Protein AF-A0A1L5KXT1-F1 (afdb_monomer)

Nearest PDB structures (foldseek):
  4h8s-assembly2_C  TM=1.473E-01  e=1.699E+00  Homo sapiens
  5i6r-assembly1_A-2  TM=1.202E-01  e=8.720E-01  Homo sapiens
  6rz4-assembly1_A  TM=1.258E-01  e=9.381E+00  Homo sapiens

pLDDT: mean 79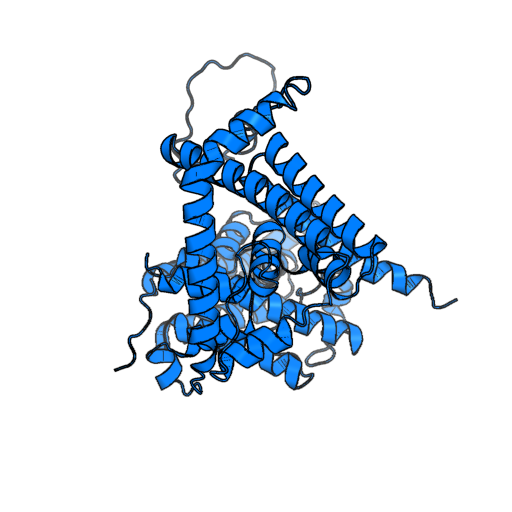.8, std 19.65, range [25.25, 97.38]

Foldseek 3Di:
DQAAFQWQLVVLLVLLVVLLVVLCVLLPPVNVVVQVVVCVPPVDAQDQDVVNLVSCCLNQNPAVLSVLSRCCSRLNDPVSSVLNVVLSVVLSVCCVVQNDLQSLLCQLVQLVVCLVVVFDDSNQHLVLDDDDSVLQVVADDGNPSQPDSVSSNVSSVSSNLSSLQSQLSSLVNTGPPDVLSNLLSLCSFQPVVLSSLSSCSGPSNVVVPDDHDCLCVLVSVVLVVLVVVVVVVCVVCLVVVVVVVCVVVVVDPQCPPCPVVVLVPVPPDPPDDDDDDDDDDDDDDDDDPDPVSDDCDPVNVVVLVVVLSSLVVLLVLLLVLLVVCQPPDQDPLVVLSVCSSVPHPDDDDDSSNRLVNSSSSLCVNQNDPLSVLCSCCSNVVVVVSNVSSSVSSVVLSSCCRNPNPVCSVVVSVVVVVVVVVVVVVVVVPPPD

Secondary structure (DSSP, 8-state):
-PPPP-B-HHHHHHHHHHHHHHHHHHTSHHHHHHHHHHHHHH-PPPPP-HHHHHHHHHHHTTSHHHHHHHHHHHS--HHHHHHHHHHHHHHHHHHHHH-HHHHHHHHHHHHHHHHHHT---TTS-TTSS---HHHHHHPPSGGGGG-SHHHHHHHHHHHHHHHHHHHHHHHHHHB-S-HHHHHHHHHHHH-HHHHHHHHTTSHHHHHHTPPP--THHHHHHHHHHHHHHHHHHHHHHHHHHHHHHHHHSTTS------TTTHHHHS---TT------------S------GGG-PPPHHHHHHHHHHHHHHHHHHHHHHHHHHHTTTSPPP-HHHHHHHHHTT--PPPPPGGG-HHHHHHHHHHHHHHHHHHHHHHHHHTT-HHHHHHHHHHHHHHHHHHHHH-GGGHHHHHHHHHHHHHHHHHHGGGSS--

Mean predicted aligned error: 11.0 Å

Structure (mmCIF, N/CA/C/O backbone):
data_AF-A0A1L5KXT1-F1
#
_entry.id   AF-A0A1L5KXT1-F1
#
loop_
_atom_site.group_PDB
_atom_site.id
_atom_site.type_symbol
_atom_site.label_atom_id
_atom_site.label_alt_id
_atom_site.label_comp_id
_atom_site.label_asym_id
_atom_site.label_entity_id
_atom_site.label_seq_id
_atom_site.pdbx_PDB_ins_code
_atom_site.Cartn_x
_atom_site.Cartn_y
_atom_site.Cartn_z
_atom_site.occupancy
_atom_site.B_iso_or_equiv
_atom_site.auth_seq_id
_atom_site.auth_comp_id
_atom_site.auth_asym_id
_atom_site.auth_atom_id
_atom_site.pdbx_PDB_model_num
ATOM 1 N N . MET A 1 1 ? -25.352 -8.870 -12.360 1.00 44.62 1 MET A N 1
ATOM 2 C CA . MET A 1 1 ? -24.172 -8.656 -13.226 1.00 44.62 1 MET A CA 1
ATOM 3 C C . MET A 1 1 ? -23.087 -8.090 -12.334 1.00 44.62 1 MET A C 1
ATOM 5 O O . MET A 1 1 ? -23.410 -7.185 -11.576 1.00 44.62 1 MET A O 1
ATOM 9 N N . ALA A 1 2 ? -21.878 -8.654 -12.338 1.00 59.81 2 ALA A N 1
ATOM 10 C CA . ALA A 1 2 ? -20.762 -8.050 -11.611 1.00 59.81 2 ALA A CA 1
ATOM 11 C C . ALA A 1 2 ? -20.406 -6.723 -12.294 1.00 59.81 2 ALA A C 1
ATOM 13 O O . ALA A 1 2 ? -20.260 -6.684 -13.516 1.00 59.81 2 ALA A O 1
ATOM 14 N N . THR A 1 3 ? -20.362 -5.641 -11.525 1.00 77.44 3 THR A N 1
ATOM 15 C CA . THR A 1 3 ? -20.001 -4.308 -12.009 1.00 77.44 3 THR A CA 1
ATOM 16 C C . THR A 1 3 ? -18.482 -4.192 -12.042 1.00 77.44 3 THR A C 1
ATOM 18 O O . THR A 1 3 ? -17.832 -4.413 -11.017 1.00 77.44 3 THR A O 1
ATOM 21 N N . SER A 1 4 ? -17.920 -3.868 -13.207 1.00 83.19 4 SER A N 1
ATOM 22 C CA . SER A 1 4 ? -16.497 -3.534 -13.326 1.00 83.19 4 SER A CA 1
ATOM 23 C C . SER A 1 4 ? -16.185 -2.257 -12.543 1.00 83.19 4 SER A C 1
ATOM 25 O O . SER A 1 4 ? -17.028 -1.360 -12.463 1.00 83.19 4 SER A O 1
ATOM 27 N N . PHE A 1 5 ? -14.992 -2.194 -11.962 1.00 85.31 5 PHE A N 1
ATOM 28 C CA . PHE A 1 5 ? -14.446 -0.991 -11.351 1.00 85.31 5 PHE A CA 1
ATOM 29 C C . PHE A 1 5 ? -14.280 0.097 -12.402 1.00 85.31 5 PHE A C 1
ATOM 31 O O . PHE A 1 5 ? -13.880 -0.169 -13.541 1.00 85.31 5 PHE A O 1
ATOM 38 N N . SER A 1 6 ? -14.578 1.333 -12.016 1.00 89.00 6 SER A N 1
ATOM 39 C CA . SER A 1 6 ? -14.327 2.468 -12.889 1.00 89.00 6 SER A CA 1
ATOM 40 C C . SER A 1 6 ? -12.870 2.887 -12.730 1.00 89.00 6 SER A C 1
ATOM 42 O O . SER A 1 6 ? -12.479 3.373 -11.676 1.00 89.00 6 SER A O 1
ATOM 44 N N . MET A 1 7 ? -12.068 2.693 -13.777 1.00 92.25 7 MET A N 1
ATOM 45 C CA . MET A 1 7 ? -10.639 3.016 -13.786 1.00 92.25 7 MET A CA 1
ATOM 46 C C . MET A 1 7 ? -10.308 3.920 -14.979 1.00 92.25 7 MET A C 1
ATOM 48 O O . MET A 1 7 ? -10.719 3.623 -16.108 1.00 92.25 7 MET A O 1
ATOM 52 N N . ASP A 1 8 ? -9.507 4.968 -14.774 1.00 94.12 8 ASP A N 1
ATOM 53 C CA . ASP A 1 8 ? -8.961 5.822 -15.835 1.00 94.12 8 ASP A CA 1
ATOM 54 C C . ASP A 1 8 ? -7.849 5.100 -16.614 1.00 94.12 8 ASP A C 1
ATOM 56 O O . ASP A 1 8 ? -6.649 5.371 -16.533 1.00 94.12 8 ASP A O 1
ATOM 60 N N . THR A 1 9 ? -8.289 4.136 -17.417 1.00 94.31 9 THR A N 1
ATOM 61 C CA . THR A 1 9 ? -7.427 3.331 -18.285 1.00 94.31 9 THR A CA 1
ATOM 62 C C . THR A 1 9 ? -6.722 4.191 -19.334 1.00 94.31 9 THR A C 1
ATOM 64 O O . THR A 1 9 ? -5.599 3.887 -19.735 1.00 94.31 9 THR A O 1
ATOM 67 N N . ILE A 1 10 ? -7.358 5.275 -19.790 1.00 94.69 10 ILE A N 1
ATOM 68 C CA . ILE A 1 10 ? -6.793 6.145 -20.824 1.00 94.69 10 ILE A CA 1
ATOM 69 C C . ILE A 1 10 ? -5.647 6.970 -20.240 1.00 94.69 10 ILE A C 1
ATOM 71 O O . ILE A 1 10 ? -4.559 6.970 -20.823 1.00 94.69 10 ILE A O 1
ATOM 75 N N . GLY A 1 11 ? -5.865 7.641 -19.107 1.00 95.56 11 GLY A N 1
ATOM 76 C CA . GLY A 1 11 ? -4.838 8.425 -18.427 1.00 95.56 11 GLY A CA 1
ATOM 77 C C . GLY A 1 11 ? -3.640 7.569 -18.027 1.00 95.56 11 GLY A C 1
ATOM 78 O O . GLY A 1 11 ? -2.501 7.914 -18.357 1.00 95.56 11 GLY A O 1
ATOM 79 N N . PHE A 1 12 ? -3.887 6.382 -17.470 1.00 96.06 12 PHE A N 1
ATOM 80 C CA . PHE A 1 12 ? -2.827 5.434 -17.131 1.00 96.06 12 PHE A CA 1
ATOM 81 C C . PHE A 1 12 ? -1.988 5.020 -18.351 1.00 96.06 12 PHE A C 1
ATOM 83 O O . PHE A 1 12 ? -0.756 5.073 -18.325 1.00 96.06 12 PHE A O 1
ATOM 90 N N . LEU A 1 13 ? -2.631 4.662 -19.471 1.00 97.12 13 LEU A N 1
ATOM 91 C CA . LEU A 1 13 ? -1.916 4.306 -20.702 1.00 97.12 13 LEU A CA 1
ATOM 92 C C . LEU A 1 13 ? -1.125 5.488 -21.275 1.00 97.12 13 LEU A C 1
ATOM 94 O O . LEU A 1 13 ? -0.047 5.292 -21.839 1.00 97.12 13 LEU A O 1
ATOM 98 N N . GLN A 1 14 ? -1.623 6.719 -21.143 1.00 96.69 14 GLN A N 1
ATOM 99 C CA . GLN A 1 14 ? -0.865 7.910 -21.525 1.00 96.69 14 GLN A CA 1
ATOM 100 C C . GLN A 1 14 ? 0.377 8.100 -20.647 1.00 96.69 14 GLN A C 1
ATOM 102 O O . GLN A 1 14 ? 1.435 8.440 -21.184 1.00 96.69 14 GLN A O 1
ATOM 107 N N . ALA A 1 15 ? 0.272 7.861 -19.338 1.00 96.44 15 ALA A N 1
ATOM 108 C CA . ALA A 1 15 ? 1.399 7.927 -18.412 1.00 96.44 15 ALA A CA 1
ATOM 109 C C . ALA A 1 15 ? 2.471 6.881 -18.760 1.00 96.44 15 ALA A C 1
ATOM 111 O O . ALA A 1 15 ? 3.634 7.247 -18.956 1.00 96.44 15 ALA A O 1
ATOM 112 N N . ILE A 1 16 ? 2.078 5.619 -18.985 1.00 96.31 16 ILE A N 1
ATOM 113 C CA . ILE A 1 16 ? 3.014 4.574 -19.426 1.00 96.31 16 ILE A CA 1
ATOM 114 C C . ILE A 1 16 ? 3.669 4.931 -20.762 1.00 96.31 16 ILE A C 1
ATOM 116 O O . ILE A 1 16 ? 4.884 4.821 -20.889 1.00 96.31 16 ILE A O 1
ATOM 120 N N . ASN A 1 17 ? 2.911 5.408 -21.752 1.00 96.38 17 ASN A N 1
ATOM 121 C CA . ASN A 1 17 ? 3.487 5.766 -23.052 1.00 96.38 17 ASN A CA 1
ATOM 122 C C . ASN A 1 17 ? 4.525 6.902 -22.934 1.00 96.38 17 ASN A C 1
ATOM 124 O O . ASN A 1 17 ? 5.507 6.918 -23.677 1.00 96.38 17 ASN A O 1
ATOM 128 N N . LYS A 1 18 ? 4.320 7.875 -22.031 1.00 97.38 18 LYS A N 1
ATOM 129 C CA . LYS A 1 18 ? 5.304 8.940 -21.758 1.00 97.38 18 LYS A CA 1
ATOM 130 C C . LYS A 1 18 ? 6.573 8.362 -21.126 1.00 97.38 18 LYS A C 1
ATOM 132 O O . LYS A 1 18 ? 7.670 8.726 -21.550 1.00 97.38 18 LYS A O 1
ATOM 137 N N . LEU A 1 19 ? 6.415 7.461 -20.157 1.00 97.31 19 LEU A N 1
ATOM 138 C CA . LEU A 1 19 ? 7.516 6.752 -19.508 1.00 97.31 19 LEU A CA 1
ATOM 139 C C . LEU A 1 19 ? 8.317 5.905 -20.506 1.00 97.31 19 LEU A C 1
ATOM 141 O O . LEU A 1 19 ? 9.532 6.057 -20.590 1.00 97.31 19 LEU A O 1
ATOM 145 N N . GLU A 1 20 ? 7.644 5.070 -21.299 1.00 96.44 20 GLU A N 1
ATOM 146 C CA . GLU A 1 20 ? 8.267 4.195 -22.298 1.00 96.44 20 GLU A CA 1
ATOM 147 C C . GLU A 1 20 ? 9.077 5.005 -23.314 1.00 96.44 20 GLU A C 1
ATOM 149 O O . GLU A 1 20 ? 10.246 4.707 -23.549 1.00 96.44 20 GLU A O 1
ATOM 154 N N . ARG A 1 21 ? 8.514 6.099 -23.846 1.00 96.25 21 ARG A N 1
ATOM 155 C CA . ARG A 1 21 ? 9.237 6.993 -24.765 1.00 96.25 21 ARG A CA 1
ATOM 156 C C . ARG A 1 21 ? 10.493 7.577 -24.130 1.00 96.25 21 ARG A C 1
ATOM 158 O O . ARG A 1 21 ? 11.554 7.529 -24.746 1.00 96.25 21 ARG A O 1
ATOM 165 N N . ARG A 1 22 ? 10.389 8.104 -22.903 1.00 95.06 22 ARG A N 1
ATOM 166 C CA . ARG A 1 22 ? 11.547 8.686 -22.211 1.00 95.06 22 ARG A CA 1
ATOM 167 C C . ARG A 1 22 ? 12.620 7.636 -21.944 1.00 95.06 22 ARG A C 1
ATOM 169 O O . ARG A 1 22 ? 13.802 7.915 -22.119 1.00 95.06 22 ARG A O 1
ATOM 176 N N . PHE A 1 23 ? 12.212 6.438 -21.538 1.00 95.06 23 PHE A N 1
ATOM 177 C CA . PHE A 1 23 ? 13.130 5.333 -21.322 1.00 95.06 23 PHE A CA 1
ATOM 178 C C . PHE A 1 23 ? 13.874 4.979 -22.615 1.00 95.06 23 PHE A C 1
ATOM 180 O O . PHE A 1 23 ? 15.103 4.970 -22.614 1.00 95.06 23 PHE A O 1
ATOM 187 N N . GLU A 1 24 ? 13.162 4.792 -23.731 1.00 94.56 24 GLU A N 1
ATOM 188 C CA . GLU A 1 24 ? 13.759 4.459 -25.032 1.00 94.56 24 GLU A CA 1
ATOM 189 C C . GLU A 1 24 ? 14.718 5.530 -25.568 1.00 94.56 24 GLU A C 1
ATOM 191 O O . GLU A 1 24 ? 15.759 5.188 -26.128 1.00 94.56 24 GLU A O 1
ATOM 196 N N . GLU A 1 25 ? 14.420 6.816 -25.364 1.00 92.44 25 GLU A N 1
ATOM 197 C CA . GLU A 1 25 ? 15.337 7.914 -25.707 1.00 92.44 25 GLU A CA 1
ATOM 198 C C . GLU A 1 25 ? 16.690 7.771 -24.990 1.00 92.44 25 GLU A C 1
ATOM 200 O O . GLU A 1 25 ? 17.755 7.929 -25.604 1.00 92.44 25 GLU A O 1
ATOM 205 N N . LEU A 1 26 ? 16.644 7.456 -23.691 1.00 90.12 26 LEU A N 1
ATOM 206 C CA . LEU A 1 26 ? 17.820 7.340 -22.831 1.00 90.12 26 LEU A CA 1
ATOM 207 C C . LEU A 1 26 ? 18.634 6.086 -23.145 1.00 90.12 26 LEU A C 1
ATOM 209 O O . LEU A 1 26 ? 19.855 6.160 -23.230 1.00 90.12 26 LEU A O 1
ATOM 213 N N . VAL A 1 27 ? 17.968 4.952 -23.378 1.00 90.50 27 VAL A N 1
ATOM 214 C CA . VAL A 1 27 ? 18.637 3.675 -23.680 1.00 90.50 27 VAL A CA 1
ATOM 215 C C . VAL A 1 27 ? 18.925 3.475 -25.172 1.00 90.50 27 VAL A C 1
ATOM 217 O O . VAL A 1 27 ? 19.299 2.374 -25.595 1.00 90.50 27 VAL A O 1
ATOM 220 N N . SER A 1 28 ? 18.731 4.512 -25.991 1.00 89.62 28 SER A N 1
ATOM 221 C CA . SER A 1 28 ? 19.008 4.447 -27.422 1.00 89.62 28 SER A CA 1
ATOM 222 C C . SER A 1 28 ? 20.512 4.261 -27.681 1.00 89.62 28 SER A C 1
ATOM 224 O O . SER A 1 28 ? 21.343 4.804 -26.948 1.00 89.62 28 SER A O 1
ATOM 226 N N . PRO A 1 29 ? 20.911 3.522 -28.734 1.00 86.19 29 PRO A N 1
ATOM 227 C CA . PRO A 1 29 ? 22.327 3.284 -29.022 1.00 86.19 29 PRO A CA 1
ATOM 228 C C . PRO A 1 29 ? 23.147 4.567 -29.207 1.00 86.19 29 PRO A C 1
ATOM 230 O O . PRO A 1 29 ? 24.334 4.588 -28.897 1.00 86.19 29 PRO A O 1
ATOM 233 N N . GLU A 1 30 ? 22.522 5.624 -29.729 1.00 85.69 30 GLU A N 1
ATOM 234 C CA . GLU A 1 30 ? 23.152 6.924 -29.966 1.00 85.69 30 GLU A CA 1
ATOM 235 C C . GLU A 1 30 ? 23.404 7.673 -28.657 1.00 85.69 30 GLU A C 1
ATOM 237 O O . GLU A 1 30 ? 24.541 8.074 -28.402 1.00 85.69 30 GLU A O 1
ATOM 242 N N . THR A 1 31 ? 22.381 7.796 -27.802 1.00 85.12 31 THR A N 1
ATOM 243 C CA . THR A 1 31 ? 22.521 8.404 -26.472 1.00 85.12 31 THR A CA 1
ATOM 244 C C . THR A 1 31 ? 23.550 7.642 -25.649 1.00 85.12 31 THR A C 1
ATOM 246 O O . THR A 1 31 ? 24.478 8.245 -25.119 1.00 85.12 31 THR A O 1
ATOM 249 N N . MET A 1 32 ? 23.454 6.312 -25.615 1.00 80.19 32 MET A N 1
ATOM 250 C CA . MET A 1 32 ? 24.367 5.482 -24.831 1.00 80.19 32 MET A CA 1
ATOM 251 C C . MET A 1 32 ? 25.814 5.601 -25.309 1.00 80.19 32 MET A C 1
ATOM 253 O O . MET A 1 32 ? 26.712 5.723 -24.483 1.00 80.19 32 MET A O 1
ATOM 257 N N . ARG A 1 33 ? 26.056 5.653 -26.627 1.00 82.12 33 ARG A N 1
ATOM 258 C CA . ARG A 1 33 ? 27.407 5.880 -27.162 1.00 82.12 33 ARG A CA 1
ATOM 259 C C . ARG A 1 33 ? 27.974 7.218 -26.698 1.00 82.12 33 ARG A C 1
ATOM 261 O O . ARG A 1 33 ? 29.106 7.261 -26.234 1.00 82.12 33 ARG A O 1
ATOM 268 N N . LYS A 1 34 ? 27.178 8.285 -26.785 1.00 82.25 34 LYS A N 1
ATOM 269 C CA . LYS A 1 34 ? 27.602 9.625 -26.371 1.00 82.25 34 LYS A CA 1
ATOM 270 C C . LYS A 1 34 ? 27.944 9.681 -24.880 1.00 82.25 34 LYS A C 1
ATOM 272 O O . LYS A 1 34 ? 28.972 10.232 -24.515 1.00 82.25 34 LYS A O 1
ATOM 277 N N . VAL A 1 35 ? 27.118 9.074 -24.027 1.00 78.06 35 VAL A N 1
ATOM 278 C CA . VAL A 1 35 ? 27.389 9.034 -22.582 1.00 78.06 35 VAL A CA 1
ATOM 279 C C . VAL A 1 35 ? 28.654 8.220 -22.282 1.00 78.06 35 VAL A C 1
ATOM 281 O O . VAL A 1 35 ? 29.433 8.637 -21.432 1.00 78.06 35 VAL A O 1
ATOM 284 N N . CYS A 1 36 ? 28.913 7.111 -22.989 1.00 77.12 36 CYS A N 1
ATOM 285 C CA . CYS A 1 36 ? 30.190 6.396 -22.864 1.00 77.12 36 CYS A CA 1
ATOM 286 C C . CYS A 1 36 ? 31.382 7.281 -23.259 1.00 77.12 36 CYS A C 1
ATOM 288 O O . CYS A 1 36 ? 32.355 7.349 -22.519 1.00 77.12 36 CYS A O 1
ATOM 290 N N . GLU A 1 37 ? 31.295 7.989 -24.389 1.00 81.75 37 GLU A N 1
ATOM 291 C CA . GLU A 1 37 ? 32.357 8.891 -24.856 1.00 81.75 37 GLU A CA 1
ATOM 292 C C . GLU A 1 37 ? 32.633 10.041 -23.874 1.00 81.75 37 GLU A C 1
ATOM 294 O O . GLU A 1 37 ? 33.781 10.458 -23.722 1.00 81.75 37 GLU A O 1
ATOM 299 N N . ASP A 1 38 ? 31.596 10.562 -23.217 1.00 78.69 38 ASP A N 1
ATOM 300 C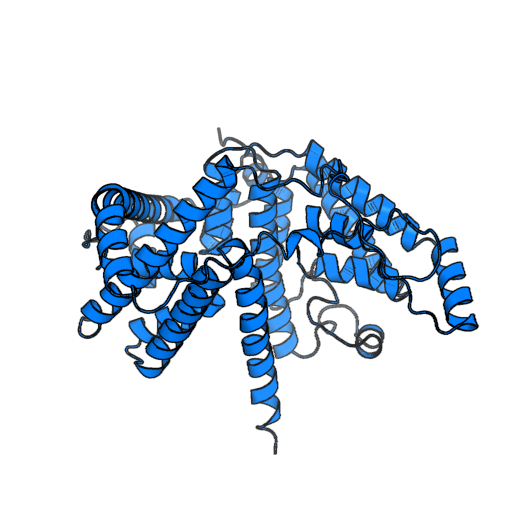 CA . ASP A 1 38 ? 31.717 11.618 -22.209 1.00 78.69 38 ASP A CA 1
ATOM 301 C C . ASP A 1 38 ? 32.282 11.068 -20.878 1.00 78.69 38 ASP A C 1
ATOM 303 O O . ASP A 1 38 ? 33.114 11.719 -20.238 1.00 78.69 38 ASP A O 1
ATOM 307 N N . TYR A 1 39 ? 31.900 9.843 -20.490 1.00 76.31 39 TYR A N 1
ATOM 308 C CA . TYR A 1 39 ? 32.452 9.143 -19.323 1.00 76.31 39 TYR A CA 1
ATOM 309 C C . TYR A 1 39 ? 33.943 8.829 -19.502 1.00 76.31 39 TYR A C 1
ATOM 311 O O . TYR A 1 39 ? 34.745 9.143 -18.625 1.00 76.31 39 TYR A O 1
ATOM 319 N N . ASP A 1 40 ? 34.331 8.274 -20.654 1.00 77.56 40 ASP A N 1
ATOM 320 C CA . ASP A 1 40 ? 35.722 7.919 -20.964 1.00 77.56 40 ASP A CA 1
ATOM 321 C C . ASP A 1 40 ? 36.638 9.151 -21.038 1.00 77.56 40 ASP A C 1
ATOM 323 O O . ASP A 1 40 ? 37.841 9.052 -20.790 1.00 77.56 40 ASP A O 1
ATOM 327 N N . ARG A 1 41 ? 36.079 10.317 -21.384 1.00 80.00 41 ARG A N 1
ATOM 328 C CA . ARG A 1 41 ? 36.828 11.570 -21.514 1.00 80.00 41 ARG A CA 1
ATOM 329 C C . ARG A 1 41 ? 37.106 12.233 -20.170 1.00 80.00 41 ARG A C 1
ATOM 331 O O . ARG A 1 41 ? 38.253 12.578 -19.899 1.00 80.00 41 ARG A O 1
ATOM 338 N N . ASP A 1 42 ? 36.067 12.403 -19.353 1.00 80.00 42 ASP A N 1
ATOM 339 C CA . ASP A 1 42 ? 36.114 13.294 -18.186 1.00 80.00 42 ASP A CA 1
ATOM 340 C C . ASP A 1 42 ? 35.766 12.584 -16.861 1.00 80.00 42 ASP A C 1
ATOM 342 O O . ASP A 1 42 ? 35.746 13.215 -15.806 1.00 80.00 42 ASP A O 1
ATOM 346 N N . GLY A 1 43 ? 35.464 11.279 -16.887 1.00 66.75 43 GLY A N 1
ATOM 347 C CA . GLY A 1 43 ? 35.012 10.517 -15.714 1.00 66.75 43 GLY A CA 1
ATOM 348 C C . GLY A 1 43 ? 33.641 10.955 -15.187 1.00 66.75 43 GLY A C 1
ATOM 349 O O . GLY A 1 43 ? 33.281 10.633 -14.053 1.00 66.75 43 GLY A O 1
ATOM 350 N N . THR A 1 44 ? 32.887 11.722 -15.982 1.00 62.41 44 THR A N 1
ATOM 351 C CA . THR A 1 44 ? 31.603 12.301 -15.574 1.00 62.41 44 THR A CA 1
ATOM 352 C C . THR A 1 44 ? 30.585 11.182 -15.360 1.00 62.41 44 THR A C 1
ATOM 354 O O . THR A 1 44 ? 30.309 10.456 -16.314 1.00 62.41 44 THR A O 1
ATOM 357 N N . PRO A 1 45 ? 29.996 11.029 -14.157 1.00 62.31 45 PRO A N 1
ATOM 358 C CA . PRO A 1 45 ? 28.981 10.013 -13.909 1.00 62.31 45 PRO A CA 1
ATOM 359 C C . PRO A 1 45 ? 27.832 10.129 -14.907 1.00 62.31 45 PRO A C 1
ATOM 361 O O . PRO A 1 45 ? 27.433 11.237 -15.272 1.00 62.31 45 PRO A O 1
ATOM 364 N N . THR A 1 46 ? 27.268 8.992 -15.313 1.00 64.62 46 THR A N 1
ATOM 365 C CA . THR A 1 46 ? 26.050 8.980 -16.123 1.00 64.62 46 THR A CA 1
ATOM 366 C C . THR A 1 46 ? 24.978 9.824 -15.426 1.00 64.62 46 THR A C 1
ATOM 368 O O . THR A 1 46 ? 24.665 9.541 -14.267 1.00 64.62 46 THR A O 1
ATOM 371 N N . PRO A 1 47 ? 24.435 10.875 -16.069 1.00 66.62 47 PRO A N 1
ATOM 372 C CA . PRO A 1 47 ? 23.525 11.786 -15.393 1.00 66.62 47 PRO A CA 1
ATOM 373 C C . PRO A 1 47 ? 22.266 11.054 -14.932 1.00 66.62 47 PRO A C 1
ATOM 375 O O . PRO A 1 47 ? 21.614 10.369 -15.722 1.00 66.62 47 PRO A O 1
ATOM 378 N N . TRP A 1 48 ? 21.906 11.231 -13.663 1.00 75.69 48 TRP A N 1
ATOM 379 C CA . TRP A 1 48 ? 20.602 10.820 -13.156 1.00 75.69 48 TRP A CA 1
ATOM 380 C C . TRP A 1 48 ? 19.502 11.580 -13.907 1.00 75.69 48 TRP A C 1
ATOM 382 O O . TRP A 1 48 ? 19.409 12.807 -13.815 1.00 75.69 48 TRP A O 1
ATOM 392 N N . ASP A 1 49 ? 18.655 10.864 -14.649 1.00 86.19 49 ASP A N 1
ATOM 393 C CA . ASP A 1 49 ? 17.541 11.484 -15.363 1.00 86.19 49 ASP A CA 1
ATOM 394 C C . ASP A 1 49 ? 16.346 11.677 -14.423 1.00 86.19 49 ASP A C 1
ATOM 396 O O . ASP A 1 49 ? 15.513 10.789 -14.241 1.00 86.19 49 ASP A O 1
ATOM 400 N N . HIS A 1 50 ? 16.248 12.867 -13.825 1.00 87.12 50 HIS A N 1
ATOM 401 C CA . HIS A 1 50 ? 15.157 13.197 -12.901 1.00 87.12 50 HIS A CA 1
ATOM 402 C C . HIS A 1 50 ? 13.770 13.044 -13.549 1.00 87.12 50 HIS A C 1
ATOM 404 O O . HIS A 1 50 ? 12.813 12.645 -12.889 1.00 87.12 50 HIS A O 1
ATOM 410 N N . ARG A 1 51 ? 13.663 13.297 -14.860 1.00 90.94 51 ARG A N 1
ATOM 411 C CA . ARG A 1 51 ? 12.407 13.149 -15.601 1.00 90.94 51 ARG A CA 1
ATOM 412 C C . ARG A 1 51 ? 11.982 11.685 -15.732 1.00 90.94 51 ARG A C 1
ATOM 414 O O . ARG A 1 51 ? 10.801 11.399 -15.566 1.00 90.94 51 ARG A O 1
ATOM 421 N N . LEU A 1 52 ? 12.908 10.771 -16.020 1.00 92.62 52 LEU A N 1
ATOM 422 C CA . LEU A 1 52 ? 12.646 9.332 -16.021 1.00 92.62 52 LEU A CA 1
ATOM 423 C C . LEU A 1 52 ? 12.174 8.878 -14.643 1.00 92.62 52 LEU A C 1
ATOM 425 O O . LEU A 1 52 ? 11.180 8.166 -14.565 1.00 92.62 52 LEU A O 1
ATOM 429 N N . TYR A 1 53 ? 12.849 9.319 -13.577 1.00 90.31 53 TYR A N 1
ATOM 430 C CA . TYR A 1 53 ? 12.444 8.997 -12.210 1.00 90.31 53 TYR A CA 1
ATOM 431 C C . TYR A 1 53 ? 11.019 9.468 -11.910 1.00 90.31 53 TYR A C 1
ATOM 433 O O . TYR A 1 53 ? 10.214 8.671 -11.440 1.00 90.31 53 TYR A O 1
ATOM 441 N N . ALA A 1 54 ? 10.688 10.725 -12.226 1.00 89.38 54 ALA A N 1
ATOM 442 C CA . ALA A 1 54 ? 9.346 11.262 -12.016 1.00 89.38 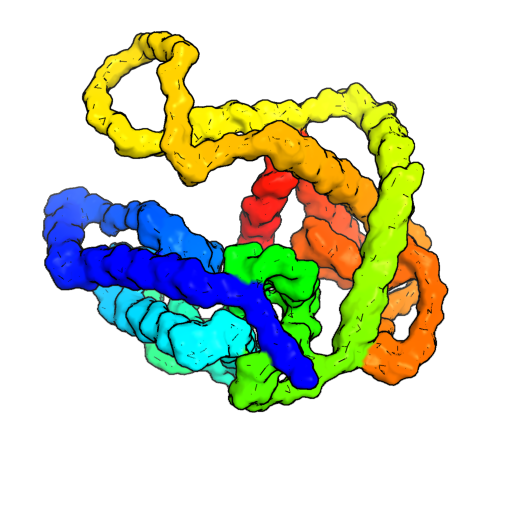54 ALA A CA 1
ATOM 443 C C . ALA A 1 54 ? 8.286 10.448 -12.777 1.00 89.38 54 ALA A C 1
ATOM 445 O O . ALA A 1 54 ? 7.342 9.958 -12.172 1.00 89.38 54 ALA A O 1
ATOM 446 N N . LEU A 1 55 ? 8.498 10.196 -14.075 1.00 93.50 55 LEU A N 1
ATOM 447 C CA . LEU A 1 55 ? 7.573 9.402 -14.893 1.00 93.50 55 LEU A CA 1
ATOM 448 C C . LEU A 1 55 ? 7.428 7.956 -14.398 1.00 93.50 55 LEU A C 1
ATOM 450 O O . LEU A 1 55 ? 6.338 7.393 -14.450 1.00 93.50 55 LEU A O 1
ATOM 454 N N . ALA A 1 56 ? 8.522 7.340 -13.949 1.00 93.19 56 ALA A N 1
ATOM 455 C CA . ALA A 1 56 ? 8.506 5.982 -13.421 1.00 93.19 56 ALA A CA 1
ATOM 456 C C . ALA A 1 56 ? 7.767 5.924 -12.082 1.00 93.19 56 ALA A C 1
ATOM 458 O O . ALA A 1 56 ? 6.934 5.044 -11.891 1.00 93.19 56 ALA A O 1
ATOM 459 N N . ARG A 1 57 ? 8.007 6.900 -11.201 1.00 91.00 57 ARG A N 1
ATOM 460 C CA . ARG A 1 57 ? 7.307 7.048 -9.925 1.00 91.00 57 ARG A CA 1
ATOM 461 C C . ARG A 1 57 ? 5.808 7.265 -10.120 1.00 91.00 57 ARG A C 1
ATOM 463 O O . ARG A 1 57 ? 5.030 6.652 -9.405 1.00 91.00 57 ARG A O 1
ATOM 470 N N . ASP A 1 58 ? 5.402 8.077 -11.090 1.00 91.31 58 ASP A N 1
ATOM 471 C CA . ASP A 1 58 ? 3.985 8.386 -11.328 1.00 91.31 58 ASP A CA 1
ATOM 472 C C . ASP A 1 58 ? 3.173 7.159 -11.803 1.00 91.31 58 ASP A C 1
ATOM 474 O O . ASP A 1 58 ? 1.953 7.110 -11.654 1.00 91.31 58 ASP A O 1
ATOM 478 N N . VAL A 1 59 ? 3.840 6.145 -12.367 1.00 93.06 59 VAL A N 1
ATOM 479 C CA . VAL A 1 59 ? 3.203 4.895 -12.818 1.00 93.06 59 VAL A CA 1
ATOM 480 C C . VAL A 1 59 ? 3.400 3.761 -11.812 1.00 93.06 59 VAL A C 1
ATOM 482 O O . VAL A 1 59 ? 2.457 3.034 -11.511 1.00 93.06 59 VAL A O 1
ATOM 485 N N . PHE A 1 60 ? 4.625 3.579 -11.316 1.00 92.19 60 PHE A N 1
ATOM 486 C CA . PHE A 1 60 ? 5.041 2.413 -10.530 1.00 92.19 60 PHE A CA 1
ATOM 487 C C . PHE A 1 60 ? 5.370 2.730 -9.065 1.00 92.19 60 PHE A C 1
ATOM 489 O O . PHE A 1 60 ? 5.926 1.878 -8.366 1.00 92.19 60 PHE A O 1
ATOM 496 N N . ALA A 1 61 ? 5.041 3.936 -8.595 1.00 87.12 61 ALA A N 1
ATOM 497 C CA . ALA A 1 61 ? 5.408 4.446 -7.276 1.00 87.12 61 ALA A CA 1
ATOM 498 C C . ALA A 1 61 ? 6.928 4.346 -7.010 1.00 87.12 61 ALA A C 1
ATOM 500 O O . ALA A 1 61 ? 7.753 4.225 -7.920 1.00 87.12 61 ALA A O 1
ATOM 501 N N . CYS A 1 62 ? 7.330 4.395 -5.742 1.00 73.31 62 CYS A N 1
ATOM 502 C CA . CYS A 1 62 ? 8.723 4.215 -5.321 1.00 73.31 62 CYS A CA 1
ATOM 503 C C . CYS A 1 62 ? 9.106 2.727 -5.165 1.00 73.31 62 CYS A C 1
ATOM 505 O O . CYS A 1 62 ? 9.719 2.344 -4.172 1.00 73.31 62 CYS A O 1
ATOM 507 N N . GLY A 1 63 ? 8.717 1.873 -6.118 1.00 83.12 63 GLY A N 1
ATOM 508 C CA . GLY A 1 63 ? 9.032 0.440 -6.106 1.00 83.12 63 GLY A CA 1
ATOM 509 C C . GLY A 1 63 ? 10.329 0.076 -6.837 1.00 83.12 63 GLY A C 1
ATOM 510 O O . GLY A 1 63 ? 10.944 0.882 -7.539 1.00 83.12 63 GLY A O 1
ATOM 511 N N . SER A 1 64 ? 10.725 -1.192 -6.758 1.00 89.25 64 SER A N 1
ATOM 512 C CA . SER A 1 64 ? 11.938 -1.704 -7.404 1.00 89.25 64 SER A CA 1
ATOM 513 C C . SER A 1 64 ? 11.900 -1.661 -8.931 1.00 89.25 64 SER A C 1
ATOM 515 O O . SER A 1 64 ? 12.957 -1.676 -9.559 1.00 89.25 64 SER A O 1
ATOM 517 N N . TRP A 1 65 ? 10.721 -1.558 -9.552 1.00 92.50 65 TRP A N 1
ATOM 518 C CA . TRP A 1 65 ? 10.611 -1.308 -10.993 1.00 92.50 65 TRP A CA 1
ATOM 519 C C . TRP A 1 65 ? 11.068 0.100 -11.387 1.00 92.50 65 TRP A C 1
ATOM 521 O O . TRP A 1 65 ? 11.766 0.247 -12.391 1.00 92.50 65 TRP A O 1
ATOM 531 N N . THR A 1 66 ? 10.782 1.109 -10.561 1.00 91.75 66 THR A N 1
ATOM 532 C CA . THR A 1 66 ? 11.314 2.472 -10.718 1.00 91.75 66 THR A CA 1
ATOM 533 C C . THR A 1 66 ? 12.837 2.467 -10.609 1.00 91.75 66 THR A C 1
ATOM 535 O O . THR A 1 66 ? 13.526 2.992 -11.485 1.00 91.75 66 THR A O 1
ATOM 538 N N . THR A 1 67 ? 13.384 1.766 -9.611 1.00 89.00 67 THR A N 1
ATOM 539 C CA . THR A 1 67 ? 14.837 1.579 -9.460 1.00 89.00 67 THR A CA 1
ATOM 540 C C . THR A 1 67 ? 15.455 0.857 -10.656 1.00 89.00 67 THR A C 1
ATOM 542 O O . THR A 1 67 ? 16.486 1.291 -11.168 1.00 89.00 67 THR A O 1
ATOM 545 N N . ASN A 1 68 ? 14.821 -0.214 -11.143 1.00 90.88 68 ASN A N 1
ATOM 546 C CA . ASN A 1 68 ? 15.261 -0.960 -12.321 1.00 90.88 68 ASN A CA 1
ATOM 547 C C . ASN A 1 68 ? 15.347 -0.067 -13.565 1.00 90.88 68 ASN A C 1
ATOM 549 O O . ASN A 1 68 ? 16.351 -0.123 -14.273 1.00 90.88 68 ASN A O 1
ATOM 553 N N . LEU A 1 69 ? 14.326 0.759 -13.818 1.00 92.56 69 LEU A N 1
ATOM 554 C CA . LEU A 1 69 ? 14.280 1.675 -14.960 1.00 92.56 69 LEU A CA 1
ATOM 555 C C . LEU A 1 69 ? 15.409 2.708 -14.891 1.00 92.56 69 LEU A C 1
ATOM 557 O O . LEU A 1 69 ? 16.171 2.853 -15.850 1.00 92.56 69 LEU A O 1
ATOM 561 N N . CYS A 1 70 ? 15.569 3.371 -13.743 1.00 89.81 70 CYS A N 1
ATOM 562 C CA . CYS A 1 70 ? 16.640 4.347 -13.546 1.00 89.81 70 CYS A CA 1
ATOM 563 C C . CYS A 1 70 ? 18.023 3.696 -13.676 1.00 89.81 70 CYS A C 1
ATOM 565 O O . CYS A 1 70 ? 18.890 4.196 -14.392 1.00 89.81 70 CYS A O 1
ATOM 567 N N . ALA A 1 71 ? 18.235 2.541 -13.046 1.00 87.12 71 ALA A N 1
ATOM 568 C CA . ALA A 1 71 ? 19.505 1.833 -13.125 1.00 87.12 71 ALA A CA 1
ATOM 569 C C . ALA A 1 71 ? 19.802 1.313 -14.538 1.00 87.12 71 ALA A C 1
ATOM 571 O O . ALA A 1 71 ? 20.953 1.348 -14.969 1.00 87.12 71 ALA A O 1
ATOM 572 N N . ALA A 1 72 ? 18.797 0.854 -15.287 1.00 89.25 72 ALA A N 1
ATOM 573 C CA . ALA A 1 72 ? 18.968 0.424 -16.672 1.00 89.25 72 ALA A CA 1
ATOM 574 C C . ALA A 1 72 ? 19.434 1.579 -17.570 1.00 89.25 72 ALA A C 1
ATOM 576 O O . ALA A 1 72 ? 20.331 1.379 -18.390 1.00 89.25 72 ALA A O 1
ATOM 577 N N . ALA A 1 73 ? 18.882 2.780 -17.372 1.00 88.56 73 ALA A N 1
ATOM 578 C CA . ALA A 1 73 ? 19.296 3.983 -18.090 1.00 88.56 73 ALA A CA 1
ATOM 579 C C . ALA A 1 73 ? 20.727 4.429 -17.734 1.00 88.56 73 ALA A C 1
ATOM 581 O O . ALA A 1 73 ? 21.428 4.960 -18.590 1.00 88.56 73 ALA A O 1
ATOM 582 N N . MET A 1 74 ? 21.188 4.173 -16.504 1.00 82.12 74 MET A N 1
ATOM 583 C CA . MET A 1 74 ? 22.523 4.587 -16.046 1.00 82.12 74 MET A CA 1
ATOM 584 C C . MET A 1 74 ? 23.638 3.556 -16.286 1.00 82.12 74 MET A C 1
ATOM 586 O O . MET A 1 74 ? 24.798 3.926 -16.408 1.00 82.12 74 MET A O 1
ATOM 590 N N . SER A 1 75 ? 23.326 2.256 -16.307 1.00 76.12 75 SER A N 1
ATOM 591 C CA . SER A 1 75 ? 24.335 1.188 -16.152 1.00 76.12 75 SER A CA 1
ATOM 592 C C . SER A 1 75 ? 24.862 0.573 -17.451 1.00 76.12 75 SER A C 1
ATOM 594 O O . SER A 1 75 ? 25.650 -0.370 -17.395 1.00 76.12 75 SER A O 1
ATOM 596 N N . PHE A 1 76 ? 24.407 1.031 -18.623 1.00 70.62 76 PHE A N 1
ATOM 597 C CA . PHE A 1 76 ? 24.740 0.429 -19.930 1.00 70.62 76 PHE A CA 1
ATOM 598 C C . PHE A 1 76 ? 24.443 -1.073 -20.038 1.00 70.62 76 PHE A C 1
ATOM 600 O O . PHE A 1 76 ? 24.916 -1.772 -20.937 1.00 70.62 76 PHE A O 1
ATOM 607 N N . ASN A 1 77 ? 23.612 -1.589 -19.135 1.00 78.75 77 ASN A N 1
ATOM 608 C CA . ASN A 1 77 ? 23.358 -3.006 -19.023 1.00 78.75 77 ASN A CA 1
ATOM 609 C C . ASN A 1 77 ? 22.199 -3.417 -19.936 1.00 78.75 77 ASN A C 1
ATOM 611 O O . ASN A 1 77 ? 21.028 -3.351 -19.559 1.00 78.75 77 ASN A O 1
ATOM 615 N N . GLY A 1 78 ? 22.526 -3.926 -21.128 1.00 83.12 78 GLY A N 1
ATOM 616 C CA . GLY A 1 78 ? 21.533 -4.400 -22.098 1.00 83.12 78 GLY A CA 1
ATOM 617 C C . GLY A 1 78 ? 20.574 -5.474 -21.558 1.00 83.12 78 GLY A C 1
ATOM 618 O O . GLY A 1 78 ? 19.445 -5.583 -22.039 1.00 83.12 78 GLY A O 1
ATOM 619 N N . ARG A 1 79 ? 20.971 -6.240 -20.526 1.00 84.69 79 ARG A N 1
ATOM 620 C CA . ARG A 1 79 ? 20.079 -7.196 -19.849 1.00 84.69 79 ARG A CA 1
ATOM 621 C C . ARG A 1 79 ? 18.994 -6.469 -19.059 1.00 84.69 79 ARG A C 1
ATOM 623 O O . ARG A 1 79 ? 17.829 -6.822 -19.227 1.00 84.69 79 ARG A O 1
ATOM 630 N N . LEU A 1 80 ? 19.364 -5.474 -18.247 1.00 87.50 80 LEU A N 1
ATOM 631 C CA . LEU A 1 80 ? 18.403 -4.657 -17.497 1.00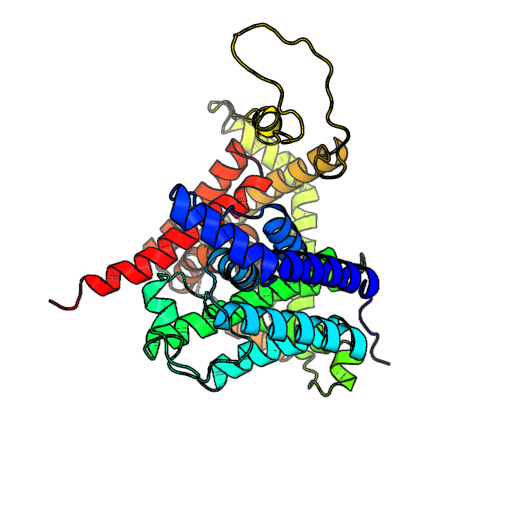 87.50 80 LEU A CA 1
ATOM 632 C C . LEU A 1 80 ? 17.494 -3.865 -18.435 1.00 87.50 80 LEU A C 1
ATOM 634 O O . LEU A 1 80 ? 16.285 -3.828 -18.227 1.00 87.50 80 LEU A O 1
ATOM 638 N N . VAL A 1 81 ? 18.057 -3.297 -19.505 1.00 91.00 81 VAL A N 1
ATOM 639 C CA . VAL A 1 81 ? 17.271 -2.589 -20.522 1.00 91.00 81 VAL A CA 1
ATOM 640 C C . VAL A 1 81 ? 16.231 -3.523 -21.144 1.00 91.00 81 VAL A C 1
ATOM 642 O O . VAL A 1 81 ? 15.055 -3.180 -21.230 1.00 91.00 81 VAL A O 1
ATOM 645 N N . GLY A 1 82 ? 16.634 -4.734 -21.540 1.00 91.56 82 GLY A N 1
ATOM 646 C CA . GLY A 1 82 ? 15.710 -5.723 -22.092 1.00 91.56 82 GLY A CA 1
ATOM 647 C C . GLY A 1 82 ? 14.641 -6.189 -21.096 1.00 91.56 82 GLY A C 1
ATOM 648 O O . GLY A 1 82 ? 13.520 -6.474 -21.504 1.00 91.56 82 GLY A O 1
ATOM 649 N N . GLU A 1 83 ? 14.975 -6.285 -19.809 1.00 91.06 83 GLU A N 1
ATOM 650 C CA . GLU A 1 83 ? 14.025 -6.596 -18.732 1.00 91.06 83 GLU A CA 1
ATOM 651 C C . GLU A 1 83 ? 12.977 -5.493 -18.564 1.00 91.06 83 GLU A C 1
ATOM 653 O O . GLU A 1 83 ? 11.785 -5.784 -18.624 1.00 91.06 83 GLU A O 1
ATOM 658 N N . CYS A 1 84 ? 13.411 -4.234 -18.475 1.00 94.19 84 CYS A N 1
ATOM 659 C CA . CYS A 1 84 ? 12.520 -3.079 -18.371 1.00 94.19 84 CYS A CA 1
ATOM 660 C C . CYS A 1 84 ? 11.594 -2.953 -19.588 1.00 94.19 84 CYS A C 1
ATOM 662 O O . CYS A 1 84 ? 10.399 -2.734 -19.423 1.00 94.19 84 CYS A O 1
ATOM 664 N N . ARG A 1 85 ? 12.116 -3.169 -20.806 1.00 95.31 85 ARG A N 1
ATOM 665 C CA . ARG A 1 85 ? 11.310 -3.175 -22.040 1.00 95.31 85 ARG A CA 1
ATOM 666 C C . ARG A 1 85 ? 10.203 -4.217 -22.008 1.00 95.31 85 ARG A C 1
ATOM 668 O O . ARG A 1 85 ? 9.058 -3.899 -22.303 1.00 95.31 85 ARG A O 1
ATOM 675 N N . ARG A 1 86 ? 10.535 -5.462 -21.645 1.00 94.62 86 ARG A N 1
ATOM 676 C CA . ARG A 1 86 ? 9.537 -6.540 -21.555 1.00 94.62 86 ARG A CA 1
ATOM 677 C C . ARG A 1 86 ? 8.460 -6.217 -20.527 1.00 94.62 86 ARG A C 1
ATOM 679 O O . ARG A 1 86 ? 7.292 -6.451 -20.807 1.00 94.62 86 ARG A O 1
ATOM 686 N N . PHE A 1 87 ? 8.849 -5.657 -19.384 1.00 93.88 87 PHE A N 1
ATOM 687 C CA . PHE A 1 87 ? 7.905 -5.259 -18.346 1.00 93.88 87 PHE A CA 1
ATOM 688 C C . PHE A 1 87 ? 6.976 -4.126 -18.803 1.00 93.88 87 PHE A C 1
ATOM 690 O O . PHE A 1 87 ? 5.763 -4.303 -18.787 1.00 93.88 87 PHE A O 1
ATOM 697 N N . LEU A 1 88 ? 7.521 -3.002 -19.289 1.00 95.69 88 LEU A N 1
ATOM 698 C CA . LEU A 1 88 ? 6.730 -1.863 -19.783 1.00 95.69 88 LEU A CA 1
ATOM 699 C C . LEU A 1 88 ? 5.760 -2.270 -20.897 1.00 95.69 88 LEU A C 1
ATOM 701 O O . LEU A 1 88 ? 4.591 -1.866 -20.900 1.00 95.69 88 LEU A O 1
ATOM 705 N N . HIS A 1 89 ? 6.245 -3.094 -21.827 1.00 94.69 89 HIS A N 1
ATOM 706 C CA . HIS A 1 89 ? 5.440 -3.609 -22.921 1.00 94.69 89 HIS A CA 1
ATOM 707 C C . HIS A 1 89 ? 4.313 -4.509 -22.406 1.00 94.69 89 HIS A C 1
ATOM 709 O O . HIS A 1 89 ? 3.157 -4.263 -22.739 1.00 94.69 89 HIS A O 1
ATOM 715 N N . GLY A 1 90 ? 4.626 -5.470 -21.528 1.00 94.19 90 GLY A N 1
ATOM 716 C CA . GLY A 1 90 ? 3.637 -6.361 -20.917 1.00 94.19 90 GLY A CA 1
ATOM 717 C C . GLY A 1 90 ? 2.552 -5.602 -20.153 1.00 94.19 90 GLY A C 1
ATOM 718 O O . GLY A 1 90 ? 1.369 -5.831 -20.391 1.00 94.19 90 GLY A O 1
ATOM 719 N N . CYS A 1 91 ? 2.928 -4.619 -19.327 1.00 94.12 91 CYS A N 1
ATOM 720 C CA . CYS A 1 91 ? 1.974 -3.751 -18.628 1.00 94.12 91 CYS A CA 1
ATOM 721 C C . CYS A 1 91 ? 1.032 -3.045 -19.613 1.00 94.12 91 CYS A C 1
ATOM 723 O O . CYS A 1 91 ? -0.190 -3.088 -19.467 1.00 94.12 91 CYS A O 1
ATOM 725 N N . SER A 1 92 ? 1.595 -2.429 -20.655 1.00 95.31 92 SER A N 1
ATOM 726 C CA . SER A 1 92 ? 0.812 -1.717 -21.667 1.00 95.31 92 SER A CA 1
ATOM 727 C C . SER A 1 92 ? -0.130 -2.640 -22.437 1.00 95.31 92 SER A C 1
ATOM 729 O O . SER A 1 92 ? -1.267 -2.267 -22.721 1.00 95.31 92 SER A O 1
ATOM 731 N N . GLU A 1 93 ? 0.338 -3.827 -22.820 1.00 95.94 93 GLU A N 1
ATOM 732 C CA . GLU A 1 93 ? -0.452 -4.805 -23.564 1.00 95.94 93 GLU A CA 1
ATOM 733 C C . GLU A 1 93 ? -1.603 -5.360 -22.725 1.00 95.94 93 GLU A C 1
ATOM 735 O O . GLU A 1 93 ? -2.745 -5.358 -23.196 1.00 95.94 93 GLU A O 1
ATOM 740 N N . THR A 1 94 ? -1.338 -5.768 -21.479 1.00 95.56 94 THR A N 1
ATOM 741 C CA . THR A 1 94 ? -2.371 -6.279 -20.570 1.00 95.56 94 THR A CA 1
ATOM 742 C C . THR A 1 94 ? -3.427 -5.212 -20.303 1.00 95.56 94 THR A C 1
ATOM 744 O O . THR A 1 94 ? -4.616 -5.487 -20.469 1.00 95.56 94 THR A O 1
ATOM 747 N N . VAL A 1 95 ? -3.028 -3.973 -19.995 1.00 96.69 95 VAL A N 1
ATOM 748 C CA . VAL A 1 95 ? -3.992 -2.896 -19.721 1.00 96.69 95 VAL A CA 1
ATOM 749 C C . VAL A 1 95 ? -4.796 -2.509 -20.962 1.00 96.69 95 VAL A C 1
ATOM 751 O O . VAL A 1 95 ? -6.007 -2.332 -20.863 1.00 96.69 95 VAL A O 1
ATOM 754 N N . ARG A 1 96 ? -4.185 -2.447 -22.155 1.00 95.94 96 ARG A N 1
ATOM 755 C CA . ARG A 1 96 ? -4.934 -2.191 -23.403 1.00 95.94 96 ARG A CA 1
ATOM 756 C C . ARG A 1 96 ? -5.961 -3.280 -23.701 1.00 95.94 96 ARG A C 1
ATOM 758 O O . ARG A 1 96 ? -7.004 -2.982 -24.277 1.00 95.94 96 ARG A O 1
ATOM 765 N N . LYS A 1 97 ? -5.646 -4.535 -23.376 1.00 95.38 97 LYS A N 1
ATOM 766 C CA . LYS A 1 97 ? -6.476 -5.689 -23.736 1.00 95.38 97 LYS A CA 1
ATOM 767 C C . LYS A 1 97 ? -7.563 -5.994 -22.707 1.00 95.38 97 LYS A C 1
ATOM 769 O O . LYS A 1 97 ? -8.658 -6.388 -23.102 1.00 95.38 97 LYS A O 1
ATOM 774 N N . TYR A 1 98 ? -7.254 -5.847 -21.423 1.00 94.69 98 TYR A N 1
ATOM 775 C CA . TYR A 1 98 ? -8.101 -6.313 -20.325 1.00 94.69 98 TYR A CA 1
ATOM 776 C C . TYR A 1 98 ? -8.402 -5.246 -19.262 1.00 94.69 98 TYR A C 1
ATOM 778 O O . TYR A 1 98 ? -9.237 -5.485 -18.397 1.00 94.69 98 TYR A O 1
ATOM 786 N N . GLY A 1 99 ? -7.763 -4.074 -19.325 1.00 94.94 99 GLY A N 1
ATOM 787 C CA . GLY A 1 99 ? -7.940 -2.993 -18.353 1.00 94.94 99 GLY A CA 1
ATOM 788 C C . GLY A 1 99 ? -7.021 -3.090 -17.131 1.00 94.94 99 GLY A C 1
ATOM 789 O O . GLY A 1 99 ? -6.300 -4.070 -16.931 1.00 94.94 99 GLY A O 1
ATOM 790 N N . ILE A 1 100 ? -7.042 -2.035 -16.309 1.00 95.88 100 ILE A N 1
ATOM 791 C CA . ILE A 1 100 ? -6.173 -1.895 -15.127 1.00 95.88 100 ILE A CA 1
ATOM 792 C C . ILE A 1 100 ? -6.483 -2.960 -14.069 1.00 95.88 100 ILE A C 1
ATOM 794 O O . ILE A 1 100 ? -5.553 -3.571 -13.551 1.00 95.88 100 ILE A O 1
ATOM 798 N N . SER A 1 101 ? -7.759 -3.238 -13.779 1.00 94.62 101 SER A N 1
ATOM 799 C CA . SER A 1 101 ? -8.160 -4.207 -12.745 1.00 94.62 101 SER A CA 1
ATOM 800 C C . SER A 1 101 ? -7.558 -5.596 -12.981 1.00 94.62 101 SER A C 1
ATOM 802 O O . SER A 1 101 ? -7.044 -6.222 -12.056 1.00 94.62 101 SER A O 1
ATOM 804 N N . VAL A 1 102 ? -7.567 -6.059 -14.237 1.00 95.56 102 VAL A N 1
ATOM 805 C CA . VAL A 1 102 ? -6.991 -7.355 -14.627 1.00 95.56 102 VAL A CA 1
ATOM 806 C C . VAL A 1 102 ? -5.472 -7.339 -14.529 1.00 95.56 102 VAL A C 1
ATOM 808 O O . VAL A 1 102 ? -4.897 -8.298 -14.022 1.00 95.56 102 VAL A O 1
ATOM 811 N N . TRP A 1 103 ? -4.821 -6.253 -14.950 1.00 96.25 103 TRP A N 1
ATOM 812 C CA . TRP A 1 103 ? -3.373 -6.103 -14.804 1.00 96.25 103 TRP A CA 1
ATOM 813 C C . TRP A 1 103 ? -2.930 -6.129 -13.335 1.00 96.25 103 TRP A C 1
ATOM 815 O O . TRP A 1 103 ? -2.006 -6.863 -12.987 1.00 96.25 103 TRP A O 1
ATOM 825 N N . LEU A 1 104 ? -3.626 -5.398 -12.459 1.00 95.75 104 LEU A N 1
ATOM 826 C CA . LEU A 1 104 ? -3.359 -5.419 -11.021 1.00 95.75 104 LEU A CA 1
ATOM 827 C C . LEU A 1 104 ? -3.567 -6.817 -10.437 1.00 95.75 104 LEU A C 1
ATOM 829 O O . LEU A 1 104 ? -2.722 -7.302 -9.688 1.00 95.75 104 LEU A O 1
ATOM 833 N N . TYR A 1 105 ? -4.654 -7.496 -10.814 1.00 95.06 105 TYR A N 1
ATOM 834 C CA . TYR A 1 105 ? -4.906 -8.864 -10.370 1.00 95.06 105 TYR A CA 1
ATOM 835 C C . TYR A 1 105 ? -3.802 -9.825 -10.826 1.00 95.06 105 TYR A C 1
ATOM 837 O O . TYR A 1 105 ? -3.349 -10.637 -10.022 1.00 95.06 105 TYR A O 1
ATOM 845 N N . GLU A 1 106 ? -3.346 -9.724 -12.078 1.00 94.44 106 GLU A N 1
ATOM 846 C CA . GLU A 1 106 ? -2.261 -10.549 -12.614 1.00 94.44 106 GLU A CA 1
ATOM 847 C C . GLU A 1 106 ? -0.970 -10.359 -11.807 1.00 94.44 106 GLU A C 1
ATOM 849 O O . GLU A 1 106 ? -0.404 -11.351 -11.352 1.00 94.44 106 GLU A O 1
ATOM 854 N N . LEU A 1 107 ? -0.555 -9.109 -11.557 1.00 93.81 107 LEU A N 1
ATOM 855 C CA . LEU A 1 107 ? 0.649 -8.794 -10.777 1.00 93.81 107 LEU A CA 1
ATOM 856 C C . LEU A 1 107 ? 0.579 -9.333 -9.346 1.00 93.81 107 LEU A C 1
ATOM 858 O O . LEU A 1 107 ? 1.515 -9.974 -8.865 1.00 93.81 107 LEU A O 1
ATOM 862 N N . LEU A 1 108 ? -0.542 -9.090 -8.664 1.00 94.50 108 LEU A N 1
ATOM 863 C CA . LEU A 1 108 ? -0.739 -9.560 -7.297 1.00 94.50 108 LEU A CA 1
ATOM 864 C C . LEU A 1 108 ? -0.730 -11.089 -7.251 1.00 94.50 108 LEU A C 1
ATOM 866 O O . LEU A 1 108 ? 0.021 -11.684 -6.480 1.00 94.50 108 LEU A O 1
ATOM 870 N N . ASN A 1 109 ? -1.526 -11.733 -8.104 1.00 93.44 109 ASN A N 1
ATOM 871 C CA . ASN A 1 109 ? -1.654 -13.184 -8.131 1.00 93.44 109 ASN A CA 1
ATOM 872 C C . ASN A 1 109 ? -0.327 -13.868 -8.488 1.00 93.44 109 ASN A C 1
ATOM 874 O O . ASN A 1 109 ? 0.031 -14.859 -7.858 1.00 93.44 109 ASN A O 1
ATOM 878 N N . ASP A 1 110 ? 0.422 -13.336 -9.452 1.00 94.25 110 ASP A N 1
ATOM 879 C CA . ASP A 1 110 ? 1.739 -13.846 -9.827 1.00 94.25 110 ASP A CA 1
ATOM 880 C C . ASP A 1 110 ? 2.760 -13.726 -8.678 1.00 94.25 110 ASP A C 1
ATOM 882 O O . ASP A 1 110 ? 3.424 -14.710 -8.338 1.00 94.25 110 ASP A O 1
ATOM 886 N N . SER A 1 111 ? 2.808 -12.575 -7.996 1.00 94.12 111 SER A N 1
ATOM 887 C CA . SER A 1 111 ? 3.690 -12.372 -6.837 1.00 94.12 111 SER A CA 1
ATOM 888 C C . SER A 1 111 ? 3.373 -13.326 -5.676 1.00 94.12 111 SER A C 1
ATOM 890 O O . SER A 1 111 ? 4.275 -13.914 -5.075 1.00 94.12 111 SER A O 1
ATOM 892 N N . THR A 1 112 ? 2.088 -13.570 -5.414 1.00 91.81 112 THR A N 1
ATOM 893 C CA . THR A 1 112 ? 1.634 -14.524 -4.399 1.00 91.81 112 THR A CA 1
ATOM 894 C C . THR A 1 112 ? 1.931 -15.971 -4.809 1.00 91.81 112 THR A C 1
ATOM 896 O O . THR A 1 112 ? 2.373 -16.778 -3.990 1.00 91.81 112 THR A O 1
ATOM 899 N N . LEU A 1 113 ? 1.755 -16.324 -6.087 1.00 92.31 113 LEU A N 1
ATOM 900 C CA . LEU A 1 113 ? 2.103 -17.651 -6.602 1.00 92.31 113 LEU A CA 1
ATOM 901 C C . LEU A 1 113 ? 3.607 -17.935 -6.513 1.00 92.31 113 LEU A C 1
ATOM 903 O O . LEU A 1 113 ? 3.978 -19.082 -6.247 1.00 92.31 113 LEU A O 1
ATOM 907 N N . ALA A 1 114 ? 4.457 -16.923 -6.707 1.00 92.00 114 ALA A N 1
ATOM 908 C CA . ALA A 1 114 ? 5.905 -17.060 -6.567 1.00 92.00 114 ALA A CA 1
ATOM 909 C C . ALA A 1 114 ? 6.294 -17.512 -5.148 1.00 92.00 114 ALA A C 1
ATOM 911 O O . ALA A 1 114 ? 7.083 -18.449 -4.990 1.00 92.00 114 ALA A O 1
ATOM 912 N N . LEU A 1 115 ? 5.664 -16.920 -4.123 1.00 90.62 115 LEU A N 1
ATOM 913 C CA . LEU A 1 115 ? 5.827 -17.322 -2.723 1.00 90.62 115 LEU A CA 1
ATOM 914 C C . LEU A 1 115 ? 5.371 -18.764 -2.488 1.00 90.62 115 LEU A C 1
ATOM 916 O O . LEU A 1 115 ? 6.142 -19.581 -1.982 1.00 90.62 115 LEU A O 1
ATOM 920 N N . PHE A 1 116 ? 4.154 -19.108 -2.919 1.00 89.75 116 PHE A N 1
ATOM 921 C CA . PHE A 1 116 ? 3.600 -20.452 -2.722 1.00 89.75 116 PHE A CA 1
ATOM 922 C C . PHE A 1 116 ? 4.417 -21.556 -3.403 1.00 89.75 116 PHE A C 1
ATOM 924 O O . PHE A 1 116 ? 4.476 -22.680 -2.904 1.00 89.75 116 PHE A O 1
ATOM 931 N N . ARG A 1 117 ? 5.037 -21.263 -4.551 1.00 90.44 117 ARG A N 1
ATOM 932 C CA . ARG A 1 117 ? 5.820 -22.239 -5.326 1.00 90.44 117 ARG A CA 1
ATOM 933 C C . ARG A 1 117 ? 7.305 -22.276 -4.949 1.00 90.44 117 ARG A C 1
ATOM 935 O O . ARG A 1 117 ? 8.011 -23.158 -5.440 1.00 90.44 117 ARG A O 1
ATOM 942 N N . ASP A 1 118 ? 7.786 -21.353 -4.107 1.00 89.31 118 ASP A N 1
ATOM 943 C CA . ASP A 1 118 ? 9.223 -21.070 -3.910 1.00 89.31 118 ASP A CA 1
ATOM 944 C C . ASP A 1 118 ? 9.941 -20.946 -5.272 1.00 89.31 118 ASP A C 1
ATOM 946 O O . ASP A 1 118 ? 11.037 -21.477 -5.479 1.00 89.31 118 ASP A O 1
ATOM 950 N N . ASP A 1 119 ? 9.294 -20.280 -6.234 1.00 90.12 119 ASP A N 1
ATOM 951 C CA . ASP A 1 119 ? 9.815 -20.088 -7.586 1.00 90.12 119 ASP A CA 1
ATOM 952 C C . ASP A 1 119 ? 9.649 -18.625 -8.019 1.00 90.12 119 ASP A C 1
ATOM 954 O O . ASP A 1 119 ? 8.519 -18.157 -8.148 1.00 90.12 119 ASP A O 1
ATOM 958 N N . PRO A 1 120 ? 10.751 -17.877 -8.218 1.00 90.56 120 PRO A N 1
ATOM 959 C CA . PRO A 1 120 ? 10.684 -16.459 -8.530 1.00 90.56 120 PRO A CA 1
ATOM 960 C C . PRO A 1 120 ? 9.978 -16.189 -9.851 1.00 90.56 120 PRO A C 1
ATOM 962 O O . PRO A 1 120 ? 10.337 -16.769 -10.877 1.00 90.56 120 PRO A O 1
ATOM 965 N N . SER A 1 121 ? 9.060 -15.229 -9.831 1.00 89.94 121 SER A N 1
ATOM 966 C CA . SER A 1 121 ? 8.373 -14.760 -11.027 1.00 89.94 121 SER A CA 1
ATOM 967 C C . SER A 1 121 ? 9.325 -14.062 -12.002 1.00 89.94 121 SER A C 1
ATOM 969 O O . SER A 1 121 ? 10.310 -13.430 -11.611 1.00 89.94 121 SER A O 1
ATOM 971 N N . ASP A 1 122 ? 9.019 -14.122 -13.296 1.00 85.50 122 ASP A N 1
ATOM 972 C CA . ASP A 1 122 ? 9.708 -13.334 -14.318 1.00 85.50 122 ASP A CA 1
ATOM 973 C C . ASP A 1 122 ? 9.415 -11.826 -14.230 1.00 85.50 122 ASP A C 1
ATOM 975 O O . ASP A 1 122 ? 10.240 -11.035 -14.690 1.00 85.50 122 ASP A O 1
ATOM 979 N N . TYR A 1 123 ? 8.330 -11.425 -13.560 1.00 87.19 123 TYR A N 1
ATOM 980 C CA . TYR A 1 123 ? 8.005 -10.035 -13.222 1.00 87.19 123 TYR A CA 1
ATOM 981 C C . TYR A 1 123 ? 8.725 -9.521 -11.963 1.00 87.19 123 TYR A C 1
ATOM 983 O O . TYR A 1 123 ? 8.560 -8.360 -11.586 1.00 87.19 123 TYR A O 1
ATOM 991 N N . MET A 1 124 ? 9.563 -10.338 -11.315 1.00 91.62 124 MET A N 1
ATOM 992 C CA . MET A 1 124 ? 10.404 -9.860 -10.216 1.00 91.62 124 MET A CA 1
ATOM 993 C C . MET A 1 124 ? 11.604 -9.058 -10.741 1.00 91.62 124 MET A C 1
ATOM 995 O O . MET A 1 124 ? 12.461 -9.654 -11.418 1.00 91.62 124 MET A O 1
ATOM 999 N N . PRO A 1 125 ? 11.738 -7.767 -10.372 1.00 90.19 125 PRO A N 1
ATOM 1000 C CA . PRO A 1 125 ? 12.822 -6.919 -10.846 1.00 90.19 125 PRO A CA 1
ATOM 1001 C C . PRO A 1 125 ? 14.184 -7.377 -10.310 1.00 90.19 125 PRO A C 1
ATOM 1003 O O . PRO A 1 125 ? 14.343 -7.729 -9.141 1.00 90.19 125 PRO A O 1
ATOM 1006 N N . SER A 1 126 ? 15.210 -7.340 -11.161 1.00 87.38 126 SER A N 1
ATOM 1007 C CA . SER A 1 126 ? 16.586 -7.695 -10.791 1.00 87.38 126 SER A CA 1
ATOM 1008 C C . SER A 1 126 ? 17.155 -6.880 -9.614 1.00 87.38 126 SER A C 1
ATOM 1010 O O . SER A 1 126 ? 17.931 -7.431 -8.825 1.00 87.38 126 SER A O 1
ATOM 1012 N N . LEU A 1 127 ? 16.764 -5.608 -9.469 1.00 86.94 127 LEU A N 1
ATOM 1013 C CA . LEU A 1 127 ? 17.144 -4.720 -8.359 1.00 86.94 127 LEU A CA 1
ATOM 1014 C C . LEU A 1 127 ? 16.064 -4.631 -7.278 1.00 86.94 127 LEU A C 1
ATOM 1016 O O . LEU A 1 127 ? 15.925 -3.610 -6.610 1.00 86.94 127 LEU A O 1
ATOM 1020 N N . ILE A 1 128 ? 15.320 -5.719 -7.064 1.00 87.44 128 ILE A N 1
ATOM 1021 C CA . ILE A 1 128 ? 14.447 -5.837 -5.892 1.00 87.44 128 ILE A CA 1
ATOM 1022 C C . ILE A 1 128 ? 15.196 -5.707 -4.565 1.00 87.44 128 ILE A C 1
ATOM 1024 O O . ILE A 1 128 ? 14.657 -5.266 -3.560 1.00 87.44 128 ILE A O 1
ATOM 1028 N N . ARG A 1 129 ? 16.482 -6.053 -4.592 1.00 80.56 129 ARG A N 1
ATOM 1029 C CA . ARG A 1 129 ? 17.432 -5.797 -3.521 1.00 80.56 129 ARG A CA 1
ATOM 1030 C C . ARG A 1 129 ? 18.565 -4.954 -4.066 1.00 80.56 129 ARG A C 1
ATOM 1032 O O . ARG A 1 129 ? 19.083 -5.258 -5.147 1.00 80.56 129 ARG A O 1
ATOM 1039 N N . MET A 1 130 ? 18.989 -3.973 -3.275 1.00 72.75 130 MET A N 1
ATOM 1040 C CA . MET A 1 130 ? 20.204 -3.214 -3.548 1.00 72.75 130 MET A CA 1
ATOM 1041 C C . MET A 1 130 ? 21.389 -4.176 -3.679 1.00 72.75 130 MET A C 1
ATOM 1043 O O . MET A 1 130 ? 21.533 -5.134 -2.920 1.00 72.75 130 MET A O 1
ATOM 1047 N N . THR A 1 131 ? 22.187 -3.971 -4.719 1.00 73.81 131 THR A N 1
ATOM 1048 C CA . THR A 1 131 ? 23.312 -4.834 -5.089 1.00 73.81 131 THR A CA 1
ATOM 1049 C C . THR A 1 131 ? 24.303 -4.005 -5.883 1.00 73.81 131 THR A C 1
ATOM 1051 O O . THR A 1 131 ? 23.932 -2.996 -6.491 1.00 73.81 131 THR A O 1
ATOM 1054 N N . THR A 1 132 ? 25.565 -4.417 -5.894 1.00 74.94 132 THR A N 1
ATOM 1055 C CA . THR A 1 132 ? 26.574 -3.715 -6.689 1.00 74.94 132 THR A CA 1
ATOM 1056 C C . THR A 1 132 ? 26.405 -4.019 -8.180 1.00 74.94 132 THR A C 1
ATOM 1058 O O . THR A 1 132 ? 25.862 -5.056 -8.576 1.00 74.94 132 THR A O 1
ATOM 1061 N N . VAL A 1 133 ? 26.912 -3.128 -9.037 1.00 70.38 133 VAL A N 1
ATOM 1062 C CA . VAL A 1 133 ? 26.937 -3.353 -10.494 1.00 70.38 133 VAL A CA 1
ATOM 1063 C C . VAL A 1 133 ? 27.674 -4.653 -10.829 1.00 70.38 133 VAL A C 1
ATOM 1065 O O . VAL A 1 133 ? 27.220 -5.434 -11.664 1.00 70.38 133 VAL A O 1
ATOM 1068 N N . GLU A 1 134 ? 28.781 -4.929 -10.140 1.00 71.94 134 GLU A N 1
ATOM 1069 C CA . GLU A 1 134 ? 29.558 -6.150 -10.333 1.00 71.94 134 GLU A CA 1
ATOM 1070 C C . GLU A 1 134 ? 28.771 -7.425 -10.013 1.00 71.94 134 GLU A C 1
ATOM 1072 O O . GLU A 1 134 ? 28.789 -8.387 -10.787 1.00 71.94 134 GLU A O 1
ATOM 1077 N N . GLU A 1 135 ? 28.066 -7.445 -8.882 1.00 76.12 135 GLU A N 1
ATOM 1078 C CA . GLU A 1 135 ? 27.211 -8.568 -8.498 1.00 76.12 135 GLU A CA 1
ATOM 1079 C C . GLU A 1 135 ? 26.093 -8.777 -9.510 1.00 76.12 135 GLU A C 1
ATOM 1081 O O . GLU A 1 135 ? 25.856 -9.906 -9.945 1.00 76.12 135 GLU A O 1
ATOM 1086 N N . LEU A 1 136 ? 25.442 -7.695 -9.941 1.00 77.56 136 LEU A N 1
ATOM 1087 C CA . LEU A 1 136 ? 24.386 -7.755 -10.940 1.00 77.56 136 LEU A CA 1
ATOM 1088 C C . LEU A 1 136 ? 24.875 -8.383 -12.255 1.00 77.56 136 LEU A C 1
ATOM 1090 O O . LEU A 1 136 ? 24.170 -9.205 -12.846 1.00 77.56 136 LEU A O 1
ATOM 1094 N N . MET A 1 137 ? 26.089 -8.042 -12.693 1.00 74.19 137 MET A N 1
ATOM 1095 C CA . MET A 1 137 ? 26.692 -8.598 -13.909 1.00 74.19 137 MET A CA 1
ATOM 1096 C C . MET A 1 137 ? 27.041 -10.084 -13.770 1.00 74.19 137 MET A C 1
ATOM 1098 O O . MET A 1 137 ? 26.938 -10.834 -14.743 1.00 74.19 137 MET A O 1
ATOM 1102 N N . ARG A 1 138 ? 27.409 -10.533 -12.565 1.00 78.44 138 ARG A N 1
ATOM 1103 C CA . ARG A 1 138 ? 27.739 -11.938 -12.274 1.00 78.44 138 ARG A CA 1
ATOM 1104 C C . ARG A 1 138 ? 26.507 -12.803 -11.979 1.00 78.44 138 ARG A C 1
ATOM 1106 O O . ARG A 1 138 ? 26.610 -14.030 -12.014 1.00 78.44 138 ARG A O 1
ATOM 1113 N N . ARG A 1 139 ? 25.339 -12.205 -11.701 1.00 78.56 139 ARG A N 1
ATOM 1114 C CA . ARG A 1 139 ? 24.124 -12.948 -11.331 1.00 78.56 139 ARG A CA 1
ATOM 1115 C C . ARG A 1 139 ? 23.666 -13.893 -12.451 1.00 78.56 139 ARG A C 1
ATOM 1117 O O . ARG A 1 139 ? 23.449 -13.454 -13.588 1.00 78.56 139 ARG A O 1
ATOM 1124 N N . PRO A 1 140 ? 23.412 -15.176 -12.139 1.00 77.50 140 PRO A N 1
ATOM 1125 C CA . PRO A 1 140 ? 22.893 -16.132 -13.111 1.00 77.50 140 PRO A CA 1
ATOM 1126 C C . PRO A 1 140 ? 21.462 -15.774 -13.560 1.00 77.50 140 PRO A C 1
ATOM 1128 O O . PRO A 1 140 ? 20.827 -14.846 -13.051 1.00 77.50 140 PRO A O 1
ATOM 1131 N N . ARG A 1 141 ? 20.946 -16.492 -14.565 1.00 75.56 141 ARG A N 1
ATOM 1132 C CA . ARG A 1 141 ? 19.540 -16.397 -15.004 1.00 75.56 141 ARG A CA 1
ATOM 1133 C C . ARG A 1 141 ? 18.638 -17.328 -14.182 1.00 75.56 141 ARG A C 1
ATOM 1135 O O . ARG A 1 141 ? 19.122 -18.233 -13.502 1.00 75.56 141 ARG A O 1
ATOM 1142 N N . GLY A 1 142 ? 17.326 -17.113 -14.280 1.00 77.00 142 GLY A N 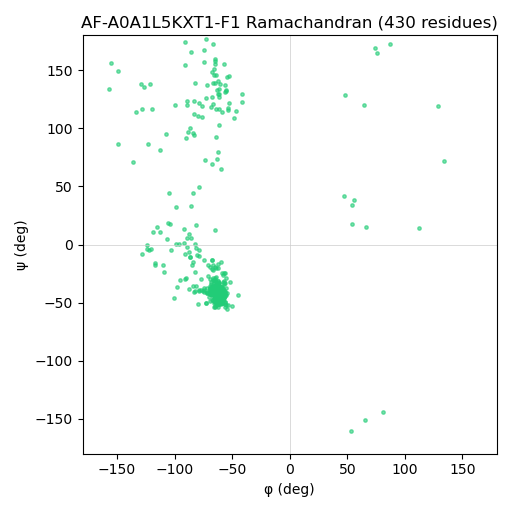1
ATOM 1143 C CA . GLY A 1 142 ? 16.315 -17.937 -13.612 1.00 77.00 142 GLY A CA 1
ATOM 1144 C C . GLY A 1 142 ? 16.384 -17.842 -12.087 1.00 77.00 142 GLY A C 1
ATOM 1145 O O . GLY A 1 142 ? 16.829 -16.837 -11.537 1.00 77.00 142 GLY A O 1
ATOM 1146 N N . ARG A 1 143 ? 15.988 -18.914 -11.399 1.00 78.69 143 ARG A N 1
ATOM 1147 C CA . ARG A 1 143 ? 15.807 -18.957 -9.937 1.00 78.69 143 ARG A CA 1
ATOM 1148 C C . ARG A 1 143 ? 17.026 -18.541 -9.103 1.00 78.69 143 ARG A C 1
ATOM 1150 O O . ARG A 1 143 ? 16.873 -18.024 -8.001 1.00 78.69 143 ARG A O 1
ATOM 1157 N N . LYS A 1 144 ? 18.246 -18.743 -9.613 1.00 82.06 144 LYS A N 1
ATOM 1158 C CA . LYS A 1 144 ? 19.494 -18.403 -8.901 1.00 82.06 144 LYS A CA 1
ATOM 1159 C C . LYS A 1 144 ? 19.836 -16.906 -8.946 1.00 82.06 144 LYS A C 1
ATOM 1161 O O . LYS A 1 144 ? 20.805 -16.492 -8.317 1.00 82.06 144 LYS A O 1
ATOM 1166 N N . ARG A 1 145 ? 19.069 -16.087 -9.682 1.00 83.12 145 ARG A N 1
ATOM 1167 C CA . ARG A 1 145 ? 19.336 -14.647 -9.848 1.00 83.12 145 ARG A CA 1
ATOM 1168 C C . ARG A 1 145 ? 19.175 -13.830 -8.561 1.00 83.12 145 ARG A C 1
ATOM 1170 O O . ARG A 1 145 ? 19.709 -12.733 -8.487 1.00 83.12 145 ARG A O 1
ATOM 1177 N N . PHE A 1 146 ? 18.497 -14.382 -7.556 1.00 85.25 146 PHE A N 1
ATOM 1178 C CA . PHE A 1 146 ? 18.267 -13.751 -6.251 1.00 85.25 146 PHE A CA 1
ATOM 1179 C C . PHE A 1 146 ? 19.156 -14.319 -5.137 1.00 85.25 146 PHE A C 1
ATOM 1181 O O . PHE A 1 146 ? 18.870 -14.137 -3.959 1.00 85.25 146 PHE A O 1
ATOM 1188 N N . GLY A 1 147 ? 20.236 -15.014 -5.507 1.00 84.94 147 GLY A N 1
ATOM 1189 C CA . GLY A 1 147 ? 21.188 -15.571 -4.553 1.00 84.94 147 GLY A CA 1
ATOM 1190 C C . GLY A 1 147 ? 20.727 -16.895 -3.944 1.00 84.94 147 GLY A C 1
ATOM 1191 O O . GLY A 1 147 ? 20.159 -17.755 -4.629 1.00 84.94 147 GLY A O 1
ATOM 1192 N N . ASN A 1 148 ? 21.047 -17.095 -2.666 1.00 86.94 148 ASN A N 1
ATOM 1193 C CA . ASN A 1 148 ? 20.739 -18.327 -1.942 1.00 86.94 148 ASN A CA 1
ATOM 1194 C C . ASN A 1 148 ? 19.229 -18.456 -1.622 1.00 86.94 148 ASN A C 1
ATOM 1196 O O . ASN A 1 148 ? 18.426 -17.582 -1.941 1.00 86.94 148 ASN A O 1
ATOM 1200 N N . ARG A 1 149 ? 18.815 -19.576 -1.010 1.00 87.88 149 ARG A N 1
ATOM 1201 C CA . ARG A 1 149 ? 17.394 -19.838 -0.702 1.00 87.88 149 ARG A CA 1
ATOM 1202 C C . ARG A 1 149 ? 16.775 -18.767 0.204 1.00 87.88 149 ARG A C 1
ATOM 1204 O O . ARG A 1 149 ? 15.665 -18.341 -0.086 1.00 87.88 149 ARG A O 1
ATOM 1211 N N . LYS A 1 150 ? 17.493 -18.323 1.241 1.00 87.31 150 LYS A N 1
ATOM 1212 C CA . LYS A 1 150 ? 17.034 -17.279 2.172 1.00 87.31 150 LYS A CA 1
ATOM 1213 C C . LYS A 1 150 ? 16.882 -15.940 1.451 1.00 87.31 150 LYS A C 1
ATOM 1215 O O . LYS A 1 150 ? 15.822 -15.333 1.492 1.00 87.31 150 LYS A O 1
ATOM 1220 N N . GLN A 1 151 ? 17.905 -15.529 0.703 1.00 86.94 151 GLN A N 1
ATOM 1221 C CA . GLN A 1 151 ? 17.893 -14.280 -0.064 1.00 86.94 151 GLN A CA 1
ATOM 1222 C C . GLN A 1 151 ? 16.774 -14.244 -1.108 1.00 86.94 151 GLN A C 1
ATOM 1224 O O . GLN A 1 151 ? 16.160 -13.198 -1.310 1.00 86.94 151 GLN A O 1
ATOM 1229 N N . ARG A 1 152 ? 16.496 -15.389 -1.738 1.00 89.56 152 ARG A N 1
ATOM 1230 C CA . ARG A 1 152 ? 15.382 -15.553 -2.669 1.00 89.56 152 ARG A CA 1
ATOM 1231 C C . ARG A 1 152 ? 14.024 -15.464 -1.975 1.00 89.56 152 ARG A C 1
ATOM 1233 O O . ARG A 1 152 ? 13.146 -14.826 -2.536 1.00 89.56 152 ARG A O 1
ATOM 1240 N N . GLY A 1 153 ? 13.865 -16.078 -0.801 1.00 90.19 153 GLY A N 1
ATOM 1241 C CA . GLY A 1 153 ? 12.653 -15.957 0.021 1.00 90.19 153 GLY A CA 1
ATOM 1242 C C . GLY A 1 153 ? 12.322 -14.495 0.303 1.00 90.19 153 GLY A C 1
ATOM 1243 O O . GLY A 1 153 ? 11.291 -14.011 -0.148 1.00 90.19 153 GLY A O 1
ATOM 1244 N N . LEU A 1 154 ? 13.285 -13.767 0.874 1.00 88.94 154 LEU A N 1
ATOM 1245 C CA . LEU A 1 154 ? 13.157 -12.335 1.165 1.00 88.94 154 LEU A CA 1
ATOM 1246 C C . LEU A 1 154 ? 12.843 -11.499 -0.085 1.00 88.94 154 LEU A C 1
ATOM 1248 O O . LEU A 1 154 ? 12.049 -10.570 -0.037 1.00 88.94 154 LEU A O 1
ATOM 1252 N N . ALA A 1 155 ? 13.450 -11.825 -1.232 1.00 89.75 155 ALA A N 1
ATOM 1253 C CA . ALA A 1 155 ? 13.156 -11.129 -2.482 1.00 89.75 155 ALA A CA 1
ATOM 1254 C C . ALA A 1 155 ? 11.718 -11.377 -2.972 1.00 89.75 155 ALA A C 1
ATOM 1256 O O . ALA A 1 155 ? 11.112 -10.474 -3.537 1.00 89.75 155 ALA A O 1
ATOM 1257 N N . MET A 1 156 ? 11.176 -12.587 -2.797 1.00 92.69 156 MET A N 1
ATOM 1258 C CA . MET A 1 156 ? 9.788 -12.894 -3.168 1.00 92.69 156 MET A CA 1
ATOM 1259 C C . MET A 1 156 ? 8.791 -12.231 -2.212 1.00 92.69 156 MET A C 1
ATOM 1261 O O . MET A 1 156 ? 7.762 -11.741 -2.668 1.00 92.69 156 MET A O 1
ATOM 1265 N N . GLU A 1 157 ? 9.110 -12.169 -0.918 1.00 90.56 157 GLU A N 1
ATOM 1266 C CA . GLU A 1 157 ? 8.298 -11.472 0.089 1.00 90.56 157 GLU A CA 1
ATOM 1267 C C . GLU A 1 157 ? 8.234 -9.977 -0.218 1.00 90.56 157 GLU A C 1
ATOM 1269 O O . GLU A 1 157 ? 7.145 -9.434 -0.396 1.00 90.56 157 GLU A O 1
ATOM 1274 N N . GLU A 1 158 ? 9.391 -9.346 -0.428 1.00 89.38 158 GLU A N 1
ATOM 1275 C CA . GLU A 1 158 ? 9.465 -7.939 -0.827 1.00 89.38 158 GLU A CA 1
ATOM 1276 C C . GLU A 1 158 ? 8.727 -7.686 -2.150 1.00 89.38 158 GLU A C 1
ATOM 1278 O O . GLU A 1 158 ? 8.054 -6.670 -2.307 1.00 89.38 158 GLU A O 1
ATOM 1283 N N . HIS A 1 159 ? 8.788 -8.627 -3.101 1.00 91.94 159 HIS A N 1
ATOM 1284 C CA . HIS A 1 159 ? 8.073 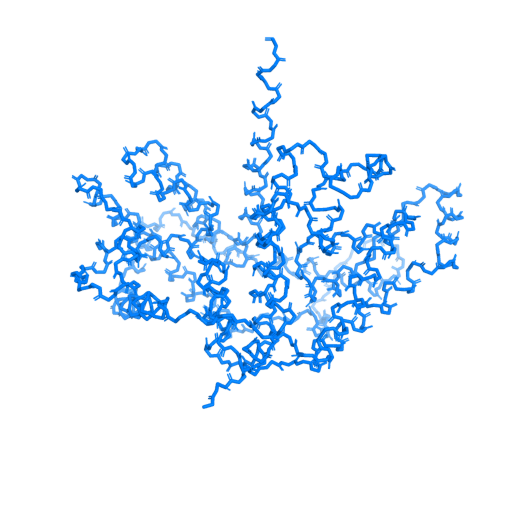-8.486 -4.371 1.00 91.94 159 HIS A CA 1
ATOM 1285 C C . HIS A 1 159 ? 6.570 -8.450 -4.150 1.00 91.94 159 HIS A C 1
ATOM 1287 O O . HIS A 1 159 ? 5.903 -7.553 -4.663 1.00 91.94 159 HIS A O 1
ATOM 1293 N N . SER A 1 160 ? 6.057 -9.404 -3.372 1.00 92.44 160 SER A N 1
ATOM 1294 C CA . SER A 1 160 ? 4.648 -9.459 -3.004 1.00 92.44 160 SER A CA 1
ATOM 1295 C C . SER A 1 160 ? 4.228 -8.159 -2.323 1.00 92.44 160 SER A C 1
ATOM 1297 O O . SER A 1 160 ? 3.293 -7.507 -2.787 1.00 92.44 160 SER A O 1
ATOM 1299 N N . THR A 1 161 ? 4.960 -7.708 -1.305 1.00 89.38 161 THR A N 1
ATOM 1300 C CA . THR A 1 161 ? 4.668 -6.457 -0.590 1.00 89.38 161 THR A CA 1
ATOM 1301 C C . THR A 1 161 ? 4.639 -5.248 -1.529 1.00 89.38 161 THR A C 1
ATOM 1303 O O . THR A 1 161 ? 3.699 -4.450 -1.494 1.00 89.38 161 THR A O 1
ATOM 1306 N N . GLN A 1 162 ? 5.614 -5.123 -2.433 1.00 90.75 162 GLN A N 1
ATOM 1307 C CA . GLN A 1 162 ? 5.634 -4.031 -3.405 1.00 90.75 162 GLN A CA 1
ATOM 1308 C C . GLN A 1 162 ? 4.484 -4.097 -4.413 1.00 90.75 162 GLN A C 1
ATOM 1310 O O . GLN A 1 162 ? 3.972 -3.044 -4.785 1.00 90.75 162 GLN A O 1
ATOM 1315 N N . MET A 1 163 ? 4.058 -5.285 -4.857 1.00 94.06 163 MET A N 1
ATOM 1316 C CA . MET A 1 163 ? 2.922 -5.401 -5.782 1.00 94.06 163 MET A CA 1
ATOM 1317 C C . MET A 1 163 ? 1.610 -4.973 -5.117 1.00 94.06 163 MET A C 1
ATOM 1319 O O . MET A 1 163 ? 0.810 -4.291 -5.755 1.00 94.06 163 MET A O 1
ATOM 1323 N N . HIS A 1 164 ? 1.415 -5.276 -3.829 1.00 93.56 164 HIS A N 1
ATOM 1324 C CA . HIS A 1 164 ? 0.257 -4.796 -3.063 1.00 93.56 164 HIS A CA 1
ATOM 1325 C C . HIS A 1 164 ? 0.263 -3.271 -2.918 1.00 93.56 164 HIS A C 1
ATOM 1327 O O . HIS A 1 164 ? -0.745 -2.624 -3.206 1.00 93.56 164 HIS A O 1
ATOM 1333 N N . ARG A 1 165 ? 1.417 -2.675 -2.584 1.00 91.88 165 ARG A N 1
ATOM 1334 C CA . ARG A 1 165 ? 1.579 -1.210 -2.530 1.00 91.88 165 ARG A CA 1
ATOM 1335 C C . ARG A 1 165 ? 1.354 -0.550 -3.892 1.00 91.88 165 ARG A C 1
ATOM 1337 O O . ARG A 1 165 ? 0.687 0.476 -3.966 1.00 91.88 165 ARG A O 1
ATOM 1344 N N . LEU A 1 166 ? 1.869 -1.145 -4.970 1.00 94.38 166 LEU A N 1
ATOM 1345 C CA . LEU A 1 166 ? 1.664 -0.664 -6.337 1.00 94.38 166 LEU A CA 1
ATOM 1346 C C . LEU A 1 166 ? 0.185 -0.714 -6.736 1.00 94.38 166 LEU A C 1
ATOM 1348 O O . LEU A 1 166 ? -0.324 0.234 -7.333 1.00 94.38 166 LEU A O 1
ATOM 1352 N N . ALA A 1 167 ? -0.511 -1.799 -6.402 1.00 95.69 167 ALA A N 1
ATOM 1353 C CA . ALA A 1 167 ? -1.933 -1.927 -6.684 1.00 95.69 167 ALA A CA 1
ATOM 1354 C C . ALA A 1 167 ? -2.758 -0.897 -5.904 1.00 95.69 167 ALA A C 1
ATOM 1356 O O . ALA A 1 167 ? -3.599 -0.231 -6.503 1.00 95.69 167 ALA A O 1
ATOM 1357 N N . ALA A 1 168 ? -2.460 -0.692 -4.617 1.00 94.88 168 ALA A N 1
ATOM 1358 C CA . ALA A 1 168 ? -3.083 0.358 -3.818 1.00 94.88 168 ALA A CA 1
ATOM 1359 C C . ALA A 1 168 ? -2.829 1.751 -4.418 1.00 94.88 168 ALA A C 1
ATOM 1361 O O . ALA A 1 168 ? -3.776 2.484 -4.681 1.00 94.88 168 ALA A O 1
ATOM 1362 N N . TYR A 1 169 ? -1.574 2.085 -4.733 1.00 94.44 169 TYR A N 1
ATOM 1363 C CA . TYR A 1 169 ? -1.207 3.344 -5.391 1.00 94.44 169 TYR A CA 1
ATOM 1364 C C . TYR A 1 169 ? -1.955 3.555 -6.715 1.00 94.44 169 TYR A C 1
ATOM 1366 O O . TYR A 1 169 ? -2.467 4.638 -6.986 1.00 94.44 169 TYR A O 1
ATOM 1374 N N . THR A 1 170 ? -2.063 2.504 -7.531 1.00 95.06 170 THR A N 1
ATOM 1375 C CA . THR A 1 170 ? -2.771 2.567 -8.814 1.00 95.06 170 THR A CA 1
ATOM 1376 C C . THR A 1 170 ? -4.262 2.827 -8.615 1.00 95.06 170 THR A C 1
ATOM 1378 O O . THR A 1 170 ? -4.835 3.628 -9.347 1.00 95.06 170 THR A O 1
ATOM 1381 N N . LEU A 1 171 ? -4.892 2.184 -7.629 1.00 95.00 171 LEU A N 1
ATOM 1382 C CA . LEU A 1 171 ? -6.299 2.414 -7.291 1.00 95.00 171 LEU A CA 1
ATOM 1383 C C . LEU A 1 171 ? -6.546 3.837 -6.784 1.00 95.00 171 LEU A C 1
ATOM 1385 O O . LEU A 1 171 ? -7.557 4.426 -7.145 1.00 95.00 171 LEU A O 1
ATOM 1389 N N . LEU A 1 172 ? -5.621 4.402 -6.005 1.00 92.88 172 LEU A N 1
ATOM 1390 C CA . LEU A 1 172 ? -5.729 5.775 -5.500 1.00 92.88 172 LEU A CA 1
ATOM 1391 C C . LEU A 1 172 ? -5.579 6.832 -6.605 1.00 92.88 172 LEU A C 1
ATOM 1393 O O . LEU A 1 172 ? -6.245 7.858 -6.549 1.00 92.88 172 LEU A O 1
ATOM 1397 N N . ASN A 1 173 ? -4.730 6.586 -7.607 1.00 92.44 173 ASN A N 1
ATOM 1398 C CA . ASN A 1 173 ? -4.446 7.576 -8.656 1.00 92.44 173 ASN A CA 1
ATOM 1399 C C . ASN A 1 173 ? -5.286 7.422 -9.922 1.00 92.44 173 ASN A C 1
ATOM 1401 O O . ASN A 1 173 ? -5.509 8.397 -10.634 1.00 92.44 173 ASN A O 1
ATOM 1405 N N . TRP A 1 174 ? -5.686 6.193 -10.244 1.00 94.12 174 TRP A N 1
ATOM 1406 C CA . TRP A 1 174 ? -6.367 5.863 -11.497 1.00 94.12 174 TRP A CA 1
ATOM 1407 C C . TRP A 1 174 ? -7.708 5.172 -11.274 1.00 94.12 174 TRP A C 1
ATOM 1409 O O . TRP A 1 174 ? -8.407 4.895 -12.247 1.00 94.12 174 TRP A O 1
ATOM 1419 N N . GLY A 1 175 ? -8.083 4.871 -10.032 1.00 91.19 175 GLY A N 1
ATOM 1420 C CA . GLY A 1 175 ? -9.470 4.564 -9.713 1.00 91.19 175 GLY A CA 1
ATOM 1421 C C . GLY A 1 175 ? -10.326 5.810 -9.883 1.00 91.19 175 GLY A C 1
ATOM 1422 O O . GLY A 1 175 ? -9.863 6.932 -9.690 1.00 91.19 175 GLY A O 1
ATOM 1423 N N . ALA A 1 176 ? -11.586 5.626 -10.263 1.00 83.25 176 ALA A N 1
ATOM 1424 C CA . ALA A 1 176 ? -12.553 6.701 -10.129 1.00 83.25 176 ALA A CA 1
ATOM 1425 C C . ALA A 1 176 ? -12.619 7.149 -8.665 1.00 83.25 176 ALA A C 1
ATOM 1427 O O . ALA A 1 176 ? -12.329 6.357 -7.762 1.00 83.25 176 ALA A O 1
ATOM 1428 N N . ASP A 1 177 ? -13.042 8.397 -8.459 1.00 76.88 177 ASP A N 1
ATOM 1429 C CA . ASP A 1 177 ? -13.356 8.955 -7.143 1.00 76.88 177 ASP A CA 1
ATOM 1430 C C . ASP A 1 177 ? -14.605 8.264 -6.564 1.00 76.88 177 ASP A C 1
ATOM 1432 O O . ASP A 1 177 ? -15.720 8.784 -6.537 1.00 76.88 177 ASP A O 1
ATOM 1436 N N . GLU A 1 178 ? -14.427 6.993 -6.215 1.00 83.31 178 GLU A N 1
ATOM 1437 C CA . GLU A 1 178 ? -15.416 6.113 -5.636 1.00 83.31 178 GLU A CA 1
ATOM 1438 C C . GLU A 1 178 ? -14.834 5.454 -4.390 1.00 83.31 178 GLU A C 1
ATOM 1440 O O . GLU A 1 178 ? -13.697 4.975 -4.363 1.00 83.31 178 GLU A O 1
ATOM 1445 N N . ARG A 1 179 ? -15.668 5.364 -3.353 1.00 84.62 179 ARG A N 1
ATOM 1446 C CA . ARG A 1 179 ? -15.307 4.763 -2.065 1.00 84.62 179 ARG A CA 1
ATOM 1447 C C . ARG A 1 179 ? -14.712 3.357 -2.209 1.00 84.62 179 ARG A C 1
ATOM 1449 O O . ARG A 1 179 ? -13.814 2.986 -1.467 1.00 84.62 179 ARG A O 1
ATOM 1456 N N . ARG A 1 180 ? -15.159 2.603 -3.218 1.00 87.38 180 ARG A N 1
ATOM 1457 C CA . ARG A 1 180 ? -14.702 1.235 -3.487 1.00 87.38 180 ARG A CA 1
ATOM 1458 C C . ARG A 1 180 ? -13.203 1.167 -3.808 1.00 87.38 180 ARG A C 1
ATOM 1460 O O . ARG A 1 180 ? -12.540 0.269 -3.301 1.00 87.38 180 ARG A O 1
ATOM 1467 N N . SER A 1 181 ? -12.657 2.106 -4.586 1.00 90.38 181 SER A N 1
ATOM 1468 C CA . SER A 1 181 ? -11.216 2.164 -4.893 1.00 90.38 181 SER A CA 1
ATOM 1469 C C . SER A 1 181 ? -10.388 2.408 -3.630 1.00 90.38 181 SER A C 1
ATOM 1471 O O . SER A 1 181 ? -9.382 1.731 -3.412 1.00 90.38 181 SER A O 1
ATOM 1473 N N . LEU A 1 182 ? -10.854 3.324 -2.772 1.00 89.88 182 LEU A N 1
ATOM 1474 C CA . LEU A 1 182 ? -10.226 3.643 -1.487 1.00 89.88 182 LEU A CA 1
ATOM 1475 C C . LEU A 1 182 ? -10.254 2.441 -0.535 1.00 89.88 182 LEU A C 1
ATOM 1477 O O . LEU A 1 182 ? -9.231 2.104 0.060 1.00 89.88 182 LEU A O 1
ATOM 1481 N N . ASP A 1 183 ? -11.398 1.760 -0.434 1.00 91.06 183 ASP A N 1
ATOM 1482 C CA . ASP A 1 183 ? -11.559 0.595 0.439 1.00 91.06 183 ASP A CA 1
ATOM 1483 C C . ASP A 1 183 ? -10.636 -0.556 0.000 1.00 91.06 183 ASP A C 1
ATOM 1485 O O . ASP A 1 183 ? -9.958 -1.156 0.835 1.00 91.06 183 ASP A O 1
ATOM 1489 N N . ILE A 1 184 ? -10.533 -0.828 -1.309 1.00 93.50 184 ILE A N 1
ATOM 1490 C CA . ILE A 1 184 ? -9.612 -1.849 -1.838 1.00 93.50 184 ILE A CA 1
ATOM 1491 C C . ILE A 1 184 ? -8.160 -1.445 -1.589 1.00 93.50 184 ILE A C 1
ATOM 1493 O O . ILE A 1 184 ? -7.377 -2.272 -1.128 1.00 93.50 184 ILE A O 1
ATOM 1497 N N . ALA A 1 185 ? -7.786 -0.193 -1.871 1.00 93.94 185 ALA A N 1
ATOM 1498 C CA . ALA A 1 185 ? -6.425 0.292 -1.657 1.00 93.94 185 ALA A CA 1
ATOM 1499 C C . ALA A 1 185 ? -6.010 0.171 -0.185 1.00 93.94 185 ALA A C 1
ATOM 1501 O O . ALA A 1 185 ? -4.935 -0.349 0.110 1.00 93.94 185 ALA A O 1
ATOM 1502 N N . ARG A 1 186 ? -6.890 0.561 0.745 1.00 91.88 186 ARG A N 1
ATOM 1503 C CA . ARG A 1 186 ? -6.671 0.383 2.183 1.00 91.88 186 ARG A CA 1
ATOM 1504 C C . ARG A 1 186 ? -6.498 -1.091 2.537 1.00 91.88 186 ARG A C 1
ATOM 1506 O O . ARG A 1 186 ? -5.538 -1.438 3.219 1.00 91.88 186 ARG A O 1
ATOM 1513 N N . MET A 1 187 ? -7.385 -1.964 2.062 1.00 93.38 187 MET A N 1
ATOM 1514 C CA . MET A 1 187 ? -7.284 -3.394 2.359 1.00 93.38 187 MET A CA 1
ATOM 1515 C C . MET A 1 187 ? -6.034 -4.022 1.740 1.00 93.38 187 MET A C 1
ATOM 1517 O O . MET A 1 187 ? -5.431 -4.872 2.370 1.00 93.38 187 MET A O 1
ATOM 1521 N N . LEU A 1 188 ? -5.561 -3.580 0.575 1.00 93.62 188 LEU A N 1
ATOM 1522 C CA . LEU A 1 188 ? -4.286 -4.043 0.014 1.00 93.62 188 LEU A CA 1
ATOM 1523 C C . LEU A 1 188 ? -3.074 -3.646 0.869 1.00 93.62 188 LEU A C 1
ATOM 1525 O O . LEU A 1 188 ? -2.085 -4.376 0.871 1.00 93.62 188 LEU A O 1
ATOM 1529 N N . LEU A 1 189 ? -3.139 -2.510 1.570 1.00 90.12 189 LEU A N 1
ATOM 1530 C CA . LEU A 1 189 ? -2.059 -2.029 2.436 1.00 90.12 189 LEU A CA 1
ATOM 1531 C C . LEU A 1 189 ? -2.070 -2.681 3.824 1.00 90.12 189 LEU A C 1
ATOM 1533 O O . LEU A 1 189 ? -0.997 -2.975 4.340 1.00 90.12 189 LEU A O 1
ATOM 1537 N N . LEU A 1 190 ? -3.251 -2.889 4.419 1.00 88.25 190 LEU A N 1
ATOM 1538 C CA . LEU A 1 190 ? -3.389 -3.395 5.795 1.00 88.25 190 LEU A CA 1
ATOM 1539 C C . LEU A 1 190 ? -3.647 -4.908 5.853 1.00 88.25 190 LEU A C 1
ATOM 1541 O O . LEU A 1 190 ? -3.137 -5.593 6.730 1.00 88.25 190 LEU A O 1
ATOM 1545 N N . TYR A 1 191 ? -4.417 -5.442 4.902 1.00 89.12 191 TYR A N 1
ATOM 1546 C CA . TYR A 1 191 ? -4.824 -6.849 4.840 1.00 89.12 191 TYR A CA 1
ATOM 1547 C C . TYR A 1 191 ? -4.692 -7.400 3.407 1.00 89.12 191 TYR A C 1
ATOM 1549 O O . TYR A 1 191 ? -5.707 -7.662 2.746 1.00 89.12 191 TYR A O 1
ATOM 1557 N N . PRO A 1 192 ? -3.458 -7.59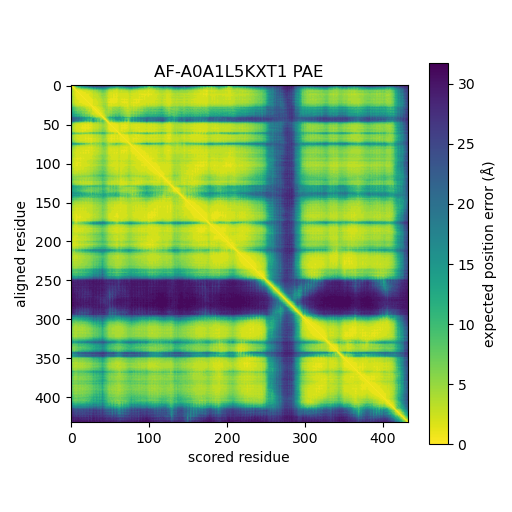6 2.897 1.00 89.75 192 PRO A N 1
ATOM 1558 C CA . PRO A 1 192 ? -3.170 -7.917 1.493 1.00 89.75 192 PRO A CA 1
ATOM 1559 C C . PRO A 1 192 ? -4.077 -8.991 0.868 1.00 89.75 192 PRO A C 1
ATOM 1561 O O . PRO A 1 192 ? -4.594 -8.820 -0.240 1.00 89.75 192 PRO A O 1
ATOM 1564 N N . GLY A 1 193 ? -4.343 -10.076 1.607 1.00 89.12 193 GLY A N 1
ATOM 1565 C CA . GLY A 1 193 ? -5.219 -11.164 1.165 1.00 89.12 193 GLY A CA 1
ATOM 1566 C C . GLY A 1 193 ? -6.682 -10.745 0.968 1.00 89.12 193 GLY A C 1
ATOM 1567 O O . GLY A 1 193 ? -7.301 -11.140 -0.022 1.00 89.12 193 GLY A O 1
ATOM 1568 N N . ILE A 1 194 ? -7.219 -9.905 1.860 1.00 91.88 194 ILE A N 1
ATOM 1569 C CA . ILE A 1 194 ? -8.573 -9.344 1.749 1.00 91.88 194 ILE A CA 1
ATOM 1570 C C . ILE A 1 194 ? -8.638 -8.382 0.563 1.00 91.88 194 ILE A C 1
ATOM 1572 O O . ILE A 1 194 ? -9.523 -8.522 -0.281 1.00 91.88 194 ILE A O 1
ATOM 1576 N N . GLY A 1 195 ? -7.674 -7.463 0.443 1.00 93.00 195 GLY A N 1
ATOM 1577 C CA . GLY A 1 195 ? -7.612 -6.516 -0.675 1.00 93.00 195 GLY A CA 1
ATOM 1578 C C . GLY A 1 195 ? -7.563 -7.219 -2.036 1.00 93.00 195 GLY A C 1
ATOM 1579 O O . GLY A 1 195 ? -8.287 -6.847 -2.962 1.00 93.00 195 GLY A O 1
ATOM 1580 N N . MET A 1 196 ? -6.791 -8.307 -2.146 1.00 92.44 196 MET A N 1
ATOM 1581 C CA . MET A 1 196 ? -6.784 -9.141 -3.349 1.00 92.44 196 MET A CA 1
ATOM 1582 C C . MET A 1 196 ? -8.158 -9.776 -3.611 1.00 92.44 196 MET A C 1
ATOM 1584 O O . MET A 1 196 ? -8.601 -9.800 -4.760 1.00 92.44 196 MET A O 1
ATOM 1588 N N . CYS A 1 197 ? -8.846 -10.293 -2.587 1.00 92.06 197 CYS A N 1
ATOM 1589 C CA . CYS A 1 197 ? -10.186 -10.861 -2.759 1.00 92.06 197 CYS A CA 1
ATOM 1590 C C . CYS A 1 197 ? -11.202 -9.804 -3.213 1.00 92.06 197 CYS A C 1
ATOM 1592 O O . CYS A 1 197 ? -12.016 -10.097 -4.088 1.00 92.06 197 CYS A O 1
ATOM 1594 N N . MET A 1 198 ? -11.092 -8.569 -2.715 1.00 92.81 198 MET A N 1
ATOM 1595 C CA . MET A 1 198 ? -11.914 -7.451 -3.179 1.00 92.81 198 MET A CA 1
ATOM 1596 C C . MET A 1 198 ? -11.692 -7.126 -4.651 1.00 92.81 198 MET A C 1
ATOM 1598 O O . MET A 1 198 ? -12.659 -6.941 -5.389 1.00 92.81 198 MET A O 1
ATOM 1602 N N . LEU A 1 199 ? -10.440 -7.125 -5.113 1.00 91.88 199 LEU A N 1
ATOM 1603 C CA . LEU A 1 199 ? -10.132 -6.890 -6.524 1.00 91.88 199 LEU A CA 1
ATOM 1604 C C . LEU A 1 199 ? -10.747 -7.967 -7.441 1.00 91.88 199 LEU A C 1
ATOM 1606 O O . LEU A 1 199 ? -11.151 -7.673 -8.565 1.00 91.88 199 LEU A O 1
ATOM 1610 N N . ARG A 1 200 ? -10.877 -9.212 -6.960 1.00 92.31 200 ARG A N 1
ATOM 1611 C CA . ARG A 1 200 ? -11.492 -10.314 -7.724 1.00 92.31 200 ARG A CA 1
ATOM 1612 C C . ARG A 1 200 ? -12.984 -10.139 -7.968 1.00 92.31 200 ARG A C 1
ATOM 1614 O O . ARG A 1 200 ? -13.529 -10.879 -8.777 1.00 92.31 200 ARG A O 1
ATOM 1621 N N . GLU A 1 201 ? -13.656 -9.211 -7.295 1.00 90.19 201 GLU A N 1
ATOM 1622 C CA . GLU A 1 201 ? -15.067 -8.928 -7.565 1.00 90.19 201 GLU A CA 1
ATOM 1623 C C . GLU A 1 201 ? -15.308 -8.140 -8.854 1.00 90.19 201 GLU A C 1
ATOM 1625 O O . GLU A 1 201 ? -16.458 -8.018 -9.290 1.00 90.19 201 GLU A O 1
ATOM 1630 N N . ASP A 1 202 ? -14.256 -7.564 -9.434 1.00 91.38 202 ASP A N 1
ATOM 1631 C CA . ASP A 1 202 ? -14.337 -6.849 -10.698 1.00 91.38 202 ASP A CA 1
ATOM 1632 C C . ASP A 1 202 ? -14.917 -7.733 -11.808 1.00 91.38 202 ASP A C 1
ATOM 1634 O O . ASP A 1 202 ? -14.549 -8.900 -11.977 1.00 91.38 202 ASP A O 1
ATOM 1638 N N . GLY A 1 203 ? -15.804 -7.158 -12.619 1.00 90.38 203 GLY A N 1
ATOM 1639 C CA . GLY A 1 203 ? -16.432 -7.876 -13.721 1.00 90.38 203 GLY A CA 1
ATOM 1640 C C . GLY A 1 203 ? -15.448 -8.374 -14.786 1.00 90.38 203 GLY A C 1
ATOM 1641 O O . GLY A 1 203 ? -15.706 -9.420 -15.388 1.00 90.38 203 GLY A O 1
ATOM 1642 N N . ASP A 1 204 ? -14.353 -7.659 -15.056 1.00 92.12 204 ASP A N 1
ATOM 1643 C CA . ASP A 1 204 ? -13.305 -8.074 -15.996 1.00 92.12 204 ASP A CA 1
ATOM 1644 C C . ASP A 1 204 ? -12.371 -9.117 -15.366 1.00 92.12 204 ASP A C 1
ATOM 1646 O O . ASP A 1 204 ? -12.056 -10.113 -16.019 1.00 92.12 204 ASP A O 1
ATOM 1650 N N . VAL A 1 205 ? -12.019 -8.983 -14.082 1.00 93.31 205 VAL A N 1
ATOM 1651 C CA . VAL A 1 205 ? -11.207 -9.981 -13.350 1.00 93.31 205 VAL A CA 1
ATOM 1652 C C . VAL A 1 205 ? -11.934 -11.326 -13.220 1.00 93.31 205 VAL A C 1
ATOM 1654 O O . VAL A 1 205 ? -11.342 -12.383 -13.454 1.00 93.31 205 VAL A O 1
ATOM 1657 N N . LEU A 1 206 ? -13.241 -11.317 -12.940 1.00 92.31 206 LEU A N 1
ATOM 1658 C CA . LEU A 1 206 ? -14.055 -12.539 -12.945 1.00 92.31 206 LEU A CA 1
ATOM 1659 C C . LEU A 1 206 ? -14.099 -13.185 -14.332 1.00 92.31 206 LEU A C 1
ATOM 1661 O O . LEU A 1 206 ? -13.954 -14.401 -14.457 1.00 92.31 206 LEU A O 1
ATOM 1665 N N . ARG A 1 207 ? -14.267 -12.380 -15.391 1.00 92.31 207 ARG A N 1
ATOM 1666 C CA . ARG A 1 207 ? -14.246 -12.868 -16.782 1.00 92.31 207 ARG A CA 1
ATOM 1667 C C . ARG A 1 207 ? -12.883 -13.423 -17.189 1.00 92.31 207 ARG A C 1
ATOM 1669 O O . ARG A 1 207 ? -12.833 -14.324 -18.023 1.00 92.31 207 ARG A O 1
ATOM 1676 N N . PHE A 1 208 ? -11.806 -12.918 -16.595 1.00 90.62 208 PHE A N 1
ATOM 1677 C CA . PHE A 1 208 ? -10.452 -13.430 -16.781 1.00 90.62 208 PHE A CA 1
ATOM 1678 C C . PHE A 1 208 ? -10.236 -14.807 -16.123 1.00 90.62 208 PHE A C 1
ATOM 1680 O O . PHE A 1 208 ? -9.318 -15.530 -16.504 1.00 90.62 208 PHE A O 1
ATOM 1687 N N . GLY A 1 209 ? -11.115 -15.212 -15.197 1.00 90.56 209 GLY A N 1
ATOM 1688 C CA . GLY A 1 209 ? -11.131 -16.549 -14.595 1.00 90.56 209 GLY A CA 1
ATOM 1689 C C . GLY A 1 209 ? -10.762 -16.592 -13.112 1.00 90.56 209 GLY A C 1
ATOM 1690 O O . GLY A 1 209 ? -10.497 -17.676 -12.591 1.00 90.56 209 GLY A O 1
ATOM 1691 N N . ALA A 1 210 ? -10.735 -15.448 -12.423 1.00 89.56 210 ALA A N 1
ATOM 1692 C CA . ALA A 1 210 ? -10.484 -15.417 -10.987 1.00 89.56 210 ALA A CA 1
ATOM 1693 C C . ALA A 1 210 ? -11.611 -16.108 -10.198 1.00 89.56 210 ALA A C 1
ATOM 1695 O O . ALA A 1 210 ? -12.797 -15.919 -10.476 1.00 89.56 210 ALA A O 1
ATOM 1696 N N . ALA A 1 211 ? -11.241 -16.884 -9.177 1.00 86.75 211 ALA A N 1
ATOM 1697 C CA . ALA A 1 211 ? -12.204 -17.485 -8.260 1.00 86.75 211 ALA A CA 1
ATOM 1698 C C . ALA A 1 211 ? -12.679 -16.441 -7.230 1.00 86.75 211 ALA A C 1
ATOM 1700 O O . ALA A 1 211 ? -11.836 -15.901 -6.500 1.00 86.75 211 ALA A O 1
ATOM 1701 N N . PRO A 1 212 ? -13.993 -16.159 -7.137 1.00 81.06 212 PRO A N 1
ATOM 1702 C CA . PRO A 1 212 ? -14.512 -15.246 -6.131 1.00 81.06 212 PRO A CA 1
ATOM 1703 C C . PRO A 1 212 ? -14.458 -15.889 -4.742 1.00 81.06 212 PRO A C 1
ATOM 1705 O O . PRO A 1 212 ? -14.850 -17.043 -4.568 1.00 81.06 212 PRO A O 1
ATOM 1708 N N . ASP A 1 213 ? -14.044 -15.115 -3.746 1.00 84.19 213 ASP A N 1
ATOM 1709 C CA . ASP A 1 213 ? -14.261 -15.411 -2.331 1.00 84.19 213 ASP A CA 1
ATOM 1710 C C . ASP A 1 213 ? -14.886 -14.169 -1.716 1.00 84.19 213 ASP A C 1
ATOM 1712 O O . ASP A 1 213 ? -14.256 -13.129 -1.751 1.00 84.19 213 ASP A O 1
ATOM 1716 N N . MET A 1 214 ? -16.116 -14.255 -1.211 1.00 85.69 214 MET A N 1
ATOM 1717 C CA . MET A 1 214 ? -16.849 -13.099 -0.672 1.00 85.69 214 MET A CA 1
ATOM 1718 C C . MET A 1 214 ? -16.934 -13.114 0.859 1.00 85.69 214 MET A C 1
ATOM 1720 O O . MET A 1 214 ? -17.627 -12.279 1.440 1.00 85.69 214 MET A O 1
ATOM 1724 N N . ARG A 1 215 ? -16.287 -14.079 1.531 1.00 86.19 215 ARG A N 1
ATOM 1725 C CA . ARG A 1 215 ? -16.370 -14.231 2.997 1.00 86.19 215 ARG A CA 1
ATOM 1726 C C . ARG A 1 215 ? -15.762 -13.043 3.734 1.00 86.19 215 ARG A C 1
ATOM 1728 O O . ARG A 1 215 ? -16.302 -12.623 4.755 1.00 86.19 215 ARG A O 1
ATOM 1735 N N . TYR A 1 216 ? -14.732 -12.442 3.142 1.00 87.19 216 TYR A N 1
ATOM 1736 C CA . TYR A 1 216 ? -14.069 -11.253 3.662 1.00 87.19 216 TYR A CA 1
ATOM 1737 C C . TYR A 1 216 ? -15.016 -10.051 3.820 1.00 87.19 216 TYR A C 1
ATOM 1739 O O . TYR A 1 216 ? -14.726 -9.165 4.617 1.00 87.19 216 TYR A O 1
ATOM 1747 N N . ARG A 1 217 ? -16.138 -9.977 3.076 1.00 90.00 217 ARG A N 1
ATOM 1748 C CA . ARG A 1 217 ? -17.033 -8.803 3.104 1.00 90.00 217 ARG A CA 1
ATOM 1749 C C . ARG A 1 217 ? -17.501 -8.490 4.518 1.00 90.00 217 ARG A C 1
ATOM 1751 O O . ARG A 1 217 ? -17.541 -7.336 4.897 1.00 90.00 217 ARG A O 1
ATOM 1758 N N . ARG A 1 218 ? -17.760 -9.527 5.315 1.00 88.88 218 ARG A N 1
ATOM 1759 C CA . ARG A 1 218 ? -18.182 -9.400 6.717 1.00 88.88 218 ARG A CA 1
ATOM 1760 C C . ARG A 1 218 ? -17.103 -8.772 7.587 1.00 88.88 218 ARG A C 1
ATOM 1762 O O . ARG A 1 218 ? -17.413 -7.949 8.434 1.00 88.88 218 ARG A O 1
ATOM 1769 N N . VAL A 1 219 ? -15.853 -9.167 7.364 1.00 90.44 219 VAL A N 1
ATOM 1770 C CA . VAL A 1 219 ? -14.691 -8.598 8.049 1.00 90.44 219 VAL A CA 1
ATOM 1771 C C . VAL A 1 219 ? -14.541 -7.124 7.676 1.00 90.44 219 VAL A C 1
ATOM 1773 O O . VAL A 1 219 ? -14.388 -6.276 8.547 1.00 90.44 219 VAL A O 1
ATOM 1776 N N . VAL A 1 220 ? -14.653 -6.810 6.385 1.00 91.31 220 VAL A N 1
ATOM 1777 C CA . VAL A 1 220 ? -14.570 -5.436 5.877 1.00 91.31 220 VAL A CA 1
ATOM 1778 C C . VAL A 1 220 ? -15.706 -4.571 6.431 1.00 91.31 220 VAL A C 1
ATOM 1780 O O . VAL A 1 220 ? -15.438 -3.500 6.971 1.00 91.31 220 VAL A O 1
ATOM 1783 N N . ASP A 1 221 ? -16.950 -5.050 6.374 1.00 90.69 221 ASP A N 1
ATOM 1784 C CA . ASP A 1 221 ? -18.129 -4.372 6.925 1.00 90.69 221 ASP A CA 1
ATOM 1785 C C . ASP A 1 221 ? -17.962 -4.113 8.430 1.00 90.69 221 ASP A C 1
ATOM 1787 O O . ASP A 1 221 ? -18.189 -2.995 8.892 1.00 90.69 221 ASP A O 1
ATOM 1791 N N . TYR A 1 222 ? -17.484 -5.113 9.179 1.00 91.38 222 TYR A N 1
ATOM 1792 C CA . TYR A 1 222 ? -17.202 -4.999 10.609 1.00 91.38 222 TYR A CA 1
ATOM 1793 C C . TYR A 1 222 ? -16.162 -3.912 10.908 1.00 91.38 222 TYR A C 1
ATOM 1795 O O . TYR A 1 222 ? -16.409 -3.017 11.716 1.00 91.38 222 TYR A O 1
ATOM 1803 N N . LEU A 1 223 ? -15.012 -3.940 10.225 1.00 91.81 223 LEU A N 1
ATOM 1804 C CA . LEU A 1 223 ? -13.963 -2.935 10.410 1.00 91.81 223 LEU A CA 1
ATOM 1805 C C . LEU A 1 223 ? -14.442 -1.528 10.022 1.00 91.81 223 LEU A C 1
ATOM 1807 O O . LEU A 1 223 ? -14.082 -0.551 10.679 1.00 91.81 223 LEU A O 1
ATOM 1811 N N . HIS A 1 224 ? -15.265 -1.397 8.977 1.00 91.31 224 HIS A N 1
ATOM 1812 C CA . HIS A 1 224 ? -15.865 -0.113 8.610 1.00 91.31 224 HIS A CA 1
ATOM 1813 C C . HIS A 1 224 ? -16.837 0.404 9.665 1.00 91.31 224 HIS A C 1
ATOM 1815 O O . HIS A 1 224 ? -16.815 1.598 9.962 1.00 91.31 224 HIS A O 1
ATOM 1821 N N . GLU A 1 225 ? -17.664 -0.467 10.240 1.00 92.56 225 GLU A N 1
ATOM 1822 C CA . GLU A 1 225 ? -18.582 -0.090 11.310 1.00 92.56 225 GLU A CA 1
ATOM 1823 C C . GLU A 1 225 ? -17.816 0.391 12.549 1.00 92.56 225 GLU A C 1
ATOM 1825 O O . GLU A 1 225 ? -18.154 1.432 13.113 1.00 92.56 225 GLU A O 1
ATOM 1830 N N . ARG A 1 226 ? -16.727 -0.293 12.923 1.00 94.12 226 ARG A N 1
ATOM 1831 C CA . ARG A 1 226 ? -15.861 0.141 14.031 1.00 94.12 226 ARG A CA 1
ATOM 1832 C C . ARG A 1 226 ? -15.189 1.483 13.773 1.00 94.12 226 ARG A C 1
ATOM 1834 O O . ARG A 1 226 ? -15.203 2.339 14.653 1.00 94.12 226 ARG A O 1
ATOM 1841 N N . ARG A 1 227 ? -14.678 1.724 12.562 1.00 92.62 227 ARG A N 1
ATOM 1842 C CA . ARG A 1 227 ? -14.132 3.047 12.215 1.00 92.62 227 ARG A CA 1
ATOM 1843 C C . ARG A 1 227 ? -15.188 4.143 12.249 1.00 92.62 227 ARG A C 1
ATOM 1845 O O . ARG A 1 227 ? -14.932 5.190 12.823 1.00 92.62 227 ARG A O 1
ATOM 1852 N N . ALA A 1 228 ? -16.390 3.882 11.739 1.00 93.50 228 ALA A N 1
ATOM 1853 C CA . ALA A 1 228 ? -17.485 4.845 11.817 1.00 93.50 228 ALA A CA 1
ATOM 1854 C C . ALA A 1 228 ? -17.872 5.170 13.274 1.00 93.50 228 ALA A C 1
ATOM 1856 O O . ALA A 1 228 ? -18.161 6.323 13.591 1.00 93.50 228 ALA A O 1
ATOM 1857 N N . GLN A 1 229 ? -17.839 4.180 14.176 1.00 95.06 229 GLN A N 1
ATOM 1858 C CA . GLN A 1 229 ? -18.018 4.406 15.617 1.00 95.06 229 GLN A CA 1
ATOM 1859 C C . GLN A 1 229 ? -16.896 5.282 16.193 1.00 95.06 229 GLN A C 1
ATOM 1861 O O . GLN A 1 229 ? -17.178 6.222 16.935 1.00 95.06 229 GLN A O 1
ATOM 1866 N N . ALA A 1 230 ? -15.641 5.016 15.822 1.00 95.00 230 ALA A N 1
ATOM 1867 C CA . ALA A 1 230 ? -14.495 5.810 16.253 1.00 95.00 230 ALA A CA 1
ATOM 1868 C C . ALA A 1 230 ? -14.551 7.253 15.739 1.00 95.00 230 ALA A C 1
ATOM 1870 O O . ALA A 1 230 ? -14.122 8.168 16.442 1.00 95.00 230 ALA A O 1
ATOM 1871 N N . ASP A 1 231 ? -15.016 7.466 14.507 1.00 94.62 231 ASP A N 1
ATOM 1872 C CA . ASP A 1 231 ? -15.166 8.796 13.911 1.00 94.62 231 ASP A CA 1
ATOM 1873 C C . ASP A 1 231 ? -16.257 9.582 14.645 1.00 94.62 231 ASP A C 1
ATOM 1875 O O . ASP A 1 231 ? -16.023 10.713 15.065 1.00 94.62 231 ASP A O 1
ATOM 1879 N N . ALA A 1 232 ? -17.402 8.949 14.920 1.00 95.38 232 ALA A N 1
ATOM 1880 C CA . ALA A 1 232 ? -18.476 9.557 15.704 1.00 95.38 232 ALA A CA 1
ATOM 1881 C C . ALA A 1 232 ? -18.035 9.911 17.139 1.00 95.38 232 ALA A C 1
ATOM 1883 O O . ALA A 1 232 ? -18.395 10.969 17.658 1.00 95.38 232 ALA A O 1
ATOM 1884 N N . GLU A 1 233 ? -17.237 9.059 17.795 1.00 94.88 233 GLU A N 1
ATOM 1885 C CA . GLU A 1 233 ? -16.686 9.362 19.122 1.00 94.88 233 GLU A CA 1
ATOM 1886 C C . GLU A 1 233 ? -15.736 10.571 19.083 1.00 94.88 233 GLU A C 1
ATOM 1888 O O . GLU A 1 233 ? -15.805 11.450 19.949 1.00 94.88 233 GLU A O 1
ATOM 1893 N N . TYR A 1 234 ? -14.877 10.653 18.063 1.00 94.31 234 TYR A N 1
ATOM 1894 C CA . TYR A 1 234 ? -13.967 11.782 17.878 1.00 94.31 234 TYR A CA 1
ATOM 1895 C C . TYR A 1 234 ? -14.699 13.086 17.573 1.00 94.31 234 TYR A C 1
ATOM 1897 O O . TYR A 1 234 ? -14.341 14.126 18.121 1.00 94.31 234 TYR A O 1
ATOM 1905 N N . GLU A 1 235 ? -15.757 13.057 16.767 1.00 93.19 235 GLU A N 1
ATOM 1906 C CA . GLU A 1 235 ? -16.581 14.242 16.511 1.00 93.19 235 GLU A CA 1
ATOM 1907 C C . GLU A 1 235 ? -17.206 14.802 17.799 1.00 93.19 235 GLU A C 1
ATOM 1909 O O . GLU A 1 235 ? -17.289 16.021 17.972 1.00 93.19 235 GLU A O 1
ATOM 1914 N N . LEU A 1 236 ? -17.604 13.928 18.730 1.00 92.00 236 LEU A N 1
ATOM 1915 C CA . LEU A 1 236 ? -18.214 14.323 20.002 1.00 92.00 236 LEU A CA 1
ATOM 1916 C C . LEU A 1 236 ? -17.192 14.804 21.040 1.00 92.00 236 LEU A C 1
ATOM 1918 O O . LEU A 1 236 ? -17.467 15.754 21.776 1.00 92.00 236 LEU A O 1
ATOM 1922 N N . HIS A 1 237 ? -16.030 14.152 21.127 1.00 89.94 237 HIS A N 1
ATOM 1923 C CA . HIS A 1 237 ? -15.090 14.337 22.241 1.00 89.94 237 HIS A CA 1
ATOM 1924 C C . HIS A 1 237 ? -13.727 14.912 21.840 1.00 89.94 237 HIS A C 1
ATOM 1926 O O . HIS A 1 237 ? -12.994 15.397 22.703 1.00 89.94 237 HIS A O 1
ATOM 1932 N N . GLY A 1 238 ? -13.373 14.889 20.556 1.00 86.81 238 GLY A N 1
ATOM 1933 C CA . GLY A 1 238 ? -12.045 15.235 20.050 1.00 86.81 238 GLY A CA 1
ATOM 1934 C C . GLY A 1 238 ? -11.640 16.677 20.344 1.00 86.81 238 GLY A C 1
ATOM 1935 O O . GLY A 1 238 ? -10.519 16.918 20.779 1.00 86.81 238 GLY A O 1
ATOM 1936 N N . ASN A 1 239 ? -12.558 17.638 20.205 1.00 84.81 239 ASN A N 1
ATOM 1937 C CA . ASN A 1 239 ? -12.269 19.048 20.505 1.00 84.81 239 ASN A CA 1
ATOM 1938 C C . ASN A 1 239 ? -11.987 19.288 21.994 1.00 84.81 239 ASN A C 1
ATOM 1940 O O . ASN A 1 239 ? -11.064 20.027 22.337 1.00 84.81 239 ASN A O 1
ATOM 1944 N N . GLN A 1 240 ? -12.766 18.657 22.879 1.00 88.06 240 GLN A N 1
ATOM 1945 C CA . GLN A 1 240 ? -12.530 18.747 24.319 1.00 88.06 240 GLN A CA 1
ATOM 1946 C C . GLN A 1 240 ? -11.189 18.101 24.675 1.00 88.06 240 GLN A C 1
ATOM 1948 O O . GLN A 1 240 ? -10.382 18.711 25.372 1.00 88.06 240 GLN A O 1
ATOM 1953 N N . TRP A 1 241 ? -10.936 16.902 24.146 1.00 89.12 241 TRP A N 1
ATOM 1954 C CA . TRP A 1 241 ? -9.684 16.187 24.358 1.00 89.12 241 TRP A CA 1
ATOM 1955 C C . TRP A 1 241 ? -8.472 17.007 23.904 1.00 89.12 241 TRP A C 1
ATOM 1957 O O . TRP A 1 241 ? -7.524 17.147 24.667 1.00 89.12 241 TRP A O 1
ATOM 1967 N N . MET A 1 242 ? -8.526 17.621 22.717 1.00 82.88 242 MET A N 1
ATOM 1968 C CA . MET A 1 242 ? -7.458 18.491 22.209 1.00 82.88 242 MET A CA 1
ATOM 1969 C C . MET A 1 242 ? -7.192 19.678 23.137 1.00 82.88 242 MET A C 1
ATOM 1971 O O . MET A 1 242 ? -6.037 20.008 23.386 1.00 82.88 242 MET A O 1
ATOM 1975 N N . SER A 1 243 ? -8.240 20.317 23.666 1.00 80.50 243 SER A N 1
ATOM 1976 C CA . SER A 1 243 ? -8.073 21.424 24.614 1.00 80.50 243 SER A CA 1
ATOM 1977 C C . SER A 1 243 ? -7.386 20.965 25.900 1.00 80.50 243 SER A C 1
ATOM 1979 O O . SER A 1 243 ? -6.505 21.658 26.396 1.00 80.50 243 SER A O 1
ATOM 1981 N N . GLU A 1 244 ? -7.775 19.808 26.438 1.00 84.94 244 GLU A N 1
ATOM 1982 C CA . GLU A 1 244 ? -7.162 19.239 27.642 1.00 84.94 244 GLU A CA 1
ATOM 1983 C C . GLU A 1 244 ? -5.717 18.788 27.397 1.00 84.94 244 GLU A C 1
ATOM 1985 O O . GLU A 1 244 ? -4.870 18.964 28.271 1.00 84.94 244 GLU A O 1
ATOM 1990 N N . TYR A 1 245 ? -5.439 18.224 26.220 1.00 79.19 245 TYR A N 1
ATOM 1991 C CA . TYR A 1 245 ? -4.106 17.801 25.802 1.00 79.19 245 TYR A CA 1
ATOM 1992 C C . TYR A 1 245 ? -3.161 19.003 25.712 1.00 79.19 245 TYR A C 1
ATOM 1994 O O . TYR A 1 245 ? -2.134 19.014 26.382 1.00 79.19 245 TYR A O 1
ATOM 2002 N N . MET A 1 246 ? -3.546 20.060 24.986 1.00 71.12 246 MET A N 1
ATOM 2003 C CA . MET A 1 246 ? -2.733 21.277 24.864 1.00 71.12 246 MET A CA 1
ATOM 2004 C C . MET A 1 246 ? -2.454 21.917 26.231 1.00 71.12 246 MET A C 1
ATOM 2006 O O . MET A 1 246 ? -1.305 22.197 26.540 1.00 71.12 246 MET A O 1
ATOM 2010 N N . SER A 1 247 ? -3.462 22.031 27.107 1.00 73.94 247 SER A N 1
ATOM 2011 C CA . SER A 1 247 ? -3.274 22.606 28.449 1.00 73.94 247 SER A CA 1
ATOM 2012 C C . SER A 1 247 ? -2.331 21.815 29.365 1.00 73.94 247 SER A C 1
ATOM 2014 O O . SER A 1 247 ? -1.842 22.356 30.353 1.00 73.94 247 SER A O 1
ATOM 2016 N N . ARG A 1 248 ? -2.086 20.526 29.091 1.00 72.62 248 ARG A N 1
ATOM 2017 C CA . ARG A 1 248 ? -1.099 19.716 29.831 1.00 72.62 248 ARG A CA 1
ATOM 2018 C C . ARG A 1 248 ? 0.321 19.870 29.290 1.00 72.62 248 ARG A C 1
ATOM 2020 O O . ARG A 1 248 ? 1.257 19.529 30.005 1.00 72.62 248 ARG A O 1
ATOM 2027 N N . HIS A 1 249 ? 0.459 20.380 28.070 1.00 66.44 249 HIS A N 1
ATOM 2028 C CA . HIS A 1 249 ? 1.720 20.533 27.349 1.00 66.44 249 HIS A CA 1
ATOM 2029 C C . HIS A 1 249 ? 2.082 22.012 27.087 1.00 66.44 249 HIS A C 1
ATOM 2031 O O . HIS A 1 249 ? 2.986 22.284 26.309 1.00 66.44 249 HIS A O 1
ATOM 2037 N N . ASP A 1 250 ? 1.435 22.967 27.775 1.00 51.62 250 ASP A N 1
ATOM 2038 C CA . ASP A 1 250 ? 1.645 24.425 27.631 1.00 51.62 250 ASP A CA 1
ATOM 2039 C C . ASP A 1 250 ? 3.094 24.901 27.923 1.00 51.62 250 ASP A C 1
ATOM 2041 O O . ASP A 1 250 ? 3.452 26.017 27.547 1.00 51.62 250 ASP A O 1
ATOM 2045 N N . ASP A 1 251 ? 3.941 24.080 28.561 1.00 48.97 251 ASP A N 1
ATOM 2046 C CA . ASP A 1 251 ? 5.361 24.394 28.817 1.00 48.97 251 ASP A CA 1
ATOM 2047 C C . ASP A 1 251 ? 6.301 24.007 27.653 1.00 48.97 251 ASP A C 1
ATOM 2049 O O . ASP A 1 251 ? 7.470 24.403 27.639 1.00 48.97 251 ASP A O 1
ATOM 2053 N N . GLU A 1 252 ? 5.809 23.263 26.660 1.00 47.78 252 GLU A N 1
ATOM 2054 C CA . GLU A 1 252 ? 6.527 22.960 25.424 1.00 47.78 252 GLU A CA 1
ATOM 2055 C C . GLU A 1 252 ? 5.885 23.768 24.306 1.00 47.78 252 GLU A C 1
ATOM 2057 O O . GLU A 1 252 ? 4.877 23.370 23.731 1.00 47.78 252 GLU A O 1
ATOM 2062 N N . GLU A 1 253 ? 6.454 24.942 24.021 1.00 37.12 253 GLU A N 1
ATOM 2063 C CA . GLU A 1 253 ? 6.087 25.750 22.861 1.00 37.12 253 GLU A CA 1
ATOM 2064 C C . GLU A 1 253 ? 6.086 24.818 21.637 1.00 37.12 253 GLU A C 1
ATOM 2066 O O . GLU A 1 253 ? 7.160 24.336 21.249 1.00 37.12 253 GLU A O 1
ATOM 2071 N N . PRO A 1 254 ? 4.917 24.474 21.054 1.00 37.53 254 PRO A N 1
ATOM 2072 C CA . PRO A 1 254 ? 4.910 23.591 19.915 1.00 37.53 254 PRO A CA 1
ATOM 2073 C C . PRO A 1 254 ? 5.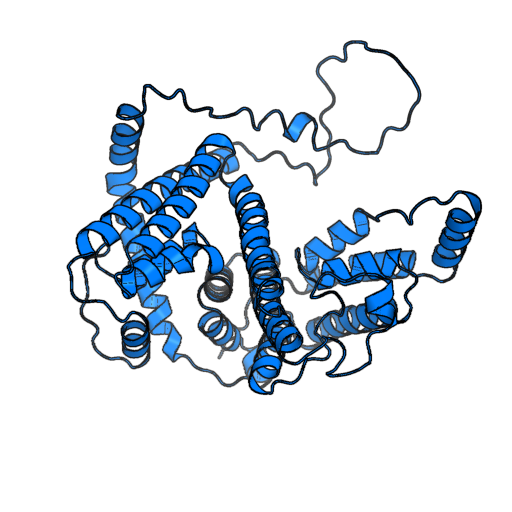644 24.361 18.837 1.00 37.53 254 PRO A C 1
ATOM 2075 O O . PRO A 1 254 ? 5.204 25.427 18.395 1.00 37.53 254 PRO A O 1
ATOM 2078 N N . ALA A 1 255 ? 6.778 23.817 18.410 1.00 41.97 255 ALA A N 1
ATOM 2079 C CA . ALA A 1 255 ? 7.303 24.125 17.106 1.00 41.97 255 ALA A CA 1
ATOM 2080 C C . ALA A 1 255 ? 6.248 23.626 16.114 1.00 41.97 255 ALA A C 1
ATOM 2082 O O . ALA A 1 255 ? 6.403 22.568 15.515 1.00 41.97 255 ALA A O 1
ATOM 2083 N N . VAL A 1 256 ? 5.178 24.406 15.918 1.00 39.72 256 VAL A N 1
ATOM 2084 C CA . VAL A 1 256 ? 4.461 24.492 14.652 1.00 39.72 256 VAL A CA 1
ATOM 2085 C C . VAL A 1 256 ? 5.505 25.061 13.703 1.00 39.72 256 VAL A C 1
ATOM 2087 O O . VAL A 1 256 ? 5.585 26.263 13.451 1.00 39.72 256 VAL A O 1
ATOM 2090 N N . GLY A 1 257 ? 6.449 24.186 13.362 1.00 35.72 257 GLY A N 1
ATOM 2091 C CA . GLY A 1 257 ? 7.681 24.513 12.702 1.00 35.72 257 GLY A CA 1
ATOM 2092 C C . GLY A 1 257 ? 7.306 25.121 11.378 1.00 35.72 257 GLY A C 1
ATOM 2093 O O . GLY A 1 257 ? 6.389 24.662 10.698 1.00 35.72 257 GLY A O 1
ATOM 2094 N N . GLU A 1 258 ? 8.018 26.177 11.030 1.00 38.19 258 GLU A N 1
ATOM 2095 C CA . GLU A 1 258 ? 8.001 26.818 9.732 1.00 38.19 258 GLU A CA 1
ATOM 2096 C C . GLU A 1 258 ? 8.417 25.835 8.618 1.00 38.19 258 GLU A C 1
ATOM 2098 O O . GLU A 1 258 ? 9.380 26.050 7.896 1.00 38.19 258 GLU A O 1
ATOM 2103 N N . ILE A 1 259 ? 7.645 24.782 8.362 1.00 40.47 259 ILE A N 1
ATOM 2104 C CA . ILE A 1 259 ? 7.710 23.980 7.130 1.00 40.47 259 ILE A CA 1
ATOM 2105 C C . ILE A 1 259 ? 6.824 24.648 6.074 1.00 40.47 259 ILE A C 1
ATOM 2107 O O . ILE A 1 259 ? 6.212 24.038 5.211 1.00 40.47 259 ILE A O 1
ATOM 2111 N N . ALA A 1 260 ? 6.771 25.977 6.140 1.00 40.69 260 ALA A N 1
ATOM 2112 C CA . ALA A 1 260 ? 6.416 26.845 5.035 1.00 40.69 260 ALA A CA 1
ATOM 2113 C C . ALA A 1 260 ? 7.661 27.524 4.429 1.00 40.69 260 ALA A C 1
ATOM 2115 O O . ALA A 1 260 ? 7.526 28.224 3.426 1.00 40.69 260 ALA A O 1
ATOM 2116 N N . THR A 1 261 ? 8.864 27.338 4.995 1.00 35.75 261 THR A N 1
ATOM 2117 C CA . THR A 1 261 ? 10.109 27.898 4.433 1.00 35.75 261 THR A CA 1
ATOM 2118 C C . THR A 1 261 ? 11.032 26.844 3.822 1.00 35.75 261 THR A C 1
ATOM 2120 O O . THR A 1 261 ? 11.749 27.177 2.886 1.00 35.75 261 THR A O 1
ATOM 2123 N N . ALA A 1 262 ? 10.949 25.566 4.211 1.00 34.94 262 ALA A N 1
ATOM 2124 C CA . ALA A 1 262 ? 11.716 24.507 3.537 1.00 34.94 262 ALA A CA 1
ATOM 2125 C C . ALA A 1 262 ? 11.268 24.280 2.075 1.00 34.94 262 ALA A C 1
ATOM 2127 O O . ALA A 1 262 ? 12.098 23.997 1.213 1.00 34.94 262 ALA A O 1
ATOM 2128 N N . ASP A 1 263 ? 9.990 24.519 1.764 1.00 37.72 263 ASP A N 1
ATOM 2129 C CA . ASP A 1 263 ? 9.471 24.497 0.386 1.00 37.72 263 ASP A CA 1
ATOM 2130 C C . ASP A 1 263 ? 9.746 25.788 -0.404 1.00 37.72 263 ASP A C 1
ATOM 2132 O O . ASP A 1 263 ? 9.557 25.813 -1.621 1.00 37.72 263 ASP A O 1
ATOM 2136 N N . ARG A 1 264 ? 10.237 26.863 0.238 1.00 37.69 264 ARG A N 1
ATOM 2137 C CA . ARG A 1 264 ? 10.742 28.027 -0.514 1.00 37.69 264 ARG A CA 1
ATOM 2138 C C . ARG A 1 264 ? 12.058 27.712 -1.227 1.00 37.69 264 ARG A C 1
ATOM 2140 O O . ARG A 1 264 ? 12.289 28.277 -2.291 1.00 37.69 264 ARG A O 1
ATOM 2147 N N . ASP A 1 265 ? 12.849 26.771 -0.704 1.00 35.75 265 ASP A N 1
ATOM 2148 C CA . ASP A 1 265 ? 14.192 26.475 -1.221 1.00 35.75 265 ASP A CA 1
ATOM 2149 C C . ASP A 1 265 ? 14.366 25.047 -1.779 1.00 35.75 265 ASP A C 1
ATOM 2151 O O . ASP A 1 265 ? 15.281 24.812 -2.571 1.00 35.75 265 ASP A O 1
ATOM 2155 N N . ALA A 1 266 ? 13.487 24.087 -1.457 1.00 37.31 266 ALA A N 1
ATOM 2156 C CA . ALA A 1 266 ? 13.575 22.720 -1.997 1.00 37.31 266 ALA A CA 1
ATOM 2157 C C . ALA A 1 266 ? 13.031 22.573 -3.438 1.00 37.31 266 ALA A C 1
ATOM 2159 O O . ALA A 1 266 ? 13.262 21.556 -4.094 1.00 37.31 266 ALA A O 1
ATOM 2160 N N . GLY A 1 267 ? 12.366 23.605 -3.965 1.00 35.28 267 GLY A N 1
ATOM 2161 C CA . GLY A 1 267 ? 11.808 23.667 -5.318 1.00 35.28 267 GLY A CA 1
ATOM 2162 C C . GLY A 1 267 ? 12.609 24.546 -6.281 1.00 35.28 267 GLY A C 1
ATOM 2163 O O . GLY A 1 267 ? 12.030 25.347 -7.014 1.00 35.28 267 GLY A O 1
ATOM 2164 N N . GLY A 1 268 ? 13.941 24.442 -6.291 1.00 28.98 268 GLY A N 1
ATOM 2165 C CA . GLY A 1 268 ? 14.782 25.145 -7.262 1.00 28.98 268 GLY A CA 1
ATOM 2166 C C . GLY A 1 268 ? 14.518 24.673 -8.697 1.00 28.98 268 GLY A C 1
ATOM 2167 O O . GLY A 1 268 ? 15.136 23.723 -9.176 1.00 28.98 268 GLY A O 1
ATOM 2168 N N . CYS A 1 269 ? 13.609 25.343 -9.407 1.00 30.42 269 CYS A N 1
ATOM 2169 C CA . CYS A 1 269 ? 13.380 25.133 -10.832 1.00 30.42 269 CYS A CA 1
ATOM 2170 C C . CYS A 1 269 ? 14.689 25.396 -11.605 1.00 30.42 269 CYS A C 1
ATOM 2172 O O . CYS A 1 269 ? 15.181 26.522 -11.666 1.00 30.42 269 CYS A O 1
ATOM 2174 N N . SER A 1 270 ? 15.261 24.355 -12.217 1.00 38.69 270 SER A N 1
ATOM 2175 C CA . SER A 1 270 ? 16.539 24.383 -12.956 1.00 38.69 270 SER A CA 1
ATOM 2176 C C . SER A 1 270 ? 16.531 25.262 -14.230 1.00 38.69 270 SER A C 1
ATOM 2178 O O . SER A 1 270 ? 17.447 25.168 -15.051 1.00 38.69 270 SER A O 1
ATOM 2180 N N . SER A 1 271 ? 15.527 26.111 -14.461 1.00 34.09 271 SER A N 1
ATOM 2181 C CA . SER A 1 271 ? 15.382 26.846 -15.724 1.00 34.09 271 SER A CA 1
ATOM 2182 C C . SER A 1 271 ? 16.166 28.162 -15.814 1.00 34.09 271 SER A C 1
ATOM 2184 O O . SER A 1 271 ? 16.050 28.850 -16.825 1.00 34.09 271 SER A O 1
ATOM 2186 N N . LYS A 1 272 ? 17.004 28.521 -14.834 1.00 29.98 272 LYS A N 1
ATOM 2187 C CA . LYS A 1 272 ? 17.897 29.688 -14.945 1.00 29.98 272 LYS A CA 1
ATOM 2188 C C . LYS A 1 272 ? 19.357 29.297 -14.740 1.00 29.98 272 LYS A C 1
ATOM 2190 O O . LYS A 1 272 ? 19.910 29.407 -13.653 1.00 29.98 272 LYS A O 1
ATOM 2195 N N . ARG A 1 273 ? 20.006 28.877 -15.828 1.00 33.12 273 ARG A N 1
ATOM 2196 C CA . ARG A 1 273 ? 21.433 29.164 -15.999 1.00 33.12 273 ARG A CA 1
ATOM 2197 C C . ARG A 1 273 ? 21.536 30.599 -16.491 1.00 33.12 273 ARG A C 1
ATOM 2199 O O . ARG A 1 273 ? 21.176 30.844 -17.631 1.00 33.12 273 ARG A O 1
ATOM 2206 N N . ASP A 1 274 ? 22.052 31.485 -15.651 1.00 28.91 274 ASP A N 1
ATOM 2207 C CA . ASP A 1 274 ? 22.914 32.580 -16.088 1.00 28.91 274 ASP A CA 1
ATOM 2208 C C . ASP A 1 274 ? 23.916 32.910 -14.972 1.00 28.91 274 ASP A C 1
ATOM 2210 O O . ASP A 1 274 ? 23.695 32.616 -13.800 1.00 28.91 274 ASP A O 1
ATOM 2214 N N . GLY A 1 275 ? 25.096 33.368 -15.381 1.00 27.70 275 GLY A N 1
ATOM 2215 C CA . GLY A 1 275 ? 26.358 33.242 -14.656 1.00 27.70 275 GLY A CA 1
ATOM 2216 C C . GLY A 1 275 ? 26.500 33.964 -13.306 1.00 27.70 275 GLY A C 1
ATOM 2217 O O . GLY A 1 275 ? 25.956 35.032 -13.087 1.00 27.70 275 GLY A O 1
ATOM 2218 N N . VAL A 1 276 ? 27.410 33.406 -12.496 1.00 28.91 276 VAL A N 1
ATOM 2219 C CA . VAL A 1 276 ? 28.475 34.100 -11.734 1.00 28.91 276 VAL A CA 1
ATOM 2220 C C . VAL A 1 276 ? 28.084 35.097 -10.618 1.00 28.91 276 VAL A C 1
ATOM 2222 O O . VAL A 1 276 ? 27.589 36.179 -10.877 1.00 28.91 276 VAL A O 1
ATOM 2225 N N . ARG A 1 277 ? 28.555 34.764 -9.398 1.00 29.55 277 ARG A N 1
ATOM 2226 C CA . ARG A 1 277 ? 28.944 35.612 -8.238 1.00 29.55 277 ARG A CA 1
ATOM 2227 C C . ARG A 1 277 ? 28.006 36.737 -7.771 1.00 29.55 277 ARG A C 1
ATOM 2229 O O . ARG A 1 277 ? 27.858 37.753 -8.434 1.00 29.55 277 ARG A O 1
ATOM 2236 N N . GLY A 1 278 ? 27.734 36.695 -6.466 1.00 25.25 278 GLY A N 1
ATOM 2237 C CA . GLY A 1 278 ? 27.629 37.888 -5.623 1.00 25.25 278 GLY A CA 1
ATOM 2238 C C . GLY A 1 278 ? 26.345 37.928 -4.812 1.00 25.25 278 GLY A C 1
ATOM 2239 O O . GLY A 1 278 ? 25.260 37.956 -5.374 1.00 25.25 278 GLY A O 1
ATOM 2240 N N . TYR A 1 279 ? 26.492 37.950 -3.489 1.00 35.16 279 TYR A N 1
ATOM 2241 C CA . TYR A 1 279 ? 25.433 38.307 -2.555 1.00 35.16 279 TYR A CA 1
ATOM 2242 C C . TYR A 1 279 ? 24.850 39.674 -2.937 1.00 35.16 279 TYR A C 1
ATOM 2244 O O . TYR A 1 279 ? 25.565 40.674 -2.883 1.00 35.16 279 TYR A O 1
ATOM 2252 N N . ALA A 1 280 ? 23.576 39.710 -3.313 1.00 26.44 280 ALA A N 1
ATOM 2253 C CA . ALA A 1 280 ? 22.760 40.915 -3.317 1.00 26.44 280 ALA A CA 1
ATOM 2254 C C . ALA A 1 280 ? 21.282 40.522 -3.244 1.00 26.44 280 ALA A C 1
ATOM 2256 O O . ALA A 1 280 ? 20.832 39.601 -3.920 1.00 26.44 280 ALA A O 1
ATOM 2257 N N . GLU A 1 281 ? 20.587 41.230 -2.365 1.00 38.53 281 GLU A N 1
ATOM 2258 C CA . GLU A 1 281 ? 19.161 41.191 -2.061 1.00 38.53 281 GLU A CA 1
ATOM 2259 C C . GLU A 1 281 ? 18.298 41.072 -3.328 1.00 38.53 281 GLU A C 1
ATOM 2261 O O . GLU A 1 281 ? 18.446 41.857 -4.267 1.00 38.53 281 GLU A O 1
ATOM 2266 N N . VAL A 1 282 ? 17.373 40.109 -3.347 1.00 31.69 282 VAL A N 1
ATOM 2267 C CA . VAL A 1 282 ? 16.343 40.009 -4.387 1.00 31.69 282 VAL A CA 1
ATOM 2268 C C . VAL A 1 282 ? 14.990 40.124 -3.705 1.00 31.69 282 VAL A C 1
ATOM 2270 O O . VAL A 1 282 ? 14.653 39.324 -2.834 1.00 31.69 282 VAL A O 1
ATOM 2273 N N . GLY A 1 283 ? 14.274 41.186 -4.071 1.00 26.61 283 GLY A N 1
ATOM 2274 C CA . GLY A 1 283 ? 12.953 41.517 -3.565 1.00 26.61 283 GLY A CA 1
ATOM 2275 C C . GLY A 1 283 ? 11.888 40.489 -3.935 1.00 26.61 283 GLY A C 1
ATOM 2276 O O . GLY A 1 283 ? 12.023 39.732 -4.897 1.00 26.61 283 GLY A O 1
ATOM 2277 N N . ASP A 1 284 ? 10.830 40.517 -3.127 1.00 38.22 284 ASP A N 1
ATOM 2278 C CA . ASP A 1 284 ? 9.531 39.901 -3.379 1.00 38.22 284 ASP A CA 1
ATOM 2279 C C . ASP A 1 284 ? 9.099 40.117 -4.835 1.00 38.22 284 ASP A C 1
ATOM 2281 O O . ASP A 1 284 ? 9.001 41.260 -5.270 1.00 38.22 284 ASP A O 1
ATOM 2285 N N . GLU A 1 285 ? 8.845 39.007 -5.538 1.00 40.28 285 GLU A N 1
ATOM 2286 C CA . GLU A 1 285 ? 8.085 38.832 -6.794 1.00 40.28 285 GLU A CA 1
ATOM 2287 C C . GLU A 1 285 ? 8.821 37.937 -7.811 1.00 40.28 285 GLU A C 1
ATOM 2289 O O . GLU A 1 285 ? 9.270 38.363 -8.873 1.00 40.28 285 GLU A O 1
ATOM 2294 N N . SER A 1 286 ? 8.873 36.629 -7.533 1.00 34.91 286 SER A N 1
ATOM 2295 C CA . SER A 1 286 ? 8.829 35.626 -8.608 1.00 34.91 286 SER A CA 1
ATOM 2296 C C . SER A 1 286 ? 8.168 34.336 -8.118 1.00 34.91 286 SER A C 1
ATOM 2298 O O . SER A 1 286 ? 8.829 33.412 -7.644 1.00 34.91 286 SER A O 1
ATOM 2300 N N . LEU A 1 287 ? 6.839 34.281 -8.208 1.00 38.00 287 LEU A N 1
ATOM 2301 C CA . LEU A 1 287 ? 6.089 33.037 -8.067 1.00 38.00 287 LEU A CA 1
ATOM 2302 C C . LEU A 1 287 ? 6.313 32.184 -9.322 1.00 38.00 287 LEU A C 1
ATOM 2304 O O . LEU A 1 287 ? 6.167 32.652 -10.448 1.00 38.00 287 LEU A O 1
ATOM 2308 N N . CYS A 1 288 ? 6.741 30.945 -9.114 1.00 37.91 288 CYS A N 1
ATOM 2309 C CA . CYS A 1 288 ? 6.918 29.944 -10.155 1.00 37.91 288 CYS A CA 1
ATOM 2310 C C . CYS A 1 288 ? 5.537 29.398 -10.568 1.00 37.91 288 CYS A C 1
ATOM 2312 O O . CYS A 1 288 ? 4.919 28.677 -9.789 1.00 37.91 288 CYS A O 1
ATOM 2314 N N . ASP A 1 289 ? 5.062 29.718 -11.776 1.00 35.12 289 ASP A N 1
ATOM 2315 C CA . ASP A 1 289 ? 3.789 29.229 -12.354 1.00 35.12 289 ASP A CA 1
ATOM 2316 C C . ASP A 1 289 ? 3.909 27.794 -12.915 1.00 35.12 289 ASP A C 1
ATOM 2318 O O . ASP A 1 289 ? 3.569 27.503 -14.062 1.00 35.12 289 ASP A O 1
ATOM 2322 N N . CYS A 1 290 ? 4.459 26.872 -12.128 1.00 38.50 290 CYS A N 1
ATOM 2323 C CA . CYS A 1 290 ? 4.601 25.469 -12.509 1.00 38.50 290 CYS A CA 1
ATOM 2324 C C . CYS A 1 290 ? 3.477 24.644 -11.859 1.00 38.50 290 CYS A C 1
ATOM 2326 O O . CYS A 1 290 ? 3.386 24.592 -10.637 1.00 38.50 290 CYS A O 1
ATOM 2328 N N . GLU A 1 291 ? 2.629 23.973 -12.654 1.00 37.16 291 GLU A N 1
ATOM 2329 C CA . GLU A 1 291 ? 1.560 23.086 -12.140 1.00 37.16 291 GLU A CA 1
ATOM 2330 C C . GLU A 1 291 ? 2.104 21.966 -11.230 1.00 37.16 291 GLU A C 1
ATOM 2332 O O . GLU A 1 291 ? 1.395 21.489 -10.352 1.00 37.16 291 GLU A O 1
ATOM 2337 N N . SER A 1 292 ? 3.379 21.573 -11.376 1.00 38.41 292 SER A N 1
ATOM 2338 C CA . SER A 1 292 ? 4.023 20.583 -10.495 1.00 38.41 292 SER A CA 1
ATOM 2339 C C . SER A 1 292 ? 4.535 21.155 -9.167 1.00 38.41 292 SER A C 1
ATOM 2341 O O . SER A 1 292 ? 5.070 20.408 -8.357 1.00 38.41 292 SER A O 1
ATOM 2343 N N . CYS A 1 293 ? 4.418 22.468 -8.964 1.00 39.00 293 CYS A N 1
ATOM 2344 C CA . CYS A 1 293 ? 4.823 23.209 -7.769 1.00 39.00 293 CYS A CA 1
ATOM 2345 C C . CYS A 1 293 ? 3.591 23.623 -6.944 1.00 39.00 293 CYS A C 1
ATOM 2347 O O . CYS A 1 293 ? 3.665 24.588 -6.183 1.00 39.00 293 CYS A O 1
ATOM 2349 N N . ALA A 1 294 ? 2.446 22.964 -7.173 1.00 41.25 294 ALA A N 1
ATOM 2350 C CA . ALA A 1 294 ? 1.153 23.323 -6.610 1.00 41.25 294 ALA A CA 1
ATOM 2351 C C . ALA A 1 294 ? 1.273 23.593 -5.104 1.00 41.25 294 ALA A C 1
ATOM 2353 O O . ALA A 1 294 ? 1.625 22.721 -4.311 1.00 41.25 294 ALA A O 1
ATOM 2354 N N . ARG A 1 295 ? 1.017 24.847 -4.728 1.00 52.25 295 ARG A N 1
ATOM 2355 C CA . ARG A 1 295 ? 0.920 25.268 -3.333 1.00 52.25 295 ARG A CA 1
ATOM 2356 C C . ARG A 1 295 ? -0.247 24.487 -2.732 1.00 52.25 295 ARG A C 1
ATOM 2358 O O . ARG A 1 295 ? -1.330 24.543 -3.301 1.00 52.25 295 ARG A O 1
ATOM 2365 N N . ILE A 1 296 ? -0.028 23.800 -1.610 1.00 53.41 296 ILE A N 1
ATOM 2366 C CA . ILE A 1 296 ? -1.121 23.232 -0.805 1.00 53.41 296 ILE A CA 1
ATOM 2367 C C . ILE A 1 296 ? -2.095 24.379 -0.509 1.00 53.41 296 ILE A C 1
ATOM 2369 O O . ILE A 1 296 ? -1.677 25.375 0.103 1.00 53.41 296 ILE A O 1
ATOM 2373 N N . ASP A 1 297 ? -3.339 24.274 -0.983 1.00 63.84 297 ASP A N 1
ATOM 2374 C CA . ASP A 1 297 ? -4.341 25.321 -0.785 1.00 63.84 297 ASP A CA 1
ATOM 2375 C C . ASP A 1 297 ? -4.668 25.455 0.714 1.00 63.84 297 ASP A C 1
ATOM 2377 O O . ASP A 1 297 ? -4.410 24.563 1.523 1.00 63.84 297 ASP A O 1
ATOM 2381 N N . MET A 1 298 ? -5.215 26.593 1.134 1.00 60.41 298 MET A N 1
ATOM 2382 C CA . MET A 1 298 ? -5.648 26.804 2.515 1.00 60.41 298 MET A CA 1
ATOM 2383 C C . MET A 1 298 ? -6.674 25.760 2.975 1.00 60.41 298 MET A C 1
ATOM 2385 O O . MET A 1 298 ? -6.656 25.388 4.147 1.00 60.41 298 MET A O 1
ATOM 2389 N N . GLU A 1 299 ? -7.544 25.286 2.082 1.00 65.06 299 GLU A N 1
ATOM 2390 C CA . GLU A 1 299 ? -8.505 24.215 2.377 1.00 65.06 299 GLU A CA 1
ATOM 2391 C C . GLU A 1 299 ? -7.788 22.883 2.650 1.00 65.06 299 GLU A C 1
ATOM 2393 O O . GLU A 1 299 ? -7.966 22.308 3.726 1.00 65.06 299 GLU A O 1
ATOM 2398 N N . ASP A 1 300 ? -6.852 22.491 1.780 1.00 71.75 300 ASP A N 1
ATOM 2399 C CA . ASP A 1 300 ? -6.006 21.305 1.968 1.00 71.75 300 ASP A CA 1
ATOM 2400 C C . ASP A 1 300 ? -5.205 21.372 3.281 1.00 71.75 300 ASP A C 1
ATOM 2402 O O . ASP A 1 300 ? -5.057 20.378 3.993 1.00 71.75 300 ASP A O 1
ATOM 2406 N N . ARG A 1 301 ? -4.710 22.561 3.658 1.00 71.94 301 ARG A N 1
ATOM 2407 C CA . ARG A 1 301 ? -4.012 22.768 4.940 1.00 71.94 301 ARG A CA 1
ATOM 2408 C C . ARG A 1 301 ? -4.922 22.537 6.140 1.00 71.94 301 ARG A C 1
ATOM 2410 O O . ARG A 1 301 ? -4.487 21.962 7.136 1.00 71.94 301 ARG A O 1
ATOM 2417 N N . LEU A 1 302 ? -6.166 23.010 6.081 1.00 74.44 302 LEU A N 1
ATOM 2418 C CA . LEU A 1 302 ? -7.126 22.819 7.168 1.00 74.44 302 LEU A CA 1
ATOM 2419 C C . LEU A 1 302 ? -7.501 21.345 7.326 1.00 74.44 302 LEU A C 1
ATOM 2421 O O . LEU A 1 302 ? -7.673 20.888 8.459 1.00 74.44 302 LEU A O 1
ATOM 2425 N N . ASP A 1 303 ? -7.599 20.610 6.224 1.00 79.75 303 ASP A N 1
ATOM 2426 C CA . ASP A 1 303 ? -7.879 19.178 6.249 1.00 79.75 303 ASP A CA 1
ATOM 2427 C C . ASP A 1 303 ? -6.686 18.366 6.760 1.00 79.75 303 ASP A C 1
ATOM 2429 O O . ASP A 1 303 ? -6.874 17.510 7.626 1.00 79.75 303 ASP A O 1
ATOM 2433 N N . LEU A 1 304 ? -5.453 18.709 6.371 1.00 81.12 304 LEU A N 1
ATOM 2434 C CA . LEU A 1 304 ? -4.246 18.122 6.965 1.00 81.12 304 LEU A CA 1
ATOM 2435 C C . LEU A 1 304 ? -4.203 18.327 8.484 1.00 81.12 304 LEU A C 1
ATOM 2437 O O . LEU A 1 304 ? -4.005 17.367 9.222 1.00 81.12 304 LEU A O 1
ATOM 2441 N N . LEU A 1 305 ? -4.502 19.535 8.971 1.00 82.19 305 LEU A N 1
ATOM 2442 C CA . LEU A 1 305 ? -4.560 19.813 10.410 1.00 82.19 305 LEU A CA 1
ATOM 2443 C C . LEU A 1 305 ? -5.649 19.001 11.134 1.00 82.19 305 LEU A C 1
ATOM 2445 O O . LEU A 1 305 ? -5.483 18.651 12.304 1.00 82.19 305 LEU A O 1
ATOM 2449 N N . LYS A 1 306 ? -6.791 18.716 10.490 1.00 86.06 306 LYS A N 1
ATOM 2450 C CA . LYS A 1 306 ? -7.811 17.815 11.066 1.00 86.06 306 LYS A CA 1
ATOM 2451 C C . LYS A 1 306 ? -7.268 16.391 11.172 1.00 86.06 306 LYS A C 1
ATOM 2453 O O . LYS A 1 306 ? -7.440 15.769 12.218 1.00 86.06 306 LYS A O 1
ATOM 2458 N N . CYS A 1 307 ? -6.587 15.910 10.134 1.00 88.31 307 CYS A N 1
ATOM 2459 C CA . CYS A 1 307 ? -5.954 14.595 10.125 1.00 88.31 307 CYS A CA 1
ATOM 2460 C C . CYS A 1 307 ? -4.864 14.475 11.198 1.00 88.31 307 CYS A C 1
ATOM 2462 O O . CYS A 1 307 ? -4.820 13.471 11.898 1.00 88.31 307 CYS A O 1
ATOM 2464 N N . GLU A 1 308 ? -4.042 15.508 11.394 1.00 89.25 308 GLU A N 1
ATOM 2465 C CA . GLU A 1 308 ? -3.016 15.549 12.446 1.00 89.25 308 GLU A CA 1
ATOM 2466 C C . GLU A 1 308 ? -3.630 15.435 13.845 1.00 89.25 308 GLU A C 1
ATOM 2468 O O . GLU A 1 308 ? -3.205 14.613 14.657 1.00 89.25 308 GLU A O 1
ATOM 2473 N N . ARG A 1 309 ? -4.693 16.202 14.122 1.00 89.81 309 ARG A N 1
ATOM 2474 C CA . ARG A 1 309 ? -5.410 16.111 15.405 1.00 89.81 309 ARG A CA 1
ATOM 2475 C C . ARG A 1 309 ? -6.061 14.749 15.617 1.00 89.81 309 ARG A C 1
ATOM 2477 O O . ARG A 1 309 ? -6.074 14.257 16.744 1.00 89.81 309 ARG A O 1
ATOM 2484 N N . ARG A 1 310 ? -6.618 14.155 14.560 1.00 93.06 310 ARG A N 1
ATOM 2485 C CA . ARG A 1 310 ? -7.190 12.805 14.610 1.00 93.06 310 ARG A CA 1
ATOM 2486 C C . ARG A 1 310 ? -6.111 11.763 14.893 1.00 93.06 310 ARG A C 1
ATOM 2488 O O . ARG A 1 310 ? -6.297 10.955 15.792 1.00 93.06 310 ARG A O 1
ATOM 2495 N N . TYR A 1 311 ? -4.974 11.843 14.204 1.00 92.81 311 TYR A N 1
ATOM 2496 C CA . TYR A 1 311 ? -3.836 10.953 14.415 1.00 92.81 311 TYR A CA 1
ATOM 2497 C C . TYR A 1 311 ? -3.387 10.967 15.882 1.00 92.81 311 TYR A C 1
ATOM 2499 O O . TYR A 1 311 ? -3.327 9.916 16.510 1.00 92.81 311 TYR A O 1
ATOM 2507 N N . MET A 1 312 ? -3.147 12.150 16.463 1.00 91.62 312 MET A N 1
ATOM 2508 C CA . MET A 1 312 ? -2.723 12.266 17.868 1.00 91.62 312 MET A CA 1
ATOM 2509 C C . MET A 1 312 ? -3.752 11.686 18.847 1.00 91.62 312 MET A C 1
ATOM 2511 O O . MET A 1 312 ? -3.388 10.994 19.797 1.00 91.62 312 MET A O 1
ATOM 2515 N N . TYR A 1 313 ? -5.040 11.955 18.613 1.00 93.69 313 TYR A N 1
ATOM 2516 C CA . TYR A 1 313 ? -6.119 11.401 19.429 1.00 93.69 313 TYR A CA 1
ATOM 2517 C C . TYR A 1 313 ? -6.116 9.870 19.390 1.00 93.69 313 TYR A C 1
ATOM 2519 O O . TYR A 1 313 ? -6.184 9.227 20.438 1.00 93.69 313 TYR A O 1
ATOM 2527 N N . ASP A 1 314 ? -6.001 9.292 18.195 1.00 95.75 314 ASP A N 1
ATOM 2528 C CA . ASP A 1 314 ? -6.015 7.845 17.999 1.00 95.75 314 ASP A CA 1
ATOM 2529 C C . ASP A 1 314 ? -4.803 7.168 18.639 1.00 95.75 314 ASP A C 1
ATOM 2531 O O . ASP A 1 314 ? -4.971 6.131 19.275 1.00 95.75 314 ASP A O 1
ATOM 2535 N N . VAL A 1 315 ? -3.614 7.776 18.560 1.00 95.31 315 VAL A N 1
ATOM 2536 C CA . VAL A 1 315 ? -2.401 7.282 19.234 1.00 95.31 315 VAL A CA 1
ATOM 2537 C C . VAL A 1 315 ? -2.621 7.138 20.736 1.00 95.31 315 VAL A C 1
ATOM 2539 O O . VAL A 1 315 ? -2.421 6.060 21.296 1.00 95.31 315 VAL A O 1
ATOM 2542 N N . VAL A 1 316 ? -3.072 8.209 21.393 1.00 93.38 316 VAL A N 1
ATOM 2543 C CA . VAL A 1 316 ? -3.243 8.212 22.851 1.00 93.38 316 VAL A CA 1
ATOM 2544 C C . VAL A 1 316 ? -4.328 7.228 23.278 1.00 93.38 316 VAL A C 1
ATOM 2546 O O . VAL A 1 316 ? -4.165 6.518 24.270 1.00 93.38 316 VAL A O 1
ATOM 2549 N N . ARG A 1 317 ? -5.429 7.151 22.523 1.00 95.56 317 ARG A N 1
ATOM 2550 C CA . ARG A 1 317 ? -6.514 6.205 22.806 1.00 95.56 317 ARG A CA 1
ATOM 2551 C C . ARG A 1 317 ? -6.100 4.754 22.598 1.00 95.56 317 ARG A C 1
ATOM 2553 O O . ARG A 1 317 ? -6.483 3.912 23.404 1.00 95.56 317 ARG A O 1
ATOM 2560 N N . LEU A 1 318 ? -5.318 4.469 21.560 1.00 97.38 318 LEU A N 1
ATOM 2561 C CA . LEU A 1 318 ? -4.808 3.134 21.267 1.00 97.38 318 LEU A CA 1
ATOM 2562 C C . LEU A 1 318 ? -3.885 2.631 22.385 1.00 97.38 318 LEU A C 1
ATOM 2564 O O . LEU A 1 318 ? -4.075 1.518 22.871 1.00 97.38 318 LEU A O 1
ATOM 2568 N N . ILE A 1 319 ? -2.926 3.455 22.823 1.00 96.31 319 ILE A N 1
ATOM 2569 C CA . ILE A 1 319 ? -2.003 3.098 23.913 1.00 96.31 319 ILE A CA 1
ATOM 2570 C C . ILE A 1 319 ? -2.781 2.863 25.216 1.00 96.31 319 ILE A C 1
ATOM 2572 O O . ILE A 1 319 ? -2.610 1.830 25.859 1.00 96.31 319 ILE A O 1
ATOM 2576 N N . ASP A 1 320 ? -3.684 3.780 25.579 1.00 95.81 320 ASP A N 1
ATOM 2577 C CA . ASP A 1 320 ? -4.522 3.662 26.781 1.00 95.81 320 ASP A CA 1
ATOM 2578 C C . ASP A 1 320 ? -5.419 2.411 26.751 1.00 95.81 320 ASP A C 1
ATOM 2580 O O . ASP A 1 320 ? -5.590 1.748 27.776 1.00 95.81 320 ASP A O 1
ATOM 2584 N N . ALA A 1 321 ? -5.961 2.052 25.583 1.00 96.50 321 ALA A N 1
ATOM 2585 C CA . ALA A 1 321 ? -6.743 0.832 25.401 1.00 96.50 321 ALA A CA 1
ATOM 2586 C C . ALA A 1 321 ? -5.896 -0.427 25.644 1.00 96.50 321 ALA A C 1
ATOM 2588 O O . ALA A 1 321 ? -6.279 -1.268 26.460 1.00 96.50 321 ALA A O 1
ATOM 2589 N N . TYR A 1 322 ? -4.723 -0.532 25.008 1.00 95.75 322 TYR A N 1
ATOM 2590 C CA . TYR A 1 322 ? -3.826 -1.669 25.220 1.00 95.75 322 TYR A CA 1
ATOM 2591 C C . TYR A 1 322 ? -3.354 -1.786 26.673 1.00 95.75 322 TYR A C 1
ATOM 2593 O O . TYR A 1 322 ? -3.339 -2.887 27.220 1.00 95.75 322 TYR A O 1
ATOM 2601 N N . GLU A 1 323 ? -3.019 -0.676 27.334 1.00 95.94 323 GLU A N 1
ATOM 2602 C CA . GLU A 1 323 ? -2.594 -0.705 28.739 1.00 95.94 323 GLU A CA 1
ATOM 2603 C C . GLU A 1 323 ? -3.714 -1.162 29.676 1.00 95.94 323 GLU A C 1
ATOM 2605 O O . GLU A 1 323 ? -3.493 -1.985 30.565 1.00 95.94 323 GLU A O 1
ATOM 2610 N N . LYS A 1 324 ? -4.946 -0.688 29.462 1.00 95.38 324 LYS A N 1
ATOM 2611 C CA . LYS A 1 324 ? -6.105 -1.112 30.265 1.00 95.38 324 LYS A CA 1
ATOM 2612 C C . LYS A 1 324 ? -6.420 -2.592 30.112 1.00 95.38 324 LYS A C 1
ATOM 2614 O O . LYS A 1 324 ? -6.853 -3.212 31.078 1.00 95.38 324 LYS A O 1
ATOM 2619 N N . MET A 1 325 ? -6.203 -3.134 28.919 1.00 93.88 325 MET A N 1
ATOM 2620 C CA . MET A 1 325 ? -6.447 -4.539 28.593 1.00 93.88 325 MET A CA 1
ATOM 2621 C C . MET A 1 325 ? -5.234 -5.440 28.860 1.00 93.88 325 MET A C 1
ATOM 2623 O O . MET A 1 325 ? -5.240 -6.615 28.479 1.00 93.88 325 MET A O 1
ATOM 2627 N N . TRP A 1 326 ? -4.155 -4.917 29.454 1.00 93.69 326 TRP A N 1
ATOM 2628 C CA . TRP A 1 326 ? -2.898 -5.655 29.585 1.00 93.69 326 TRP A CA 1
ATOM 2629 C C . TRP A 1 326 ? -3.037 -6.927 30.429 1.00 93.69 326 TRP A C 1
ATOM 2631 O O . TRP A 1 326 ? -2.479 -7.968 30.081 1.00 93.69 326 TRP A O 1
ATOM 2641 N N . ASP A 1 327 ? -3.801 -6.846 31.518 1.00 91.31 327 ASP A N 1
ATOM 2642 C CA . ASP A 1 327 ? -4.001 -7.954 32.459 1.00 91.31 327 ASP A CA 1
ATOM 2643 C C . ASP A 1 327 ? -5.187 -8.866 32.084 1.00 91.31 327 ASP A C 1
ATOM 2645 O O . ASP A 1 327 ? -5.427 -9.872 32.758 1.00 91.31 327 ASP A O 1
ATOM 2649 N N . ASP A 1 328 ? -5.913 -8.547 31.007 1.00 88.69 328 ASP A N 1
ATOM 2650 C CA . ASP A 1 328 ? -7.025 -9.363 30.513 1.00 88.69 328 ASP A CA 1
ATOM 2651 C C . ASP A 1 328 ? -6.524 -10.644 29.814 1.00 88.69 328 ASP A C 1
ATOM 2653 O O . ASP A 1 328 ? -5.339 -10.796 29.486 1.00 88.69 328 ASP A O 1
ATOM 2657 N N . GLU A 1 329 ? -7.428 -11.594 29.559 1.00 81.88 329 GLU A N 1
ATOM 2658 C CA . GLU A 1 329 ? -7.099 -12.800 28.793 1.00 81.88 329 GLU A CA 1
ATOM 2659 C C . GLU A 1 329 ? -6.656 -12.422 27.362 1.00 81.88 329 GLU A C 1
ATOM 2661 O O . GLU A 1 329 ? -7.302 -11.576 26.738 1.00 81.88 329 GLU A O 1
ATOM 2666 N N . PRO A 1 330 ? -5.554 -12.997 26.833 1.00 75.38 330 PRO A N 1
ATOM 2667 C CA . PRO A 1 330 ? -5.087 -12.687 25.486 1.00 75.38 330 PRO A CA 1
ATOM 2668 C C . PRO A 1 330 ? -6.171 -12.929 24.434 1.00 75.38 330 PRO A C 1
ATOM 2670 O O . PRO A 1 330 ? -6.786 -13.996 24.394 1.00 75.38 330 PRO A O 1
ATOM 2673 N N . ILE A 1 331 ? -6.378 -11.941 23.566 1.00 74.38 331 ILE A N 1
ATOM 2674 C CA . ILE A 1 331 ? -7.327 -12.031 22.458 1.00 74.38 331 ILE A CA 1
ATOM 2675 C C . ILE A 1 331 ? -6.591 -12.602 21.248 1.00 74.38 331 ILE A C 1
ATOM 2677 O O . ILE A 1 331 ? -5.604 -12.026 20.797 1.00 74.38 331 ILE A O 1
ATOM 2681 N N . ASP A 1 332 ? -7.092 -13.710 20.706 1.00 82.62 332 ASP A N 1
ATOM 2682 C CA . ASP A 1 332 ? -6.661 -14.212 19.402 1.00 82.62 332 ASP A CA 1
ATOM 2683 C C . ASP A 1 332 ? -7.458 -13.490 18.303 1.00 82.62 332 ASP A C 1
ATOM 2685 O O . ASP A 1 332 ? -8.620 -13.807 18.014 1.00 82.62 332 ASP A O 1
ATOM 2689 N N . VAL A 1 333 ? -6.853 -12.437 17.749 1.00 84.69 333 VAL A N 1
ATOM 2690 C CA . VAL A 1 333 ? -7.486 -11.599 16.724 1.00 84.69 333 VAL A CA 1
ATOM 2691 C C . VAL A 1 333 ? -7.659 -12.369 15.413 1.00 84.69 333 VAL A C 1
ATOM 2693 O O . VAL A 1 333 ? -8.681 -12.190 14.749 1.00 84.69 333 VAL A O 1
ATOM 2696 N N . ASP A 1 334 ? -6.740 -13.273 15.068 1.00 83.75 334 ASP A N 1
ATOM 2697 C CA . ASP A 1 334 ? -6.839 -14.096 13.858 1.00 83.75 334 ASP A CA 1
ATOM 2698 C C . ASP A 1 334 ? -8.044 -15.044 13.935 1.00 83.75 334 ASP A C 1
ATOM 2700 O O . ASP A 1 334 ? -8.847 -15.113 12.997 1.00 83.75 334 ASP A O 1
ATOM 2704 N N . ASP A 1 335 ? -8.246 -15.707 15.077 1.00 84.44 335 ASP A N 1
ATOM 2705 C CA . ASP A 1 335 ? -9.421 -16.552 15.314 1.00 84.44 335 ASP A CA 1
ATOM 2706 C C . ASP A 1 335 ? -10.725 -15.741 15.284 1.00 84.44 335 ASP A C 1
ATOM 2708 O O . ASP A 1 335 ? -11.745 -16.207 14.756 1.00 84.44 335 ASP A O 1
ATOM 2712 N N . ARG A 1 336 ? -10.709 -14.504 15.798 1.00 84.56 336 ARG A N 1
ATOM 2713 C CA . ARG A 1 336 ? -11.860 -13.589 15.731 1.00 84.56 336 ARG A CA 1
ATOM 2714 C C . ARG A 1 336 ? -12.190 -13.211 14.287 1.00 84.56 336 ARG A C 1
ATOM 2716 O O . ARG A 1 336 ? -13.352 -13.300 13.882 1.00 84.56 336 ARG A O 1
ATOM 2723 N N . MET A 1 337 ? -11.188 -12.828 13.499 1.00 86.88 337 MET A N 1
ATOM 2724 C CA . MET A 1 337 ? -11.352 -12.481 12.084 1.00 86.88 337 MET A CA 1
ATOM 2725 C C . MET A 1 337 ? -11.859 -13.687 11.285 1.00 86.88 337 MET A C 1
ATOM 2727 O O . MET A 1 337 ? -12.822 -13.573 10.521 1.00 86.88 337 MET A O 1
ATOM 2731 N N . LEU A 1 338 ? -11.319 -14.880 11.550 1.00 86.25 338 LEU A N 1
ATOM 2732 C CA . LEU A 1 338 ? -11.782 -16.132 10.956 1.00 86.25 338 LEU A CA 1
ATOM 2733 C C . LEU A 1 338 ? -13.234 -16.463 11.347 1.00 86.25 338 LEU A C 1
ATOM 2735 O O . LEU A 1 338 ? -14.007 -16.967 10.524 1.00 86.25 338 LEU A O 1
ATOM 2739 N N . ALA A 1 339 ? -13.638 -16.183 12.588 1.00 86.12 339 ALA A N 1
ATOM 2740 C CA . ALA A 1 339 ? -15.013 -16.373 13.046 1.00 86.12 339 ALA A CA 1
ATOM 2741 C C . ALA A 1 339 ? -15.999 -15.442 12.317 1.00 86.12 339 ALA A C 1
ATOM 2743 O O . ALA A 1 339 ? -17.071 -15.906 11.903 1.00 86.12 339 ALA A O 1
ATOM 2744 N N . LEU A 1 340 ? -15.615 -14.178 12.092 1.00 86.50 340 LEU A N 1
ATOM 2745 C CA . LEU A 1 340 ? -16.385 -13.210 11.300 1.00 86.50 340 LEU A CA 1
ATOM 2746 C C . LEU A 1 340 ? -16.573 -13.689 9.851 1.00 86.50 340 LEU A C 1
ATOM 2748 O O . LEU A 1 340 ? -17.693 -13.653 9.330 1.00 86.50 340 LEU A O 1
ATOM 2752 N N . GLU A 1 341 ? -15.522 -14.216 9.214 1.00 86.44 341 GLU A N 1
ATOM 2753 C CA . GLU A 1 341 ? -15.608 -14.787 7.859 1.00 86.44 341 GLU A CA 1
ATOM 2754 C C . GLU A 1 341 ? -16.614 -15.948 7.763 1.00 86.44 341 GLU A C 1
ATOM 2756 O O . GLU A 1 341 ? -17.324 -16.090 6.761 1.00 86.44 341 GLU A O 1
ATOM 2761 N N . HIS A 1 342 ? -16.700 -16.777 8.808 1.00 84.69 342 HIS A N 1
ATOM 2762 C CA . HIS A 1 342 ? -17.529 -17.987 8.842 1.00 84.69 342 HIS A CA 1
ATOM 2763 C C . HIS A 1 342 ? -18.942 -17.768 9.398 1.00 84.69 342 HIS A C 1
ATOM 2765 O O . HIS A 1 342 ? -19.645 -18.748 9.657 1.00 84.69 342 HIS A O 1
ATOM 2771 N N . ASN A 1 343 ? -19.392 -16.514 9.536 1.00 70.44 343 ASN A N 1
ATOM 2772 C CA . ASN A 1 343 ? -20.734 -16.178 10.030 1.00 70.44 343 ASN A CA 1
ATOM 2773 C C . ASN A 1 343 ? -21.032 -16.790 11.410 1.00 70.44 343 ASN A C 1
ATOM 2775 O O . ASN A 1 343 ? -22.137 -17.278 11.655 1.00 70.44 343 ASN A O 1
ATOM 2779 N N . ARG A 1 344 ? -20.032 -16.824 12.291 1.00 64.19 344 ARG A N 1
ATOM 2780 C CA . ARG A 1 344 ? -20.272 -17.104 13.706 1.00 64.19 344 ARG A CA 1
ATOM 2781 C C . ARG A 1 344 ? -20.704 -15.797 14.364 1.00 64.19 344 ARG A C 1
ATOM 2783 O O . ARG A 1 344 ? -20.142 -14.755 14.041 1.00 64.19 344 ARG A O 1
ATOM 2790 N N . ASP A 1 345 ? -21.697 -15.846 15.250 1.00 68.25 345 ASP A N 1
ATOM 2791 C CA . ASP A 1 345 ? -22.053 -14.689 16.076 1.00 68.25 345 ASP A CA 1
ATOM 2792 C C . ASP A 1 345 ? -20.839 -14.337 16.943 1.00 68.25 345 ASP A C 1
ATOM 2794 O O . ASP A 1 345 ? -20.531 -15.036 17.910 1.00 68.25 345 ASP A O 1
ATOM 2798 N N . VAL A 1 346 ? -20.115 -13.289 16.553 1.00 69.69 346 VAL A N 1
ATOM 2799 C CA . VAL A 1 346 ? -19.003 -12.744 17.329 1.00 69.69 346 VAL A CA 1
ATOM 2800 C C . VAL A 1 346 ? -19.588 -11.697 18.277 1.00 69.69 346 VAL A C 1
ATOM 2802 O O . VAL A 1 346 ? -20.213 -10.745 17.801 1.00 69.69 346 VAL A O 1
ATOM 2805 N N . PRO A 1 347 ? -19.443 -11.854 19.605 1.00 70.19 347 PRO A N 1
ATOM 2806 C CA . PRO A 1 347 ? -19.938 -10.872 20.559 1.00 70.19 347 PRO A CA 1
ATOM 2807 C C . PRO A 1 347 ? -19.382 -9.475 20.268 1.00 70.19 347 PRO A C 1
ATOM 2809 O O . PRO A 1 347 ? -18.179 -9.293 20.057 1.00 70.19 347 PRO A O 1
ATOM 2812 N N . GLY A 1 348 ? -20.271 -8.483 20.261 1.00 71.31 348 GLY A N 1
ATOM 2813 C CA . GLY A 1 348 ? -19.875 -7.087 20.143 1.00 71.31 348 GLY A CA 1
ATOM 2814 C C . GLY A 1 348 ? -19.146 -6.639 21.405 1.00 71.31 348 GLY A C 1
ATOM 2815 O O . GLY A 1 348 ? -19.724 -6.648 22.490 1.00 71.31 348 GLY A O 1
ATOM 2816 N N . GLU A 1 349 ? -17.890 -6.237 21.255 1.00 83.62 349 GLU A N 1
ATOM 2817 C CA . GLU A 1 349 ? -17.105 -5.602 22.317 1.00 83.62 349 GLU A CA 1
ATOM 2818 C C . GLU A 1 349 ? -17.251 -4.074 22.260 1.00 83.62 349 GLU A C 1
ATOM 2820 O O . GLU A 1 349 ? -17.558 -3.521 21.190 1.00 83.62 349 GLU A O 1
ATOM 2825 N N . PRO A 1 350 ? -17.058 -3.364 23.385 1.00 91.69 350 PRO A N 1
ATOM 2826 C CA . PRO A 1 350 ? -16.849 -1.921 23.358 1.00 91.69 350 PRO A CA 1
ATOM 2827 C C . PRO A 1 350 ? -15.713 -1.559 22.395 1.00 91.69 350 PRO A C 1
ATOM 2829 O O . PRO A 1 350 ? -14.744 -2.301 22.285 1.00 91.69 350 PRO A O 1
ATOM 2832 N N . LEU A 1 351 ? -15.822 -0.416 21.712 1.00 92.75 351 LEU A N 1
ATOM 2833 C CA . LEU A 1 351 ? -14.891 -0.016 20.648 1.00 92.75 351 LEU A CA 1
ATOM 2834 C C . LEU A 1 351 ? -13.415 -0.120 21.075 1.00 92.75 351 LEU A C 1
ATOM 2836 O O . LEU A 1 351 ? -12.637 -0.816 20.437 1.00 92.75 351 LEU A O 1
ATOM 2840 N N . TRP A 1 352 ? -13.054 0.499 22.201 1.00 94.38 352 TRP A N 1
ATOM 2841 C CA . TRP A 1 352 ? -11.690 0.494 22.755 1.00 94.38 352 TRP A CA 1
ATOM 2842 C C . TRP A 1 352 ? -11.338 -0.765 23.565 1.00 94.38 352 TRP A C 1
ATOM 2844 O O . TRP A 1 352 ? -10.402 -0.744 24.355 1.00 94.38 352 TRP A O 1
ATOM 2854 N N . GLN A 1 353 ? -12.116 -1.837 23.417 1.00 92.06 353 GLN A N 1
ATOM 2855 C CA . GLN A 1 353 ? -11.803 -3.178 23.921 1.00 92.06 353 GLN A CA 1
ATOM 2856 C C . GLN A 1 353 ? -11.735 -4.214 22.791 1.00 92.06 353 GLN A C 1
ATOM 2858 O O . GLN A 1 353 ? -11.418 -5.372 23.031 1.00 92.06 353 GLN A O 1
ATOM 2863 N N . ASP A 1 354 ? -12.030 -3.797 21.559 1.00 91.88 354 ASP A N 1
ATOM 2864 C CA . ASP A 1 354 ? -12.108 -4.669 20.399 1.00 91.88 354 ASP A CA 1
ATOM 2865 C C . ASP A 1 354 ? -10.728 -4.846 19.762 1.00 91.88 354 ASP A C 1
ATOM 2867 O O . ASP A 1 354 ? -10.265 -3.992 19.004 1.00 91.88 354 ASP A O 1
ATOM 2871 N N . GLY A 1 355 ? -10.077 -5.976 20.046 1.00 90.94 355 GLY A N 1
ATOM 2872 C CA . GLY A 1 355 ? -8.722 -6.258 19.558 1.00 90.94 355 GLY A CA 1
ATOM 2873 C C . GLY A 1 355 ? -8.576 -6.179 18.031 1.00 90.94 355 GLY A C 1
ATOM 2874 O O . GLY A 1 355 ? -7.554 -5.709 17.538 1.00 90.94 355 GLY A O 1
ATOM 2875 N N . ALA A 1 356 ? -9.611 -6.543 17.264 1.00 90.88 356 ALA A N 1
ATOM 2876 C CA . ALA A 1 356 ? -9.563 -6.435 15.803 1.00 90.88 356 ALA A CA 1
ATOM 2877 C C . ALA A 1 356 ? -9.557 -4.971 15.336 1.00 90.88 356 ALA A C 1
ATOM 2879 O O . ALA A 1 356 ? -8.856 -4.624 14.384 1.00 90.88 356 ALA A O 1
ATOM 2880 N N . PHE A 1 357 ? -10.306 -4.102 16.019 1.00 93.75 357 PHE A N 1
ATOM 2881 C CA . PHE A 1 357 ? -10.274 -2.664 15.760 1.00 93.75 357 PHE A CA 1
ATOM 2882 C C . PHE A 1 357 ? -8.945 -2.034 16.194 1.00 93.75 357 PHE A C 1
ATOM 2884 O O . PHE A 1 357 ? -8.388 -1.238 15.441 1.00 93.75 357 PHE A O 1
ATOM 2891 N N . LEU A 1 358 ? -8.410 -2.403 17.363 1.00 95.00 358 LEU A N 1
ATOM 2892 C CA . LEU A 1 358 ? -7.132 -1.872 17.848 1.00 95.00 358 LEU A CA 1
ATOM 2893 C C . LEU A 1 358 ? -5.966 -2.257 16.923 1.00 95.00 358 LEU A C 1
ATOM 2895 O O . LEU A 1 358 ? -5.153 -1.395 16.586 1.00 95.00 358 LEU A O 1
ATOM 2899 N N . ASN A 1 359 ? -5.926 -3.502 16.432 1.00 93.25 359 ASN A N 1
ATOM 2900 C CA . ASN A 1 359 ? -4.935 -3.933 15.441 1.00 93.25 359 ASN A CA 1
ATOM 2901 C C . ASN A 1 359 ? -5.099 -3.160 14.119 1.00 93.25 359 ASN A C 1
ATOM 2903 O O . ASN A 1 359 ? -4.124 -2.627 13.591 1.00 93.25 359 ASN A O 1
ATOM 2907 N N . ASP A 1 360 ? -6.329 -3.021 13.606 1.00 93.69 360 ASP A N 1
ATOM 2908 C CA . ASP A 1 360 ? -6.609 -2.224 12.401 1.00 93.69 360 ASP A CA 1
ATOM 2909 C C . ASP A 1 360 ? -6.189 -0.750 12.550 1.00 93.69 360 ASP A C 1
ATOM 2911 O O . ASP A 1 360 ? -5.678 -0.153 11.596 1.00 93.69 360 ASP A O 1
ATOM 2915 N N . LEU A 1 361 ? -6.376 -0.161 13.734 1.00 95.31 361 LEU A N 1
ATOM 2916 C CA . LEU A 1 361 ? -5.957 1.205 14.036 1.00 95.31 361 LEU A CA 1
ATOM 2917 C C . LEU A 1 361 ? -4.429 1.319 14.119 1.00 95.31 361 LEU A C 1
ATOM 2919 O O . LEU A 1 361 ? -3.858 2.216 13.500 1.00 95.31 361 LEU A O 1
ATOM 2923 N N . ALA A 1 362 ? -3.759 0.382 14.795 1.00 94.62 362 ALA A N 1
ATOM 2924 C CA . ALA A 1 362 ? -2.300 0.327 14.885 1.00 94.62 362 ALA A CA 1
ATOM 2925 C C . ALA A 1 362 ? -1.647 0.234 13.496 1.00 94.62 362 ALA A C 1
ATOM 2927 O O . ALA A 1 362 ? -0.766 1.034 13.169 1.00 94.62 362 ALA A O 1
ATOM 2928 N N . TYR A 1 363 ? -2.139 -0.664 12.634 1.00 91.19 363 TYR A N 1
ATOM 2929 C CA . TYR A 1 363 ? -1.675 -0.757 11.249 1.00 91.19 363 TYR A CA 1
ATOM 2930 C C . TYR A 1 363 ? -1.924 0.531 10.458 1.00 91.19 363 TYR A C 1
ATOM 2932 O O . TYR A 1 363 ? -1.101 0.914 9.630 1.00 91.19 363 TYR A O 1
ATOM 2940 N N . SER A 1 364 ? -3.036 1.224 10.713 1.00 90.56 364 SER A N 1
ATOM 2941 C CA . SER A 1 364 ? -3.346 2.501 10.063 1.00 90.56 364 SER A CA 1
ATOM 2942 C C . SER A 1 364 ? -2.386 3.625 10.452 1.00 90.56 364 SER A C 1
ATOM 2944 O O . SER A 1 364 ? -2.118 4.487 9.620 1.00 90.56 364 SER A O 1
ATOM 2946 N N . LEU A 1 365 ? -1.929 3.644 11.707 1.00 91.25 365 LEU A N 1
ATOM 2947 C CA . LEU A 1 365 ? -1.065 4.695 12.249 1.00 91.25 365 LEU A CA 1
ATOM 2948 C C . LEU A 1 365 ? 0.410 4.450 11.910 1.00 91.25 365 LEU A C 1
ATOM 2950 O O . LEU A 1 365 ? 1.122 5.384 11.557 1.00 91.25 365 LEU A O 1
ATOM 2954 N N . MET A 1 366 ? 0.862 3.196 11.987 1.00 88.62 366 MET A N 1
ATOM 2955 C CA . MET A 1 366 ? 2.288 2.846 11.907 1.00 88.62 366 MET A CA 1
ATOM 2956 C C . MET A 1 366 ? 2.678 2.114 10.619 1.00 88.62 366 MET A C 1
ATOM 2958 O O . MET A 1 366 ? 3.858 2.024 10.282 1.00 88.62 366 MET A O 1
ATOM 2962 N N . GLY A 1 367 ? 1.704 1.562 9.894 1.00 83.38 367 GLY A N 1
ATOM 2963 C CA . GLY A 1 367 ? 1.951 0.573 8.848 1.00 83.38 367 GLY A CA 1
ATOM 2964 C C . GLY A 1 367 ? 2.310 -0.811 9.407 1.00 83.38 367 GLY A C 1
ATOM 2965 O O . GLY A 1 367 ? 2.573 -0.981 10.594 1.00 83.38 367 GLY A O 1
ATOM 2966 N N . ASP A 1 368 ? 2.328 -1.811 8.522 1.00 76.25 368 ASP A N 1
ATOM 2967 C CA . ASP A 1 368 ? 2.536 -3.234 8.848 1.00 76.25 368 ASP A CA 1
ATOM 2968 C C . ASP A 1 368 ? 3.809 -3.505 9.674 1.00 76.25 368 ASP A C 1
ATOM 2970 O O . ASP A 1 368 ? 3.752 -4.088 10.755 1.00 76.25 368 ASP A O 1
ATOM 2974 N N . VAL A 1 369 ? 4.959 -3.008 9.205 1.00 77.19 369 VAL A N 1
ATOM 2975 C CA . VAL A 1 369 ? 6.270 -3.313 9.806 1.00 77.19 369 VAL A CA 1
ATOM 2976 C C . VAL A 1 369 ? 6.394 -2.741 11.219 1.00 77.19 369 VAL A C 1
ATOM 2978 O O . VAL A 1 369 ? 6.732 -3.469 12.147 1.00 77.19 369 VAL A O 1
ATOM 2981 N N . MET A 1 370 ? 6.087 -1.455 11.402 1.00 81.94 370 MET A N 1
ATOM 2982 C CA . MET A 1 370 ? 6.288 -0.778 12.687 1.00 81.94 370 MET A CA 1
ATOM 2983 C C . MET A 1 370 ? 5.205 -1.142 13.716 1.00 81.94 370 MET A C 1
ATOM 2985 O O . MET A 1 370 ? 5.493 -1.189 14.910 1.00 81.94 370 MET A O 1
ATOM 2989 N N . ALA A 1 371 ? 3.976 -1.454 13.280 1.00 89.62 371 ALA A N 1
ATOM 2990 C CA . ALA A 1 371 ? 2.913 -1.914 14.180 1.00 89.62 371 ALA A CA 1
ATOM 2991 C C . ALA A 1 371 ? 3.204 -3.296 14.790 1.00 89.62 371 ALA A C 1
ATOM 2993 O O . ALA A 1 371 ? 2.636 -3.652 15.822 1.00 89.62 371 ALA A O 1
ATOM 2994 N N . HIS A 1 372 ? 4.080 -4.086 14.162 1.00 88.00 372 HIS A N 1
ATOM 2995 C CA . HIS A 1 372 ? 4.308 -5.483 14.513 1.00 88.00 372 HIS A CA 1
ATOM 2996 C C . HIS A 1 372 ? 4.800 -5.685 15.955 1.00 88.00 372 HIS A C 1
ATOM 2998 O O . HIS A 1 372 ? 4.335 -6.600 16.639 1.00 88.00 372 HIS A O 1
ATOM 3004 N N . ASP A 1 373 ? 5.714 -4.836 16.439 1.00 90.38 373 ASP A N 1
ATOM 3005 C CA . ASP A 1 373 ? 6.202 -4.907 17.822 1.00 90.38 373 ASP A CA 1
ATOM 3006 C C . ASP A 1 373 ? 5.114 -4.505 18.830 1.00 90.38 373 ASP A C 1
ATOM 3008 O O . ASP A 1 373 ? 4.946 -5.185 19.843 1.00 90.38 373 ASP A O 1
ATOM 3012 N N . LEU A 1 374 ? 4.306 -3.488 18.517 1.00 93.44 374 LEU A N 1
ATOM 3013 C CA . LEU A 1 374 ? 3.185 -3.070 19.361 1.00 93.44 374 LEU A CA 1
ATOM 3014 C C . LEU A 1 374 ? 2.144 -4.195 19.506 1.00 93.44 374 LEU A C 1
ATOM 3016 O O . LEU A 1 374 ? 1.833 -4.616 20.621 1.00 93.44 374 LEU A O 1
ATOM 3020 N N . ILE A 1 375 ? 1.661 -4.727 18.379 1.00 92.38 375 ILE A N 1
ATOM 3021 C CA . ILE A 1 375 ? 0.600 -5.745 18.337 1.00 92.38 375 ILE A CA 1
ATOM 3022 C C . ILE A 1 375 ? 1.078 -7.055 18.972 1.00 92.38 375 ILE A C 1
ATOM 3024 O O . ILE A 1 375 ? 0.471 -7.544 19.925 1.00 92.38 375 ILE A O 1
ATOM 3028 N N . LEU A 1 376 ? 2.209 -7.613 18.518 1.00 90.38 376 LEU A N 1
ATOM 3029 C CA . LEU A 1 376 ? 2.690 -8.886 19.064 1.00 90.38 376 LEU A CA 1
ATOM 3030 C C . LEU A 1 376 ? 3.177 -8.765 20.507 1.00 90.38 376 LEU A C 1
ATOM 3032 O O . LEU A 1 376 ? 3.122 -9.751 21.244 1.00 90.38 376 LEU A O 1
ATOM 3036 N N . GLY A 1 377 ? 3.689 -7.599 20.906 1.00 92.00 377 GLY A N 1
ATOM 3037 C CA . GLY A 1 377 ? 4.022 -7.319 22.297 1.00 92.00 377 GLY A CA 1
ATOM 3038 C C . GLY A 1 377 ? 2.792 -7.433 23.193 1.00 92.00 377 GLY A C 1
ATOM 3039 O O . GLY A 1 377 ? 2.835 -8.135 24.205 1.00 92.00 377 GLY A O 1
ATOM 3040 N N . PHE A 1 378 ? 1.679 -6.825 22.778 1.00 93.12 378 PHE A N 1
ATOM 3041 C CA . PHE A 1 378 ? 0.407 -6.904 23.490 1.00 93.12 378 PHE A CA 1
ATOM 3042 C C . PHE A 1 378 ? -0.172 -8.327 23.510 1.00 93.12 378 PHE A C 1
ATOM 3044 O O . PHE A 1 378 ? -0.443 -8.857 24.592 1.00 93.12 378 PHE A O 1
ATOM 3051 N N . GLU A 1 379 ? -0.310 -8.976 22.349 1.00 90.69 379 GLU A N 1
ATOM 3052 C CA . GLU A 1 379 ? -0.917 -10.312 22.219 1.00 90.69 379 GLU A CA 1
ATOM 3053 C C . GLU A 1 379 ? -0.138 -11.389 22.989 1.00 90.69 379 GLU A C 1
ATOM 3055 O O . GLU A 1 379 ? -0.723 -12.285 23.596 1.00 90.69 379 GLU A O 1
ATOM 3060 N N . ARG A 1 380 ? 1.199 -11.295 23.015 1.00 90.50 380 ARG A N 1
ATOM 3061 C CA . ARG A 1 380 ? 2.068 -12.264 23.709 1.00 90.50 380 ARG A CA 1
ATOM 3062 C C . ARG A 1 380 ? 2.392 -11.878 25.148 1.00 90.50 380 ARG A C 1
ATOM 3064 O O . ARG A 1 380 ? 3.155 -12.597 25.796 1.00 90.50 380 ARG A O 1
ATOM 3071 N N . ARG A 1 381 ? 1.853 -10.756 25.638 1.00 92.69 381 ARG A N 1
ATOM 3072 C CA . ARG A 1 381 ? 2.180 -10.175 26.952 1.00 92.69 381 ARG A CA 1
ATOM 3073 C C . ARG A 1 381 ? 3.689 -9.955 27.141 1.00 92.69 381 ARG A C 1
ATOM 3075 O O . ARG A 1 381 ? 4.224 -10.071 28.245 1.00 92.69 381 ARG A O 1
ATOM 3082 N N . ASP A 1 382 ? 4.389 -9.625 26.057 1.00 94.25 382 ASP A N 1
ATOM 3083 C CA . ASP A 1 382 ? 5.803 -9.259 26.069 1.00 94.25 382 ASP A CA 1
ATOM 3084 C C . ASP A 1 382 ? 5.931 -7.747 26.259 1.00 94.25 382 ASP A C 1
ATOM 3086 O O . ASP A 1 382 ? 5.947 -6.971 25.301 1.00 94.25 382 ASP A O 1
ATOM 3090 N N . ARG A 1 383 ? 6.039 -7.337 27.528 1.00 95.25 383 ARG A N 1
ATOM 3091 C CA . ARG A 1 383 ? 6.125 -5.927 27.926 1.00 95.25 383 ARG A CA 1
ATOM 3092 C C . ARG A 1 383 ? 7.261 -5.189 27.219 1.00 95.25 383 ARG A C 1
ATOM 3094 O O . ARG A 1 383 ? 7.054 -4.099 26.715 1.00 95.25 383 ARG A O 1
ATOM 3101 N N . LYS A 1 384 ? 8.436 -5.811 27.078 1.00 95.44 384 LYS A N 1
ATOM 3102 C CA . LYS A 1 384 ? 9.586 -5.158 26.429 1.00 95.44 384 LYS A CA 1
ATOM 3103 C C . LYS A 1 384 ? 9.337 -4.877 24.956 1.00 95.44 384 LYS A C 1
ATOM 3105 O O . LYS A 1 384 ? 9.866 -3.911 24.421 1.00 95.44 384 LYS A O 1
ATOM 3110 N N . ARG A 1 385 ? 8.638 -5.783 24.274 1.00 94.38 385 ARG A N 1
ATOM 3111 C CA . ARG A 1 385 ? 8.305 -5.625 22.860 1.00 94.38 385 ARG A CA 1
ATOM 3112 C C . ARG A 1 385 ? 7.199 -4.593 22.665 1.00 94.38 385 ARG A C 1
ATOM 3114 O O . ARG A 1 385 ? 7.318 -3.756 21.780 1.00 94.38 385 ARG A O 1
ATOM 3121 N N . PHE A 1 386 ? 6.195 -4.623 23.536 1.00 95.19 386 PHE A N 1
ATOM 3122 C CA . PHE A 1 386 ? 5.131 -3.630 23.562 1.00 95.19 386 PHE A CA 1
ATOM 3123 C C . PHE A 1 386 ? 5.677 -2.216 23.786 1.00 95.19 386 PHE A C 1
ATOM 3125 O O . PHE A 1 386 ? 5.398 -1.337 22.979 1.00 95.19 386 PHE A O 1
ATOM 3132 N N . ASP A 1 387 ? 6.527 -2.024 24.801 1.00 95.44 387 ASP A N 1
ATOM 3133 C CA . ASP A 1 387 ? 7.112 -0.719 25.128 1.00 95.44 387 ASP A CA 1
ATOM 3134 C C . ASP A 1 387 ? 7.921 -0.154 23.945 1.00 95.44 387 ASP A C 1
ATOM 3136 O O . ASP A 1 387 ? 7.787 1.019 23.617 1.00 95.44 387 ASP A O 1
ATOM 3140 N N . ARG A 1 388 ? 8.673 -0.994 23.212 1.00 93.19 388 ARG A N 1
ATOM 3141 C CA . ARG A 1 388 ? 9.337 -0.562 21.964 1.00 93.19 388 ARG A CA 1
ATOM 3142 C C . ARG A 1 388 ? 8.346 -0.117 20.891 1.00 93.19 388 ARG A C 1
ATOM 3144 O O . ARG A 1 388 ? 8.604 0.853 20.188 1.00 93.19 388 ARG A O 1
ATOM 3151 N N . GLY A 1 389 ? 7.233 -0.833 20.735 1.00 92.75 389 GLY A N 1
ATOM 3152 C CA . GLY A 1 389 ? 6.167 -0.444 19.813 1.00 92.75 389 GLY A CA 1
ATOM 3153 C C . GLY A 1 389 ? 5.552 0.909 20.182 1.00 92.75 389 GLY A C 1
ATOM 3154 O O . GLY A 1 389 ? 5.333 1.740 19.302 1.00 92.75 389 GLY A O 1
ATOM 3155 N N . VAL A 1 390 ? 5.338 1.155 21.478 1.00 95.69 390 VAL A N 1
ATOM 3156 C CA . VAL A 1 390 ? 4.873 2.448 22.000 1.00 95.69 390 VAL A CA 1
ATOM 3157 C C . VAL A 1 390 ? 5.892 3.551 21.707 1.00 95.69 390 VAL A C 1
ATOM 3159 O O . VAL A 1 390 ? 5.516 4.562 21.123 1.00 95.69 390 VAL A O 1
ATOM 3162 N N . GLU A 1 391 ? 7.179 3.329 21.987 1.00 92.44 391 GLU A N 1
ATOM 3163 C CA . GLU A 1 391 ? 8.255 4.287 21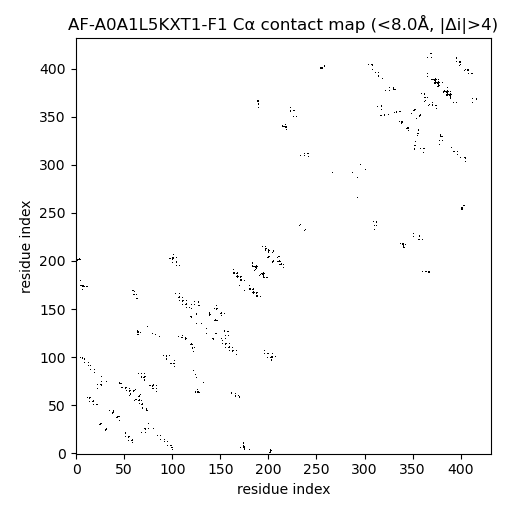.682 1.00 92.44 391 GLU A CA 1
ATOM 3164 C C . GLU A 1 391 ? 8.299 4.656 20.185 1.00 92.44 391 GLU A C 1
ATOM 3166 O O . GLU A 1 391 ? 8.464 5.823 19.831 1.00 92.44 391 GLU A O 1
ATOM 3171 N N . GLN A 1 392 ? 8.111 3.686 19.280 1.00 89.81 392 GLN A N 1
ATOM 3172 C CA . GLN A 1 392 ? 8.040 3.960 17.837 1.00 89.81 392 GLN A CA 1
ATOM 3173 C C . GLN A 1 392 ? 6.809 4.798 17.463 1.00 89.81 392 GLN A C 1
ATOM 3175 O O . GLN A 1 392 ? 6.900 5.688 16.614 1.00 89.81 392 GLN A O 1
ATOM 3180 N N . LEU A 1 393 ? 5.656 4.534 18.081 1.00 91.62 393 LEU A N 1
ATOM 3181 C CA . LEU A 1 393 ? 4.427 5.289 17.832 1.00 91.62 393 LEU A CA 1
ATOM 3182 C C . LEU A 1 393 ? 4.522 6.729 18.360 1.00 91.62 393 LEU A C 1
ATOM 3184 O O . LEU A 1 393 ? 4.076 7.674 17.701 1.00 91.62 393 LEU A O 1
ATOM 3188 N N . GLU A 1 394 ? 5.145 6.908 19.521 1.00 90.56 394 GLU A N 1
ATOM 3189 C CA . GLU A 1 394 ? 5.443 8.217 20.101 1.00 90.56 394 GLU A CA 1
ATOM 3190 C C . GLU A 1 394 ? 6.440 8.992 19.235 1.00 90.56 394 GLU A C 1
ATOM 3192 O O . GLU A 1 394 ? 6.201 10.163 18.953 1.00 90.56 394 GLU A O 1
ATOM 3197 N N . LEU A 1 395 ? 7.479 8.342 18.698 1.00 87.31 395 LEU A N 1
ATOM 3198 C CA . LEU A 1 395 ? 8.421 8.962 17.758 1.00 87.31 395 LEU A CA 1
ATOM 3199 C C . LEU A 1 395 ? 7.731 9.456 16.475 1.00 87.31 395 LEU A C 1
ATOM 3201 O O . LEU A 1 395 ? 8.037 10.546 15.978 1.00 87.31 395 LEU A O 1
ATOM 3205 N N . LEU A 1 396 ? 6.786 8.680 15.929 1.00 88.69 396 LEU A N 1
ATOM 3206 C CA . LEU A 1 396 ? 5.959 9.129 14.804 1.00 88.69 396 LEU A CA 1
ATOM 3207 C C . LEU A 1 396 ? 5.103 10.340 15.196 1.00 88.69 396 LEU A C 1
ATOM 3209 O O . LEU A 1 396 ? 4.923 11.250 14.395 1.00 88.69 396 LEU A O 1
ATOM 3213 N N . THR A 1 397 ? 4.614 10.393 16.432 1.00 88.31 397 THR A N 1
ATOM 3214 C CA . THR A 1 397 ? 3.820 11.524 16.932 1.00 88.31 397 THR A CA 1
ATOM 3215 C C . THR A 1 397 ? 4.675 12.773 17.163 1.00 88.31 397 THR A C 1
ATOM 3217 O O . THR A 1 397 ? 4.279 13.864 16.764 1.00 88.31 397 THR A O 1
ATOM 3220 N N . GLU A 1 398 ? 5.880 12.646 17.719 1.00 85.38 398 GLU A N 1
ATOM 3221 C CA . GLU A 1 398 ? 6.833 13.760 17.835 1.00 85.38 398 GLU A CA 1
ATOM 3222 C C . GLU A 1 398 ? 7.197 14.302 16.448 1.00 85.38 398 GLU A C 1
ATOM 3224 O O . GLU A 1 398 ? 7.203 15.511 16.204 1.00 85.38 398 GLU A O 1
ATOM 3229 N N . THR A 1 399 ? 7.434 13.390 15.506 1.00 83.44 399 THR A N 1
ATOM 3230 C CA . THR A 1 399 ? 7.676 13.724 14.106 1.00 83.44 399 THR A CA 1
ATOM 3231 C C . THR A 1 399 ? 6.498 14.476 13.499 1.00 83.44 399 THR A C 1
ATOM 3233 O O . THR A 1 399 ? 6.708 15.490 12.842 1.00 83.44 399 THR A O 1
ATOM 3236 N N . LEU A 1 400 ? 5.268 14.008 13.720 1.00 85.62 400 LEU A N 1
ATOM 3237 C CA . LEU A 1 400 ? 4.048 14.670 13.268 1.00 85.62 400 LEU A CA 1
ATOM 3238 C C . LEU A 1 400 ? 3.981 16.108 13.787 1.00 85.62 400 LEU A C 1
ATOM 3240 O O . LEU A 1 400 ? 3.756 17.029 13.010 1.00 85.62 400 LEU A O 1
ATOM 3244 N N . VAL A 1 401 ? 4.208 16.302 15.087 1.00 81.88 401 VAL A N 1
ATOM 3245 C CA . VAL A 1 401 ? 4.153 17.623 15.730 1.00 81.88 401 VAL A CA 1
ATOM 3246 C C . VAL A 1 401 ? 5.227 18.551 15.165 1.00 81.88 401 VAL A C 1
ATOM 3248 O O . VAL A 1 401 ? 4.956 19.717 14.891 1.00 81.88 401 VAL A O 1
ATOM 3251 N N . ARG A 1 402 ? 6.442 18.035 14.961 1.00 78.81 402 ARG A N 1
ATOM 3252 C CA . ARG A 1 402 ? 7.592 18.832 14.526 1.00 78.81 402 ARG A CA 1
ATOM 3253 C C . ARG A 1 402 ? 7.619 19.094 13.025 1.00 78.81 402 ARG A C 1
ATOM 3255 O O . ARG A 1 402 ? 8.096 20.148 12.599 1.00 78.81 402 ARG A O 1
ATOM 3262 N N . PHE A 1 403 ? 7.179 18.116 12.235 1.00 79.12 403 PHE A N 1
ATOM 3263 C CA . PHE A 1 403 ? 7.369 18.084 10.789 1.00 79.12 403 PHE A CA 1
ATOM 3264 C C . PHE A 1 403 ? 6.085 17.994 9.950 1.00 79.12 403 PHE A C 1
ATOM 3266 O O . PHE A 1 403 ? 6.148 18.081 8.721 1.00 79.12 403 PHE A O 1
ATOM 3273 N N . GLY A 1 404 ? 4.924 17.865 10.590 1.00 80.44 404 GLY A N 1
ATOM 3274 C CA . GLY A 1 404 ? 3.624 17.721 9.938 1.00 80.44 404 GLY A CA 1
ATOM 3275 C C . GLY A 1 404 ? 3.387 16.326 9.354 1.00 80.44 404 GLY A C 1
ATOM 3276 O O . GLY A 1 404 ? 4.312 15.530 9.159 1.00 80.44 404 GLY A O 1
ATOM 3277 N N . LEU A 1 405 ? 2.129 16.021 9.031 1.00 81.75 405 LEU A N 1
ATOM 3278 C CA . LEU A 1 405 ? 1.688 14.672 8.632 1.00 81.75 405 LEU A CA 1
ATOM 3279 C C . LEU A 1 405 ? 2.396 14.134 7.388 1.00 81.75 405 LEU A C 1
ATOM 3281 O O . LEU A 1 405 ? 2.709 12.947 7.302 1.00 81.75 405 LEU A O 1
ATOM 3285 N N . LEU A 1 406 ? 2.688 15.014 6.431 1.00 81.50 406 LEU A N 1
ATOM 3286 C CA . LEU A 1 406 ? 3.311 14.641 5.160 1.00 81.50 406 LEU A CA 1
ATOM 3287 C C . LEU A 1 406 ? 4.762 14.153 5.314 1.00 81.50 406 LEU A C 1
ATOM 3289 O O . LEU A 1 406 ? 5.303 13.551 4.388 1.00 81.50 406 LEU A O 1
ATOM 3293 N N . SER A 1 407 ? 5.384 14.374 6.475 1.00 77.88 407 SER A N 1
ATOM 3294 C CA . SER A 1 407 ? 6.732 13.886 6.777 1.00 77.88 407 SER A CA 1
ATOM 3295 C C . SER A 1 407 ? 6.764 12.423 7.239 1.00 77.88 407 SER A C 1
ATOM 3297 O O . SER A 1 407 ? 7.783 11.750 7.046 1.00 77.88 407 SER A O 1
ATOM 3299 N N . LEU A 1 408 ? 5.656 11.897 7.787 1.00 80.19 408 LEU A N 1
ATOM 3300 C CA . LEU A 1 408 ? 5.615 10.552 8.376 1.00 80.19 408 LEU A CA 1
ATOM 3301 C C . LEU A 1 408 ? 6.048 9.446 7.405 1.00 80.19 408 LEU A C 1
ATOM 3303 O O . LEU A 1 408 ? 6.864 8.618 7.807 1.00 80.19 408 LEU A O 1
ATOM 3307 N N . PRO A 1 409 ? 5.608 9.419 6.128 1.00 71.88 409 PRO A N 1
ATOM 3308 C CA . PRO A 1 409 ? 6.023 8.364 5.205 1.00 71.88 409 PRO A CA 1
ATOM 3309 C C . PRO A 1 409 ? 7.536 8.329 4.953 1.00 71.88 409 PRO A C 1
ATOM 3311 O O . PRO A 1 409 ? 8.101 7.254 4.759 1.00 71.88 409 PRO A O 1
ATOM 3314 N N . ILE A 1 410 ? 8.207 9.488 4.965 1.00 68.31 410 ILE A N 1
ATOM 3315 C CA . ILE A 1 410 ? 9.662 9.581 4.771 1.00 68.31 410 ILE A CA 1
ATOM 3316 C C . ILE A 1 410 ? 10.382 8.965 5.972 1.00 68.31 410 ILE A C 1
ATOM 3318 O O . ILE A 1 410 ? 11.336 8.208 5.807 1.00 68.31 410 ILE A O 1
ATOM 3322 N N . ILE A 1 411 ? 9.900 9.250 7.178 1.00 67.50 411 ILE A N 1
ATOM 3323 C CA . ILE A 1 411 ? 10.530 8.802 8.422 1.00 67.50 411 ILE A CA 1
ATOM 3324 C C . ILE A 1 411 ? 10.242 7.327 8.692 1.00 67.50 411 ILE A C 1
ATOM 3326 O O . ILE A 1 411 ? 11.164 6.585 9.026 1.00 67.50 411 ILE A O 1
ATOM 3330 N N . ALA A 1 412 ? 9.023 6.865 8.415 1.00 64.50 412 ALA A N 1
ATOM 3331 C CA . ALA A 1 412 ? 8.696 5.442 8.408 1.00 64.50 412 ALA A CA 1
ATOM 3332 C C . ALA A 1 412 ? 9.573 4.666 7.407 1.00 64.50 412 ALA A C 1
ATOM 3334 O O . ALA A 1 412 ? 10.054 3.577 7.720 1.00 64.50 412 ALA A O 1
ATOM 3335 N N . PHE A 1 413 ? 9.854 5.238 6.227 1.00 61.34 413 PHE A N 1
ATOM 3336 C CA . PHE A 1 413 ? 10.779 4.634 5.266 1.00 61.34 413 PHE A CA 1
ATOM 3337 C C . PHE A 1 413 ? 12.216 4.569 5.803 1.00 61.34 413 PHE A C 1
ATOM 3339 O O . PHE A 1 413 ? 12.853 3.526 5.685 1.00 61.34 413 PHE A O 1
ATOM 3346 N N . MET A 1 414 ? 12.730 5.645 6.408 1.00 57.94 414 MET A N 1
ATOM 3347 C CA . MET A 1 414 ? 14.091 5.678 6.961 1.00 57.94 414 MET A CA 1
ATOM 3348 C C . MET A 1 414 ? 14.272 4.707 8.138 1.00 57.94 414 MET A C 1
ATOM 3350 O O . MET A 1 414 ? 15.264 3.983 8.175 1.00 57.94 414 MET A O 1
ATOM 3354 N N . ASN A 1 415 ? 13.297 4.632 9.046 1.00 53.28 415 ASN A N 1
ATOM 3355 C CA . ASN A 1 415 ? 13.351 3.754 10.219 1.00 53.28 415 ASN A CA 1
ATOM 3356 C C . ASN A 1 415 ? 13.118 2.278 9.855 1.00 53.28 415 ASN A C 1
ATOM 3358 O O . ASN A 1 415 ? 13.829 1.403 10.348 1.00 53.28 415 ASN A O 1
ATOM 3362 N N . GLY A 1 416 ? 12.197 1.992 8.925 1.00 50.41 416 GLY A N 1
ATOM 3363 C CA . GLY A 1 416 ? 11.980 0.635 8.410 1.00 50.41 416 GLY A CA 1
ATOM 3364 C C . GLY A 1 416 ? 13.173 0.096 7.609 1.00 50.41 416 GLY A C 1
ATOM 3365 O O . GLY A 1 416 ? 13.433 -1.108 7.614 1.00 50.41 416 GLY A O 1
ATOM 3366 N N . PHE A 1 417 ? 13.948 0.974 6.959 1.00 42.94 417 PHE A N 1
ATOM 3367 C CA . PHE A 1 417 ? 15.204 0.596 6.302 1.00 42.94 417 PHE A CA 1
ATOM 3368 C C . PHE A 1 417 ? 16.275 0.181 7.317 1.00 42.94 417 PHE A C 1
ATOM 3370 O O . PHE A 1 417 ? 17.048 -0.737 7.045 1.00 42.94 417 PHE A O 1
ATOM 3377 N N . ASP A 1 418 ? 16.305 0.825 8.484 1.00 38.19 418 ASP A N 1
ATOM 3378 C CA . ASP A 1 418 ? 17.241 0.540 9.573 1.00 38.19 418 ASP A CA 1
ATOM 3379 C C . ASP A 1 418 ? 16.948 -0.822 10.225 1.00 38.19 418 ASP A C 1
ATOM 3381 O O . ASP A 1 418 ? 17.872 -1.590 10.478 1.00 38.19 418 ASP A O 1
ATOM 3385 N N . GLU A 1 419 ? 15.676 -1.188 10.421 1.00 41.62 419 GLU A N 1
ATOM 3386 C CA . GLU A 1 419 ? 15.288 -2.529 10.897 1.00 41.62 419 GLU A CA 1
ATOM 3387 C C . GLU A 1 419 ? 15.533 -3.624 9.850 1.00 41.62 419 GLU A C 1
ATOM 3389 O O . GLU A 1 419 ? 16.077 -4.682 10.176 1.00 41.62 419 GLU A O 1
ATOM 3394 N N . PHE A 1 420 ? 15.219 -3.360 8.576 1.00 37.19 420 PHE A N 1
ATOM 3395 C CA . PHE A 1 420 ? 15.543 -4.274 7.476 1.00 37.19 420 PHE A CA 1
ATOM 3396 C C . PHE A 1 420 ? 17.061 -4.465 7.317 1.00 37.19 420 PHE A C 1
ATOM 3398 O O . PHE A 1 420 ? 17.520 -5.564 7.003 1.00 37.19 420 PHE A O 1
ATOM 3405 N N . SER A 1 421 ? 17.852 -3.415 7.563 1.00 33.59 421 SER A N 1
ATOM 3406 C CA . SER A 1 421 ? 19.319 -3.463 7.529 1.00 33.59 421 SER A CA 1
ATOM 3407 C C . SER A 1 421 ? 19.904 -4.149 8.768 1.00 33.59 421 SER A C 1
ATOM 3409 O O . SER A 1 421 ? 20.794 -4.981 8.622 1.00 33.59 421 SER A O 1
ATOM 3411 N N . ARG A 1 422 ? 19.365 -3.918 9.973 1.00 37.16 422 ARG A N 1
ATOM 3412 C CA . ARG A 1 422 ? 19.779 -4.631 11.199 1.00 37.16 422 ARG A CA 1
ATOM 3413 C C . ARG A 1 422 ? 19.480 -6.125 11.135 1.00 37.16 422 ARG A C 1
ATOM 3415 O O . ARG A 1 422 ? 20.322 -6.924 11.528 1.00 37.16 422 ARG A O 1
ATOM 3422 N N . GLY A 1 423 ? 18.348 -6.513 10.543 1.00 37.06 423 GLY A N 1
ATOM 3423 C CA . GLY A 1 423 ? 18.050 -7.918 10.250 1.00 37.06 423 GLY A CA 1
ATOM 3424 C C . GLY A 1 423 ? 19.032 -8.571 9.264 1.00 37.06 423 GLY A C 1
ATOM 3425 O O . GLY A 1 423 ? 19.091 -9.796 9.185 1.00 37.06 423 GLY A O 1
ATOM 3426 N N . LEU A 1 424 ? 19.811 -7.780 8.515 1.00 38.81 424 LEU A N 1
ATOM 3427 C CA . LEU A 1 424 ? 20.921 -8.262 7.687 1.00 38.81 424 LEU A CA 1
ATOM 3428 C C . LEU A 1 424 ? 22.262 -8.271 8.443 1.00 38.81 424 LEU A C 1
ATOM 3430 O O . LEU A 1 424 ? 23.095 -9.117 8.126 1.00 38.81 424 LEU A O 1
ATOM 3434 N N . ASP A 1 425 ? 22.465 -7.378 9.416 1.00 35.16 425 ASP A N 1
ATOM 3435 C CA . ASP A 1 425 ? 23.716 -7.239 10.180 1.00 35.16 425 ASP A CA 1
ATOM 3436 C C . ASP A 1 425 ? 23.830 -8.214 11.367 1.00 35.16 425 ASP A C 1
ATOM 3438 O O . ASP A 1 425 ? 24.914 -8.756 11.597 1.00 35.16 425 ASP A O 1
ATOM 3442 N N . ASP A 1 426 ? 22.731 -8.530 12.067 1.00 37.41 426 ASP A N 1
ATOM 3443 C CA . ASP A 1 426 ? 22.732 -9.512 13.173 1.00 37.41 426 ASP A CA 1
ATOM 3444 C C . ASP A 1 426 ? 23.118 -10.934 12.706 1.00 37.41 426 ASP A C 1
ATOM 3446 O O . ASP A 1 426 ? 23.609 -11.758 13.483 1.00 37.41 426 ASP A O 1
ATOM 3450 N N . ASP A 1 427 ? 22.988 -11.212 11.407 1.00 43.56 427 ASP A N 1
ATOM 3451 C CA . ASP A 1 427 ? 23.352 -12.489 10.788 1.00 43.56 427 ASP A CA 1
ATOM 3452 C C . ASP A 1 427 ? 24.829 -12.580 10.352 1.00 43.56 427 ASP A C 1
ATOM 3454 O O . ASP A 1 427 ? 25.296 -13.671 10.021 1.00 43.56 427 ASP A O 1
ATOM 3458 N N . TYR A 1 428 ? 25.596 -11.481 10.360 1.00 35.78 428 TYR A N 1
ATOM 3459 C CA . TYR A 1 428 ? 27.051 -11.533 10.123 1.00 35.78 428 TYR A CA 1
ATOM 3460 C C . TYR A 1 428 ? 27.859 -11.779 11.406 1.00 35.78 428 TYR A C 1
ATOM 3462 O O . TYR A 1 428 ? 29.070 -11.992 11.332 1.00 35.78 428 TYR A O 1
ATOM 3470 N N . ALA A 1 429 ? 27.210 -11.785 12.575 1.00 34.03 429 ALA A N 1
ATOM 3471 C CA . ALA A 1 429 ? 27.867 -11.945 13.871 1.00 34.03 429 ALA A CA 1
ATOM 3472 C C . ALA A 1 429 ? 27.817 -13.374 14.453 1.00 34.03 429 ALA A C 1
ATOM 3474 O O . ALA A 1 429 ? 28.354 -13.590 15.539 1.00 34.03 429 ALA A O 1
ATOM 3475 N N . THR A 1 430 ? 27.207 -14.356 13.772 1.00 36.31 430 THR A N 1
ATOM 3476 C CA . THR A 1 430 ? 27.042 -15.725 14.316 1.00 36.31 430 THR A CA 1
ATOM 3477 C C . THR A 1 430 ? 27.708 -16.862 13.539 1.00 36.31 430 THR A C 1
ATOM 3479 O O . THR A 1 430 ? 27.543 -18.014 13.929 1.00 36.31 430 THR A O 1
ATOM 3482 N N . ASP A 1 431 ? 28.563 -16.568 12.557 1.00 36.00 431 ASP A N 1
ATOM 3483 C CA . ASP A 1 431 ? 29.522 -17.550 12.027 1.00 36.00 431 ASP A CA 1
ATOM 3484 C C . ASP A 1 431 ? 30.959 -17.125 12.379 1.00 36.00 431 ASP A C 1
ATOM 3486 O O . ASP A 1 431 ? 31.679 -16.522 11.578 1.00 36.00 431 ASP A O 1
ATOM 3490 N N . GLY A 1 432 ? 31.356 -17.442 13.616 1.00 32.78 432 GLY A N 1
ATOM 3491 C CA . GLY A 1 432 ? 32.723 -17.370 14.140 1.00 32.78 432 GLY A CA 1
ATOM 3492 C C . GLY A 1 432 ? 33.055 -18.601 14.969 1.00 32.78 432 GLY A C 1
ATOM 3493 O O . GLY A 1 432 ? 32.285 -18.878 15.916 1.00 32.78 432 GLY A O 1
#

Solvent-accessible surface area (backbone atoms only — not comparable to full-atom values): 24425 Å² total; per-residue (Å²): 129,65,63,58,75,62,57,46,52,65,63,51,51,53,49,50,54,53,32,52,52,52,50,49,58,48,62,26,73,66,47,46,50,51,52,49,56,47,27,77,72,70,69,49,72,69,74,84,58,64,66,56,49,52,41,31,30,77,72,44,38,98,34,37,62,29,51,37,49,53,46,24,56,53,62,80,36,66,67,49,41,53,49,47,49,53,49,57,49,49,55,52,52,42,32,76,74,57,30,57,68,35,42,45,49,49,51,43,51,48,31,50,48,18,54,78,65,78,42,74,49,90,85,56,48,90,47,65,51,93,72,54,72,69,55,61,73,67,44,53,75,73,75,53,48,47,55,55,74,67,51,33,49,55,49,36,52,51,44,31,54,46,38,30,48,38,41,19,52,43,27,68,74,32,28,44,102,43,70,66,31,53,53,34,22,49,27,20,64,74,38,49,72,53,14,52,37,56,56,30,56,23,33,55,25,37,72,74,65,49,78,77,59,71,45,53,52,50,44,52,53,49,54,50,51,51,50,52,51,54,49,56,50,40,74,73,43,41,68,60,49,51,55,56,51,48,69,76,42,70,90,56,78,76,50,76,48,71,76,75,54,58,67,71,66,74,65,72,72,84,84,72,87,75,82,82,89,78,96,70,92,77,76,95,84,80,86,78,93,43,83,92,63,65,72,80,46,74,67,58,50,54,50,51,54,50,50,48,55,47,49,56,52,50,52,56,50,50,54,54,29,51,62,73,51,60,87,51,83,73,70,61,46,67,61,50,51,52,35,41,41,67,72,45,93,69,83,86,61,60,74,77,69,28,61,60,54,51,50,54,48,40,32,71,75,54,33,66,77,59,25,44,38,30,52,52,9,58,52,68,67,35,61,75,40,22,52,51,19,48,53,53,53,49,51,52,50,53,43,31,57,53,59,36,68,87,42,49,68,60,52,53,51,56,53,54,48,50,53,60,46,45,70,58,51,67,66,71,73,74,82,125

Radius of gyration: 24.49 Å; Cα contacts (8 Å, |Δi|>4): 399; chains: 1; bounding box: 61×64×62 Å

Sequence (432 aa):
MATSFSMDTIGFLQAINKLERRFEELVSPETMRKVCEDYDRDGTPTPWDHRLYALARDVFACGSWTTNLCAAAMSFNGRLVGECRRFLHGCSETVRKYGISVWLYELLNDSTLALFRDDPSDYMPSLIRMTTVEELMRRPRGRKRFGNRKQRGLAMEEHSTQMHRLAAYTLLNWGADERRSLDIARMLLLYPGIGMCMLREDGDVLRFGAAPDMRYRRVVDYLHERRAQADAEYELHGNQWMSEYMSRHDDEEPAVGEIATADRDAGGCSSKRDGVRGYAEVGDESLCDCESCARIDMEDRLDLLKCERRYMYDVVRLIDAYEKMWDDEPIDVDDRMLALEHNRDVPGEPLWQDGAFLNDLAYSLMGDVMAHDLILGFERRDRKRFDRGVEQLELLTETLVRFGLLSLPIIAFMNGFDEFSRGLDDDYATDG